Protein 6BLG (pdb70)

Organism: Klebsiella pneumoniae subsp. pneumoniae (strain ATCC 700721 / MGH 78578) (NCBI:txid272620)

Radius of gyration: 20.99 Å; Cα contacts (8 Å, |Δi|>4): 870; chains: 1; bounding box: 60×56×48 Å

Nearest PDB structures (foldseek):
  6blg-assembly1_A  TM=1.003E+00  e=3.947E-87  Klebsiella pneumoniae subsp. pneumoniae MGH 78578
  7b0m-assembly1_AAA-2  TM=9.242E-01  e=2.982E-39  uncultured bacterium
  3dr4-assembly2_D  TM=9.214E-01  e=3.894E-36  Caulobacter vibrioides
  3nys-assembly1_A  TM=9.459E-01  e=3.894E-36  Pseudomonas aeruginosa PAO1
  3nu7-assembly1_B  TM=9.050E-01  e=1.397E-36  Pseudomonas aeruginosa

CATH classification: 3.40.640.10 (+1 more: 3.90.1150.10)

InterPro domains:
  IPR000653 DegT/DnrJ/EryC1/StrS aminotransferase [PF01041] (13-371)
  IPR000653 DegT/DnrJ/EryC1/StrS aminotransferase [PIRSF000390] (1-375)
  IPR000653 DegT/DnrJ/EryC1/StrS aminotransferase [PTHR30244] (1-371)
  IPR000653 DegT/DnrJ/EryC1/StrS aminotransferase [cd00616] (13-371)
  IPR012749 dTDP-4-amino-4,6-dideoxygalactose transaminase WecE-like [TIGR02379] (1-376)
  IPR015421 Pyridoxal phosphate-dependent transferase, major domain [G3DSA:3.40.640.10] (1-249)
  IPR015422 Pyridoxal phosphate-dependent transferase, small domain [G3DSA:3.90.1150.10] (250-376)
  IPR015424 Pyridoxal phosphate-dependent transferase [SSF53383] (2-375)
  IPR032894 dTDP-4-amino-4,6-dideoxygalactose transaminase WecE [MF_02026] (1-376)

Structure (mmCIF, N/CA/C/O backbone):
data_6BLG
#
_entry.id   6BLG
#
_cell.length_a   130.853
_cell.length_b   130.853
_cell.length_c   138.752
_cell.angle_alpha   90.00
_cell.angle_beta   90.00
_cell.angle_gamma   120.00
#
_symmetry.space_group_name_H-M   'H 3 2'
#
loop_
_entity.id
_entity.type
_entity.pdbx_description
1 polymer 'dTDP-4-amino-4,6-dideoxygalactose transaminase'
2 non-polymer '2-(N-MORPHOLINO)-ETHANESULFONIC ACID'
3 non-polymer 'CHLORIDE ION'
4 non-polymer 'SULFATE ION'
5 non-polymer 'FORMIC ACID'
6 non-polymer 1,2-ETHANEDIOL
7 water water
#
loop_
_atom_site.group_PDB
_atom_site.id
_atom_site.type_symbol
_atom_site.label_atom_id
_atom_site.label_alt_id
_atom_site.label_comp_id
_atom_site.label_asym_id
_atom_site.label_entity_id
_atom_site.label_seq_id
_atom_site.pdbx_PDB_ins_code
_atom_site.Cartn_x
_atom_site.Cartn_y
_atom_site.Cartn_z
_atom_site.occupancy
_atom_site.B_iso_or_equiv
_atom_site.auth_seq_id
_atom_site.auth_comp_id
_atom_site.auth_asym_id
_atom_site.auth_atom_id
_atom_site.pdbx_PDB_model_num
ATOM 1 N N . MET A 1 4 ? -9.524 27.581 16.172 1.00 57.33 1 MET A N 1
ATOM 2 C CA . MET A 1 4 ? -8.796 28.834 15.979 1.00 64.80 1 MET A CA 1
ATOM 3 C C . MET A 1 4 ? -8.617 29.134 14.495 1.00 57.69 1 MET A C 1
ATOM 4 O O . MET A 1 4 ? -7.979 28.366 13.784 1.00 61.58 1 MET A O 1
ATOM 9 N N . ILE A 1 5 ? -9.178 30.241 14.012 1.00 48.95 2 ILE A N 1
ATOM 10 C CA . ILE A 1 5 ? -9.089 30.614 12.606 1.00 43.41 2 ILE A CA 1
ATOM 11 C C . ILE A 1 5 ? -7.829 31.476 12.425 1.00 43.29 2 ILE A C 1
ATOM 12 O O . ILE A 1 5 ? -7.815 32.621 12.906 1.00 48.96 2 ILE A O 1
ATOM 17 N N . PRO A 1 6 ? -6.802 30.983 11.752 1.00 51.16 3 PRO A N 1
ATOM 18 C CA . PRO A 1 6 ? -5.580 31.776 11.578 1.00 48.80 3 PRO A CA 1
ATOM 19 C C . PRO A 1 6 ? -5.740 32.823 10.480 1.00 48.97 3 PRO A C 1
ATOM 20 O O . PRO A 1 6 ? -6.676 32.806 9.682 1.00 49.31 3 PRO A O 1
ATOM 24 N N . PHE A 1 7 ? -4.791 33.758 10.461 1.00 47.79 4 PHE A N 1
ATOM 25 C CA . PHE A 1 7 ? -4.777 34.770 9.415 1.00 45.39 4 PHE A CA 1
ATOM 26 C C . PHE A 1 7 ? -4.308 34.194 8.087 1.00 51.75 4 PHE A C 1
ATOM 27 O O . PHE A 1 7 ? -4.770 34.628 7.023 1.00 49.97 4 PHE A O 1
ATOM 35 N N . ASN A 1 8 ? -3.395 33.228 8.127 1.00 51.04 5 ASN A N 1
ATOM 36 C CA . ASN A 1 8 ? -2.845 32.641 6.917 1.00 46.57 5 ASN A CA 1
ATOM 37 C C . ASN A 1 8 ? -2.513 31.180 7.157 1.00 52.32 5 ASN A C 1
ATOM 38 O O . ASN A 1 8 ? -2.106 30.799 8.259 1.00 47.62 5 ASN A O 1
ATOM 43 N N . ALA A 1 9 ? -2.692 30.369 6.115 1.00 52.14 6 ALA A N 1
ATOM 44 C CA . ALA A 1 9 ? -2.123 29.037 6.026 1.00 50.14 6 ALA A CA 1
ATOM 45 C C . ALA A 1 9 ? -1.524 28.879 4.636 1.00 55.53 6 ALA A C 1
ATOM 46 O O . ALA A 1 9 ? -2.154 29.275 3.647 1.00 56.76 6 ALA A O 1
ATOM 48 N N . PRO A 1 10 ? -0.321 28.317 4.531 1.00 55.60 7 PRO A N 1
ATOM 49 C CA . PRO A 1 10 ? 0.348 28.261 3.238 1.00 55.52 7 PRO A CA 1
ATOM 50 C C . PRO A 1 10 ? -0.482 27.485 2.235 1.00 48.84 7 PRO A C 1
ATOM 51 O O . PRO A 1 10 ? -1.238 26.566 2.604 1.00 51.57 7 PRO A O 1
ATOM 55 N N . PRO A 1 11 ? -0.382 27.829 0.952 1.00 44.59 8 PRO A N 1
ATOM 56 C CA . PRO A 1 11 ? -1.123 27.077 -0.068 1.00 47.91 8 PRO A CA 1
ATOM 57 C C . PRO A 1 11 ? -0.633 25.641 -0.126 1.00 52.78 8 PRO A C 1
ATOM 58 O O . PRO A 1 11 ? 0.568 25.376 -0.079 1.00 57.53 8 PRO A O 1
ATOM 62 N N . VAL A 1 12 ? -1.576 24.708 -0.223 1.00 52.74 9 VAL A N 1
ATOM 63 C CA . VAL A 1 12 ? -1.260 23.301 -0.437 1.00 53.43 9 VAL A CA 1
ATOM 64 C C . VAL A 1 12 ? -2.158 22.785 -1.555 1.00 60.08 9 VAL A C 1
ATOM 65 O O . VAL A 1 12 ? -3.389 22.899 -1.472 1.00 54.41 9 VAL A O 1
ATOM 69 N N . VAL A 1 13 ? -1.539 22.222 -2.595 1.00 59.86 10 VAL A N 1
ATOM 70 C CA . VAL A 1 13 ? -2.226 21.842 -3.823 1.00 58.99 10 VAL A CA 1
ATOM 71 C C . VAL A 1 13 ? -2.471 20.337 -3.842 1.00 56.85 10 VAL A C 1
ATOM 72 O O . VAL A 1 13 ? -3.491 19.871 -4.362 1.00 59.45 10 VAL A O 1
ATOM 76 N N . GLY A 1 14 ? -1.550 19.567 -3.266 1.00 59.32 11 GLY A N 1
ATOM 77 C CA . GLY A 1 14 ? -1.688 18.123 -3.191 1.00 60.59 11 GLY A CA 1
ATOM 78 C C . GLY A 1 14 ? -0.742 17.348 -4.080 1.00 68.73 11 GLY A C 1
ATOM 79 O O . GLY A 1 14 ? -0.798 16.111 -4.088 1.00 74.13 11 GLY A O 1
ATOM 80 N N . THR A 1 15 ? 0.122 18.028 -4.828 1.00 67.48 12 THR A N 1
ATOM 81 C CA . THR A 1 15 ? 1.067 17.386 -5.7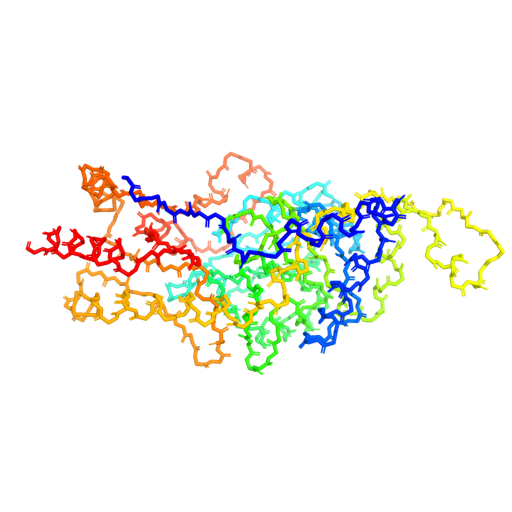28 1.00 64.93 12 THR A CA 1
ATOM 82 C C . THR A 1 15 ? 2.513 17.705 -5.381 1.00 59.56 12 THR A C 1
ATOM 83 O O . THR A 1 15 ? 3.423 17.229 -6.074 1.00 61.97 12 THR A O 1
ATOM 87 N N . GLU A 1 16 ? 2.744 18.506 -4.337 1.00 51.51 13 GLU A N 1
ATOM 88 C CA . GLU A 1 16 ? 4.093 18.970 -4.024 1.00 50.65 13 GLU A CA 1
ATOM 89 C C . GLU A 1 16 ? 5.016 17.803 -3.724 1.00 54.34 13 GLU A C 1
ATOM 90 O O . GLU A 1 16 ? 6.130 17.727 -4.253 1.00 55.01 13 GLU A O 1
ATOM 96 N N . LEU A 1 17 ? 4.560 16.879 -2.872 1.00 61.69 14 LEU A N 1
ATOM 97 C CA . LEU A 1 17 ? 5.386 15.745 -2.484 1.00 62.21 14 LEU A CA 1
ATOM 98 C C . LEU A 1 17 ? 5.827 14.948 -3.698 1.00 63.87 14 LEU A C 1
ATOM 99 O O . LEU A 1 17 ? 6.994 14.555 -3.802 1.00 66.38 14 LEU A O 1
ATOM 104 N N . ASP A 1 18 ? 4.902 14.697 -4.625 1.00 65.87 15 ASP A N 1
ATOM 105 C CA . ASP A 1 18 ? 5.239 13.941 -5.823 1.00 66.65 15 ASP A CA 1
ATOM 106 C C . ASP A 1 18 ? 6.321 14.642 -6.632 1.00 64.69 15 ASP A C 1
ATOM 107 O O . ASP A 1 18 ? 7.265 13.999 -7.107 1.00 56.73 15 ASP A O 1
ATOM 112 N N . TYR A 1 19 ? 6.204 15.960 -6.796 1.00 66.31 16 TYR A N 1
ATOM 113 C CA . TYR A 1 19 ? 7.193 16.688 -7.587 1.00 61.89 16 TYR A CA 1
ATOM 114 C C . TYR A 1 19 ? 8.543 16.732 -6.879 1.00 59.34 16 TYR A C 1
ATOM 115 O O . TYR A 1 19 ? 9.594 16.586 -7.517 1.00 57.94 16 TYR A O 1
ATOM 124 N N . MET A 1 20 ? 8.539 16.905 -5.559 1.00 51.01 17 MET A N 1
ATOM 125 C CA . MET A 1 20 ? 9.803 16.893 -4.831 1.00 55.81 17 MET A CA 1
ATOM 126 C C . MET A 1 20 ? 10.459 15.520 -4.904 1.00 56.05 17 MET A C 1
ATOM 127 O O . MET A 1 20 ? 11.681 15.413 -5.069 1.00 58.02 17 MET A O 1
ATOM 132 N N . GLN A 1 21 ? 9.663 14.458 -4.788 1.00 51.80 18 GLN A N 1
ATOM 133 C CA . GLN A 1 21 ? 10.220 13.120 -4.930 1.00 62.48 18 GLN A CA 1
ATOM 134 C C . GLN A 1 21 ? 10.857 12.951 -6.301 1.00 70.09 18 GLN A C 1
ATOM 135 O O . GLN A 1 21 ? 11.946 12.378 -6.424 1.00 75.03 18 GLN A O 1
ATOM 141 N N . SER A 1 22 ? 10.203 13.469 -7.343 1.00 68.44 19 SER A N 1
ATOM 142 C CA . SER A 1 22 ? 10.784 13.401 -8.678 1.00 72.05 19 SER A CA 1
ATOM 143 C C . SER A 1 22 ? 12.100 14.166 -8.738 1.00 62.61 19 SER A C 1
ATOM 144 O O . SER A 1 22 ? 13.086 13.674 -9.294 1.00 55.16 19 SER A O 1
ATOM 147 N N . ALA A 1 23 ? 12.141 15.359 -8.142 1.00 59.06 20 ALA A N 1
ATOM 148 C CA . ALA A 1 23 ? 13.389 16.110 -8.080 1.00 60.88 20 ALA A CA 1
ATOM 149 C C . ALA A 1 23 ? 14.480 15.324 -7.358 1.00 64.54 20 ALA A C 1
ATOM 150 O O . ALA A 1 23 ? 15.644 15.328 -7.779 1.00 65.65 20 ALA A O 1
ATOM 152 N N . MET A 1 24 ? 14.126 14.636 -6.273 1.00 62.03 21 MET A N 1
ATOM 153 C CA . MET A 1 24 ? 15.122 13.851 -5.552 1.00 65.36 21 MET A CA 1
ATOM 154 C C . MET A 1 24 ? 15.556 12.620 -6.337 1.00 69.54 21 MET A C 1
ATOM 155 O O . MET A 1 24 ? 16.679 12.136 -6.154 1.00 67.48 21 MET A O 1
ATOM 160 N N . ASN A 1 25 ? 14.688 12.093 -7.205 1.00 76.56 22 ASN A N 1
ATOM 161 C CA . ASN A 1 25 ? 15.087 10.963 -8.039 1.00 74.97 22 ASN A CA 1
ATOM 162 C C . ASN A 1 25 ? 16.131 11.371 -9.069 1.00 75.01 22 ASN A C 1
ATOM 163 O O . ASN A 1 25 ? 16.996 10.564 -9.423 1.00 77.14 22 ASN A O 1
ATOM 168 N N . SER A 1 26 ? 16.074 12.611 -9.558 1.00 74.09 23 SER A N 1
ATOM 169 C CA . SER A 1 26 ? 17.068 13.067 -10.524 1.00 73.59 23 SER A CA 1
ATOM 170 C C . SER A 1 26 ? 18.453 13.222 -9.906 1.00 76.63 23 SER A C 1
ATOM 171 O O . SER A 1 26 ? 19.447 13.203 -10.639 1.00 74.52 23 SER A O 1
ATOM 174 N N . GLY A 1 27 ? 18.540 13.382 -8.585 1.00 78.85 24 GLY A N 1
ATOM 175 C CA . GLY A 1 27 ? 19.824 13.565 -7.932 1.00 76.34 24 GLY A CA 1
ATOM 176 C C . GLY A 1 27 ? 20.474 14.912 -8.158 1.00 75.38 24 GLY A C 1
ATOM 177 O O . GLY A 1 27 ? 21.685 15.047 -7.966 1.00 77.48 24 GLY A O 1
ATOM 178 N N . LYS A 1 28 ? 19.705 15.918 -8.568 1.00 64.38 25 LYS A N 1
ATOM 179 C CA . LYS A 1 28 ? 20.217 17.266 -8.808 1.00 60.51 25 LYS A CA 1
ATOM 180 C C . LYS A 1 28 ? 19.288 18.227 -8.079 1.00 61.53 25 LYS A C 1
ATOM 181 O O . LYS A 1 28 ? 18.237 18.599 -8.610 1.00 64.85 25 LYS A O 1
ATOM 187 N N . LEU A 1 29 ? 19.675 18.635 -6.872 1.00 53.69 26 LEU A N 1
ATOM 188 C CA . LEU A 1 29 ? 18.843 19.493 -6.048 1.00 54.66 26 LEU A CA 1
ATOM 189 C C . LEU A 1 29 ? 19.358 20.918 -5.930 1.00 55.22 26 LEU A C 1
ATOM 190 O O . LEU A 1 29 ? 18.672 21.755 -5.323 1.00 50.62 26 LEU A O 1
ATOM 195 N N . CYS A 1 30 ? 20.547 21.218 -6.457 1.00 47.67 27 CYS A N 1
ATOM 196 C CA . CYS A 1 30 ? 21.072 22.573 -6.334 1.00 52.28 27 CYS A CA 1
ATOM 197 C C . CYS A 1 30 ? 20.345 23.496 -7.313 1.00 50.02 27 CYS A C 1
ATOM 198 O O . CYS A 1 30 ? 19.516 23.058 -8.120 1.00 46.20 27 CYS A O 1
ATOM 201 N N . GLY A 1 31 ? 20.646 24.792 -7.231 1.00 45.51 28 GLY A N 1
ATOM 202 C CA . GLY A 1 31 ? 19.998 25.772 -8.086 1.00 49.78 28 GLY A CA 1
ATOM 203 C C . GLY A 1 31 ? 20.236 25.504 -9.565 1.00 48.98 28 GLY A C 1
ATOM 204 O O . GLY A 1 31 ? 21.094 24.718 -9.963 1.00 49.60 28 GLY A O 1
ATOM 205 N N . ASP A 1 32 ? 19.439 26.180 -10.397 1.00 54.17 29 ASP A N 1
ATOM 206 C CA . ASP A 1 32 ? 19.505 26.037 -11.858 1.00 54.69 29 ASP A CA 1
ATOM 207 C C . ASP A 1 32 ? 19.343 24.576 -12.291 1.00 56.02 29 ASP A C 1
ATOM 208 O O . ASP A 1 32 ? 20.108 24.055 -13.103 1.00 52.48 29 ASP A O 1
ATOM 213 N N . GLY A 1 33 ? 18.350 23.901 -11.716 1.00 58.62 30 GLY A N 1
ATOM 214 C CA . GLY A 1 33 ? 18.040 22.536 -12.063 1.00 49.44 30 GLY A CA 1
ATOM 215 C C . GLY A 1 33 ? 16.776 22.434 -12.897 1.00 48.71 30 GLY A C 1
ATOM 216 O O . GLY A 1 33 ? 16.188 23.434 -13.314 1.00 50.74 30 GLY A O 1
ATOM 217 N N . GLY A 1 34 ? 16.353 21.185 -13.118 1.00 58.48 31 GLY A N 1
ATOM 218 C CA . GLY A 1 34 ? 15.239 20.929 -14.021 1.00 61.66 31 GLY A CA 1
ATOM 219 C C . GLY A 1 34 ? 13.960 21.643 -13.621 1.00 57.61 31 GLY A C 1
ATOM 220 O O . GLY A 1 34 ? 13.237 22.165 -14.475 1.00 59.30 31 GLY A O 1
ATOM 221 N N . PHE A 1 35 ? 13.657 21.685 -12.320 1.00 45.70 32 PHE A N 1
ATOM 222 C CA . PHE A 1 35 ? 12.429 22.361 -11.917 1.00 42.98 32 PHE A CA 1
ATOM 223 C C . PHE A 1 35 ? 12.596 23.872 -11.874 1.00 45.33 32 PHE A C 1
ATOM 224 O O . PHE A 1 35 ? 11.615 24.601 -12.057 1.00 50.46 32 PHE A O 1
ATOM 232 N N . THR A 1 36 ? 13.810 24.363 -11.622 1.00 45.41 33 THR A N 1
ATOM 233 C CA . THR A 1 36 ? 14.059 25.792 -11.771 1.00 49.24 33 THR A CA 1
ATOM 234 C C . THR A 1 36 ? 13.767 26.234 -13.201 1.00 48.61 33 THR A C 1
ATOM 235 O O . THR A 1 36 ? 13.035 27.206 -13.432 1.00 50.03 33 THR A O 1
ATOM 239 N N . ARG A 1 37 ? 14.315 25.506 -14.173 1.00 50.85 34 ARG A N 1
ATOM 240 C CA . ARG A 1 37 ? 14.076 25.825 -15.574 1.00 59.05 34 ARG A CA 1
ATOM 241 C C . ARG A 1 37 ? 12.590 25.792 -15.903 1.00 59.37 34 ARG A C 1
ATOM 242 O O . ARG A 1 37 ? 12.085 26.673 -16.611 1.00 49.76 34 ARG A O 1
ATOM 250 N N . ARG A 1 38 ? 11.872 24.788 -15.392 1.00 54.70 35 ARG A N 1
ATOM 251 C CA . ARG A 1 38 ? 10.446 24.691 -15.676 1.00 60.71 35 ARG A CA 1
ATOM 252 C C . ARG A 1 38 ? 9.701 25.917 -15.162 1.00 54.40 35 ARG A C 1
ATOM 253 O O . ARG A 1 38 ? 8.876 26.498 -15.876 1.00 47.69 35 ARG A O 1
ATOM 261 N N . CYS A 1 39 ? 9.984 26.330 -13.921 1.00 52.14 36 CYS A N 1
ATOM 262 C CA . CYS A 1 39 ? 9.312 27.496 -13.351 1.00 48.82 36 CYS A CA 1
ATOM 263 C C . CYS A 1 39 ? 9.690 28.777 -14.089 1.00 47.12 36 CYS A C 1
ATOM 264 O O . CYS A 1 39 ? 8.832 29.635 -14.325 1.00 43.44 36 CYS A O 1
ATOM 267 N N . GLN A 1 40 ? 10.974 28.941 -14.423 1.00 44.74 37 GLN A N 1
ATOM 268 C CA . GLN A 1 40 ? 11.415 30.159 -15.098 1.00 43.37 37 GLN A CA 1
ATOM 269 C C . GLN A 1 40 ? 10.838 30.247 -16.505 1.00 45.58 37 GLN A C 1
ATOM 270 O O . GLN A 1 40 ? 10.426 31.324 -16.947 1.00 44.55 37 GLN A O 1
ATOM 276 N N A GLN A 1 41 ? 10.793 29.121 -17.221 0.38 46.78 38 GLN A N 1
ATOM 277 N N B GLN A 1 41 ? 10.796 29.120 -17.214 0.62 46.11 38 GLN A N 1
ATOM 278 C CA A GLN A 1 41 ? 10.186 29.119 -18.548 0.38 50.17 38 GLN A CA 1
ATOM 279 C CA B GLN A 1 41 ? 10.196 29.093 -18.542 0.62 50.86 38 GLN A CA 1
ATOM 280 C C A GLN A 1 41 ? 8.697 29.426 -18.463 0.38 49.67 38 GLN A C 1
ATOM 281 C C B GLN A 1 41 ? 8.702 29.394 -18.475 0.62 50.27 38 GLN A C 1
ATOM 282 O O A GLN A 1 41 ? 8.147 30.113 -19.331 0.38 50.61 38 GLN A O 1
ATOM 283 O O B GLN A 1 41 ? 8.157 30.059 -19.363 0.62 50.75 38 GLN A O 1
ATOM 294 N N . TRP A 1 42 ? 8.028 28.923 -17.422 1.00 43.15 39 TRP A N 1
ATOM 295 C CA . TRP A 1 42 ? 6.597 29.182 -17.272 1.00 49.73 39 TRP A CA 1
ATOM 296 C C . TRP A 1 42 ? 6.324 30.668 -17.069 1.00 47.79 39 TRP A C 1
ATOM 297 O O . TRP A 1 42 ? 5.405 31.223 -17.680 1.00 50.06 39 TRP A O 1
ATOM 308 N N . MET A 1 43 ? 7.123 31.329 -16.230 1.00 38.37 40 MET A N 1
ATOM 309 C CA . MET A 1 43 ? 6.972 32.767 -16.050 1.00 42.59 40 MET A CA 1
ATOM 310 C C . MET A 1 43 ? 7.294 33.519 -17.332 1.00 44.54 40 MET A C 1
ATOM 311 O O . MET A 1 43 ? 6.588 34.465 -17.698 1.00 48.11 40 MET A O 1
ATOM 316 N N . GLU A 1 44 ? 8.349 33.111 -18.038 1.00 44.75 41 GLU A N 1
ATOM 317 C CA . GLU A 1 44 ? 8.670 33.779 -19.294 1.00 48.84 41 GLU A CA 1
ATOM 318 C C . GLU A 1 44 ? 7.547 33.602 -20.306 1.00 53.57 41 GLU A C 1
ATOM 319 O O . GLU A 1 44 ? 7.128 34.571 -20.946 1.00 48.97 41 GLU A O 1
ATOM 325 N N . GLN A 1 45 ? 7.015 32.382 -20.432 1.00 56.01 42 GLN A N 1
ATOM 326 C CA . GLN A 1 45 ? 5.965 32.135 -21.416 1.00 57.39 42 GLN A CA 1
ATOM 327 C C . GLN A 1 45 ? 4.652 32.821 -21.032 1.00 55.00 42 GLN A C 1
ATOM 328 O O . GLN A 1 45 ? 4.002 33.444 -21.880 1.00 51.06 42 GLN A O 1
ATOM 334 N N A ARG A 1 46 ? 4.240 32.727 -19.767 0.55 50.12 43 ARG A N 1
ATOM 335 N N B ARG A 1 46 ? 4.256 32.714 -19.762 0.45 50.43 43 ARG A N 1
ATOM 336 C CA A ARG A 1 46 ? 2.928 33.248 -19.385 0.55 53.85 43 ARG A CA 1
ATOM 337 C CA B ARG A 1 46 ? 2.964 33.221 -19.307 0.45 53.50 43 ARG A CA 1
ATOM 338 C C A ARG A 1 46 ? 2.928 34.737 -19.047 0.55 51.70 43 ARG A C 1
ATOM 339 C C B ARG A 1 46 ? 2.969 34.733 -19.114 0.45 51.84 43 ARG A C 1
ATOM 340 O O A ARG A 1 46 ? 1.918 35.408 -19.282 0.55 53.67 43 ARG A O 1
ATOM 341 O O B ARG A 1 46 ? 2.020 35.414 -19.514 0.45 54.06 43 ARG A O 1
ATOM 356 N N . PHE A 1 47 ? 4.011 35.270 -18.483 1.00 51.74 44 PHE A N 1
ATOM 357 C CA . PHE A 1 47 ? 4.063 36.679 -18.095 1.00 51.43 44 PHE A CA 1
ATOM 358 C C . PHE A 1 47 ? 4.791 37.561 -19.101 1.00 54.34 44 PHE A C 1
ATOM 359 O O . PHE A 1 47 ? 4.379 38.705 -19.319 1.00 51.33 44 PHE A O 1
ATOM 367 N N . GLY A 1 48 ? 5.870 37.073 -19.710 1.00 55.09 45 GLY A N 1
ATOM 368 C CA . GLY A 1 48 ? 6.483 37.751 -20.836 1.00 52.19 45 GLY A CA 1
ATOM 369 C C . GLY A 1 48 ? 7.826 38.406 -20.588 1.00 57.12 45 GLY A C 1
ATOM 370 O O . GLY A 1 48 ? 8.351 39.059 -21.499 1.00 75.14 45 GLY A O 1
ATOM 371 N N . THR A 1 49 ? 8.413 38.236 -19.413 1.00 49.58 46 THR A N 1
ATOM 372 C CA . THR A 1 49 ? 9.700 38.846 -19.129 1.00 52.33 46 THR A CA 1
ATOM 373 C C . THR A 1 49 ? 10.796 38.244 -20.015 1.00 51.64 46 THR A C 1
ATOM 374 O O . THR A 1 49 ? 10.656 37.147 -20.564 1.00 54.20 46 THR A O 1
ATOM 378 N N . ALA A 1 50 ? 11.898 38.988 -20.165 1.00 48.39 47 ALA A N 1
ATOM 379 C CA . ALA A 1 50 ? 13.021 38.473 -20.947 1.00 47.26 47 ALA A CA 1
ATOM 380 C C . ALA A 1 50 ? 13.694 37.306 -20.236 1.00 46.94 47 ALA A C 1
ATOM 381 O O . ALA A 1 50 ? 13.994 36.280 -20.858 1.00 47.92 47 ALA A O 1
ATOM 383 N N . LYS A 1 51 ? 13.938 37.437 -18.938 1.00 43.62 48 LYS A N 1
ATOM 384 C CA . LYS A 1 51 ? 14.518 36.346 -18.164 1.00 41.82 48 LYS A CA 1
ATOM 385 C C . LYS A 1 51 ? 13.895 36.322 -16.783 1.00 46.50 48 LYS A C 1
ATOM 386 O O . LYS A 1 51 ? 13.875 37.345 -16.088 1.00 45.40 48 LYS A O 1
ATOM 392 N N . ALA A 1 52 ? 13.405 35.154 -16.377 1.00 47.17 49 ALA A N 1
ATOM 393 C CA . ALA A 1 52 ? 12.982 34.939 -14.998 1.00 40.53 49 ALA A CA 1
ATOM 394 C C . ALA A 1 52 ? 14.070 34.169 -14.267 1.00 40.89 49 ALA A C 1
ATOM 395 O O . ALA A 1 52 ? 14.602 33.187 -14.792 1.00 40.40 49 ALA A O 1
ATOM 397 N N . LEU A 1 53 ? 14.407 34.621 -13.061 1.00 42.52 50 LEU A N 1
ATOM 398 C CA . LEU A 1 53 ? 15.479 34.021 -12.278 1.00 41.18 50 LEU A CA 1
ATOM 399 C C . LEU A 1 53 ? 14.984 33.800 -10.857 1.00 48.76 50 LEU A C 1
ATOM 400 O O . LEU A 1 53 ? 14.667 34.766 -10.155 1.00 44.51 50 LEU A O 1
ATOM 405 N N . LEU A 1 54 ? 14.928 32.533 -10.436 1.00 48.48 51 LEU A N 1
ATOM 406 C CA . LEU A 1 54 ? 14.490 32.170 -9.090 1.00 45.78 51 LEU A CA 1
ATOM 407 C C . LEU A 1 54 ? 15.580 32.459 -8.061 1.00 40.68 51 LEU A C 1
ATOM 408 O O . LEU A 1 54 ? 16.751 32.137 -8.276 1.00 41.48 51 LEU A O 1
ATOM 413 N N . THR A 1 55 ? 15.187 33.033 -6.928 1.00 43.44 52 THR A N 1
ATOM 414 C CA . THR A 1 55 ? 16.089 33.465 -5.868 1.00 43.14 52 THR A CA 1
ATOM 415 C C . THR A 1 55 ? 15.618 32.900 -4.538 1.00 42.71 52 THR A C 1
ATOM 416 O O . THR A 1 55 ? 14.563 32.265 -4.465 1.00 42.12 52 THR A O 1
ATOM 420 N N . PRO A 1 56 ? 16.395 33.090 -3.458 1.00 39.13 53 PRO A N 1
ATOM 421 C CA . PRO A 1 56 ? 15.949 32.601 -2.139 1.00 47.03 53 PRO A CA 1
ATOM 422 C C . PRO A 1 56 ? 14.794 33.372 -1.523 1.00 45.07 53 PRO A C 1
ATOM 423 O O . PRO A 1 56 ? 14.170 32.842 -0.597 1.00 41.71 53 PRO A O 1
ATOM 427 N N . SER A 1 57 ? 14.511 34.600 -1.961 1.00 44.01 54 SER A N 1
ATOM 428 C CA . SER A 1 57 ? 13.487 35.428 -1.323 1.00 42.25 54 SER A CA 1
ATOM 429 C C . SER A 1 57 ? 13.228 36.625 -2.212 1.00 47.78 54 SER A C 1
ATOM 430 O O . SER A 1 57 ? 14.052 36.974 -3.064 1.00 41.27 54 SER A O 1
ATOM 433 N N . CYS A 1 58 ? 12.072 37.259 -2.006 1.00 38.95 55 CYS A N 1
ATOM 434 C CA . CYS A 1 58 ? 11.879 38.543 -2.659 1.00 46.43 55 CYS A CA 1
ATOM 435 C C . CYS A 1 58 ? 12.889 39.551 -2.154 1.00 44.66 55 CYS A C 1
ATOM 436 O O . CYS A 1 58 ? 13.336 40.414 -2.914 1.00 39.89 55 CYS A O 1
ATOM 439 N N . THR A 1 59 ? 13.264 39.452 -0.876 1.00 40.17 56 THR A N 1
ATOM 440 C CA . THR A 1 59 ? 14.297 40.332 -0.345 1.00 40.92 56 THR A CA 1
ATOM 441 C C . THR A 1 59 ? 15.565 40.203 -1.164 1.00 40.34 56 THR A C 1
ATOM 442 O O . THR A 1 59 ? 16.157 41.207 -1.587 1.00 39.70 56 THR A O 1
ATOM 446 N N . ALA A 1 60 ? 15.992 38.962 -1.401 1.00 36.74 57 ALA A N 1
ATOM 447 C CA . ALA A 1 60 ? 17.183 38.738 -2.211 1.00 42.15 57 ALA A CA 1
ATOM 448 C C . ALA A 1 60 ? 16.998 39.263 -3.631 1.00 45.11 57 ALA A C 1
ATOM 449 O O . ALA A 1 60 ? 17.937 39.817 -4.211 1.00 41.28 57 ALA A O 1
ATOM 451 N N . SER A 1 61 ? 15.797 39.104 -4.208 1.00 40.89 58 SER A N 1
ATOM 452 C CA . SER A 1 61 ? 15.542 39.650 -5.544 1.00 41.97 58 SER A CA 1
ATOM 453 C C . SER A 1 61 ? 15.703 41.165 -5.563 1.00 40.59 58 SER A C 1
ATOM 454 O O . SER A 1 61 ? 16.266 41.728 -6.513 1.00 40.04 58 SER A O 1
ATOM 457 N N . LEU A 1 62 ? 15.195 41.842 -4.529 1.00 37.10 59 LEU A N 1
ATOM 458 C CA . LEU A 1 62 ? 15.335 43.292 -4.439 1.00 38.47 59 LEU A CA 1
ATOM 459 C C . LEU A 1 62 ? 16.793 43.698 -4.280 1.00 44.10 59 LEU A C 1
ATOM 460 O O . LEU A 1 62 ? 17.249 44.661 -4.911 1.00 48.35 59 LEU A O 1
ATOM 465 N N . GLU A 1 63 ? 17.541 42.985 -3.434 1.00 39.40 60 GLU A N 1
ATOM 466 C CA . GLU A 1 63 ? 18.969 43.258 -3.324 1.00 39.66 60 GLU A CA 1
ATOM 467 C C . GLU A 1 63 ? 19.653 43.072 -4.669 1.00 45.77 60 GLU A C 1
ATOM 468 O O . GLU A 1 63 ? 20.476 43.896 -5.080 1.00 48.29 60 GLU A O 1
ATOM 474 N N . MET A 1 64 ? 19.317 41.986 -5.365 1.00 43.49 61 MET A N 1
ATOM 475 C CA . MET A 1 64 ? 19.925 41.713 -6.656 1.00 43.51 61 MET A CA 1
ATOM 476 C C . MET A 1 64 ? 19.647 42.844 -7.636 1.00 41.80 61 MET A C 1
ATOM 477 O O . MET A 1 64 ? 20.535 43.250 -8.396 1.00 39.82 61 MET A O 1
ATOM 482 N N . ALA A 1 65 ? 18.433 43.399 -7.597 1.00 44.51 62 ALA A N 1
ATOM 483 C CA . ALA A 1 65 ? 18.092 44.487 -8.504 1.00 44.29 62 ALA A CA 1
ATOM 484 C C . ALA A 1 65 ? 18.901 45.737 -8.184 1.00 45.40 62 ALA A C 1
ATOM 485 O O . ALA A 1 65 ? 19.408 46.406 -9.092 1.00 43.60 62 ALA A O 1
ATOM 487 N N . ALA A 1 66 ? 19.039 46.067 -6.901 1.00 43.75 63 ALA A N 1
ATOM 488 C CA . ALA A 1 66 ? 19.856 47.219 -6.529 1.00 40.11 63 ALA A CA 1
ATOM 489 C C . ALA A 1 66 ? 21.291 47.042 -7.003 1.00 43.97 63 ALA A C 1
ATOM 490 O O . ALA A 1 66 ? 21.901 47.969 -7.552 1.00 44.13 63 ALA A O 1
ATOM 492 N N . LEU A 1 67 ? 21.841 45.843 -6.816 1.00 45.01 64 LEU A N 1
ATOM 493 C CA . LEU A 1 67 ? 23.186 45.559 -7.297 1.00 46.91 64 LEU A CA 1
ATOM 494 C C . LEU A 1 67 ? 23.239 45.560 -8.827 1.00 46.24 64 LEU A C 1
ATOM 495 O O . LEU A 1 67 ? 24.188 46.082 -9.422 1.00 41.58 64 LEU A O 1
ATOM 500 N N . LEU A 1 68 ? 22.224 44.987 -9.478 1.00 40.06 65 LEU A N 1
ATOM 501 C CA . LEU A 1 68 ? 22.148 45.029 -10.939 1.00 39.75 65 LEU A CA 1
ATOM 502 C C . LEU A 1 68 ? 22.203 46.458 -11.464 1.00 45.40 65 LEU A C 1
ATOM 503 O O . LEU A 1 68 ? 22.862 46.732 -12.474 1.00 46.83 65 LEU A O 1
ATOM 508 N N . LEU A 1 69 ? 21.520 47.381 -10.794 1.00 44.97 66 LEU A N 1
ATOM 509 C CA . LEU A 1 69 ? 21.477 48.774 -11.218 1.00 45.35 66 LEU A CA 1
ATOM 510 C C . LEU A 1 69 ? 22.718 49.566 -10.819 1.00 47.07 66 LEU A C 1
ATOM 511 O O . LEU A 1 69 ? 22.776 50.771 -11.095 1.00 44.51 66 LEU A O 1
ATOM 516 N N . ASP A 1 70 ? 23.691 48.931 -10.159 1.00 46.66 67 ASP A N 1
ATOM 517 C CA . ASP A 1 70 ? 24.946 49.579 -9.776 1.00 47.81 67 ASP A CA 1
ATOM 518 C C . ASP A 1 70 ? 24.690 50.798 -8.895 1.00 44.54 67 ASP A C 1
ATOM 519 O O . ASP A 1 70 ? 25.370 51.819 -9.007 1.00 45.78 67 ASP A O 1
ATOM 524 N N . ILE A 1 71 ? 23.679 50.695 -8.023 1.00 39.62 68 ILE A N 1
ATOM 525 C CA . ILE A 1 71 ? 23.436 51.743 -7.035 1.00 44.25 68 ILE A CA 1
ATOM 526 C C . ILE A 1 71 ? 24.728 52.047 -6.285 1.00 49.98 68 ILE A C 1
ATOM 527 O O . ILE A 1 71 ? 25.471 51.138 -5.903 1.00 46.97 68 ILE A O 1
ATOM 532 N N . GLN A 1 72 ? 25.008 53.337 -6.103 1.00 51.26 69 GLN A N 1
ATOM 533 C CA . GLN A 1 72 ? 26.204 53.863 -5.464 1.00 49.18 69 GLN A CA 1
ATOM 534 C C . GLN A 1 72 ? 25.827 54.693 -4.239 1.00 51.68 69 GLN A C 1
ATOM 535 O O . GLN A 1 72 ? 24.701 55.198 -4.145 1.00 52.91 69 GLN A O 1
ATOM 541 N N . PRO A 1 73 ? 26.740 54.852 -3.281 1.00 47.36 70 PRO A N 1
ATOM 542 C CA . PRO A 1 73 ? 26.468 55.735 -2.142 1.00 55.08 70 PRO A CA 1
ATOM 543 C C . PRO A 1 73 ? 26.033 57.125 -2.586 1.00 55.26 70 PRO A C 1
ATOM 544 O O . PRO A 1 73 ? 26.664 57.754 -3.436 1.00 54.61 70 PRO A O 1
ATOM 548 N N . GLY A 1 74 ? 24.938 57.602 -2.002 1.00 57.65 71 GLY A N 1
ATOM 549 C CA . GLY A 1 74 ? 24.408 58.907 -2.308 1.00 62.31 71 GLY A CA 1
ATOM 550 C C . GLY A 1 74 ? 23.310 58.915 -3.349 1.00 62.67 71 GLY A C 1
ATOM 551 O O . GLY A 1 74 ? 22.534 59.876 -3.394 1.00 67.12 71 GLY A O 1
ATOM 552 N N . ASP A 1 75 ? 23.231 57.886 -4.196 1.00 51.26 72 ASP A N 1
ATOM 553 C CA . ASP A 1 75 ? 22.111 57.791 -5.120 1.00 52.00 72 ASP A CA 1
ATOM 554 C C . ASP A 1 75 ? 20.800 57.819 -4.341 1.00 56.32 72 ASP A C 1
ATOM 555 O O . ASP A 1 75 ? 20.712 57.297 -3.224 1.00 58.33 72 ASP A O 1
ATOM 560 N N . GLU A 1 76 ? 19.782 58.450 -4.917 1.00 48.21 73 GLU A N 1
ATOM 561 C CA . GLU A 1 76 ? 18.475 58.521 -4.284 1.00 47.51 73 GLU A CA 1
ATOM 562 C C . GLU A 1 76 ? 17.502 57.581 -4.981 1.00 48.75 73 GLU A C 1
ATOM 563 O O . GLU A 1 76 ? 17.463 57.504 -6.214 1.00 47.11 73 GLU A O 1
ATOM 569 N N . VAL A 1 77 ? 16.741 56.844 -4.180 1.00 48.62 74 VAL A N 1
ATOM 570 C CA . VAL A 1 77 ? 15.756 55.887 -4.666 1.00 48.32 74 VAL A CA 1
ATOM 571 C C . VAL A 1 77 ? 14.417 56.268 -4.060 1.00 50.16 74 VAL A C 1
ATOM 572 O O . VAL A 1 77 ? 14.288 56.323 -2.830 1.00 45.98 74 VAL A O 1
ATOM 576 N N . ILE A 1 78 ? 13.428 56.531 -4.922 1.00 43.77 75 ILE A N 1
ATOM 577 C CA . ILE A 1 78 ? 12.097 56.971 -4.504 1.00 43.78 75 ILE A CA 1
ATOM 578 C C . ILE A 1 78 ? 11.219 55.752 -4.263 1.00 47.79 75 ILE A C 1
ATOM 579 O O . ILE A 1 78 ? 11.102 54.884 -5.137 1.00 40.24 75 ILE A O 1
ATOM 584 N N . MET A 1 79 ? 10.574 55.695 -3.101 1.00 44.64 76 MET A N 1
ATOM 585 C CA . MET A 1 79 ? 9.702 54.574 -2.785 1.00 44.87 76 MET A CA 1
ATOM 586 C C . MET A 1 79 ? 8.681 55.025 -1.746 1.00 47.20 76 MET A C 1
ATOM 587 O O . MET A 1 79 ? 8.843 56.081 -1.127 1.00 47.16 76 MET A O 1
ATOM 592 N N . PRO A 1 80 ? 7.608 54.260 -1.545 1.00 46.68 77 PRO A N 1
ATOM 593 C CA . PRO A 1 80 ? 6.664 54.606 -0.480 1.00 43.08 77 PRO A CA 1
ATOM 594 C C . PRO A 1 80 ? 7.239 54.280 0.883 1.00 44.69 77 PRO A C 1
ATOM 595 O O . PRO A 1 80 ? 8.059 53.368 1.043 1.00 38.72 77 PRO A O 1
ATOM 599 N N . SER A 1 81 ? 6.797 55.049 1.874 1.00 44.37 78 SER A N 1
ATOM 600 C CA . SER A 1 81 ? 7.074 54.703 3.259 1.00 46.84 78 SER A CA 1
ATOM 601 C C . SER A 1 81 ? 6.174 53.571 3.742 1.00 47.93 78 SER A C 1
ATOM 602 O O . SER A 1 81 ? 6.542 52.832 4.664 1.00 42.51 78 SER A O 1
ATOM 605 N N . TYR A 1 82 ? 4.998 53.423 3.135 1.00 44.12 79 TYR A N 1
ATOM 606 C CA . TYR A 1 82 ? 4.082 52.341 3.489 1.00 43.78 79 TYR A CA 1
ATOM 607 C C . TYR A 1 82 ? 4.445 51.134 2.631 1.00 42.76 79 TYR A C 1
ATOM 608 O O . TYR A 1 82 ? 3.831 50.850 1.603 1.00 42.54 79 TYR A O 1
ATOM 617 N N . THR A 1 83 ? 5.495 50.435 3.057 1.00 44.95 80 THR A N 1
ATOM 618 C CA . THR A 1 83 ? 5.900 49.195 2.411 1.00 39.81 80 THR A CA 1
ATOM 619 C C . THR A 1 83 ? 6.703 48.354 3.399 1.00 43.46 80 THR A C 1
ATOM 620 O O . THR A 1 83 ? 7.021 48.786 4.511 1.00 45.85 80 THR A O 1
ATOM 624 N N . PHE A 1 84 ? 7.015 47.133 2.976 1.00 45.72 81 PHE A N 1
ATOM 625 C CA . PHE A 1 84 ? 7.827 46.225 3.774 1.00 45.89 81 PHE A CA 1
ATOM 626 C C . PHE A 1 84 ? 9.265 46.736 3.882 1.00 44.15 81 PHE A C 1
ATOM 627 O O . PHE A 1 84 ? 9.807 47.336 2.951 1.00 44.50 81 PHE A O 1
ATOM 635 N N . VAL A 1 85 ? 9.890 46.468 5.033 1.00 41.47 82 VAL A N 1
ATOM 636 C CA . VAL A 1 85 ? 11.240 46.964 5.316 1.00 39.54 82 VAL A CA 1
ATOM 637 C C . VAL A 1 85 ? 12.238 46.568 4.223 1.00 37.11 82 VAL A C 1
ATOM 638 O O . VAL A 1 85 ? 13.114 47.356 3.856 1.00 41.21 82 VAL A O 1
ATOM 642 N N . SER A 1 86 ? 12.115 45.354 3.670 1.00 40.66 83 SER A N 1
ATOM 643 C CA . SER A 1 86 ? 13.075 44.882 2.664 1.00 41.89 83 SER A CA 1
ATOM 644 C C . SER A 1 86 ? 13.148 45.794 1.428 1.00 40.01 83 SER A C 1
ATOM 645 O O . SER A 1 86 ? 14.219 45.934 0.825 1.00 46.20 83 SER A O 1
ATOM 648 N N . THR A 1 87 ? 12.033 46.406 1.026 1.00 35.71 84 THR A N 1
ATOM 649 C CA . THR A 1 87 ? 12.074 47.365 -0.079 1.00 46.50 84 THR A CA 1
ATOM 650 C C . THR A 1 87 ? 13.155 48.420 0.143 1.00 49.94 84 THR A C 1
ATOM 651 O O . THR A 1 87 ? 13.900 48.761 -0.780 1.00 48.68 84 THR A O 1
ATOM 655 N N . ALA A 1 88 ? 13.273 48.926 1.371 1.00 39.80 85 ALA A N 1
ATOM 656 C CA . ALA A 1 88 ? 14.282 49.937 1.670 1.00 44.57 85 ALA A CA 1
ATOM 657 C C . ALA A 1 88 ? 15.663 49.320 1.874 1.00 47.01 85 ALA A C 1
ATOM 658 O O . ALA A 1 88 ? 16.647 49.800 1.298 1.00 48.29 85 ALA A O 1
ATOM 660 N N . ASN A 1 89 ? 15.754 48.259 2.693 1.00 45.06 86 ASN A N 1
ATOM 661 C CA . ASN A 1 89 ? 17.046 47.630 2.995 1.00 41.90 86 ASN A CA 1
ATOM 662 C C . ASN A 1 89 ? 17.838 47.326 1.737 1.00 40.40 86 ASN A C 1
ATOM 663 O O . ASN A 1 89 ? 19.048 47.580 1.673 1.00 39.93 86 ASN A O 1
ATOM 668 N N . ALA A 1 90 ? 17.172 46.746 0.736 1.00 42.87 87 ALA A N 1
ATOM 669 C CA . ALA A 1 90 ? 17.871 46.299 -0.467 1.00 41.75 87 ALA A CA 1
ATOM 670 C C . ALA A 1 90 ? 18.704 47.412 -1.081 1.00 42.10 87 ALA A C 1
ATOM 671 O O . ALA A 1 90 ? 19.800 47.169 -1.598 1.00 41.23 87 ALA A O 1
ATOM 673 N N . PHE A 1 91 ? 18.200 48.641 -1.036 1.00 42.87 88 PHE A N 1
ATOM 674 C CA . PHE A 1 91 ? 18.922 49.751 -1.639 1.00 43.69 88 PHE A CA 1
ATOM 675 C C . PHE A 1 91 ? 19.872 50.418 -0.665 1.00 44.34 88 PHE A C 1
ATOM 676 O O . PHE A 1 91 ? 20.968 50.833 -1.065 1.00 46.50 88 PHE A O 1
ATOM 684 N N . VAL A 1 92 ? 19.491 50.496 0.615 1.00 38.29 89 VAL A N 1
ATOM 685 C CA . VAL A 1 92 ? 20.404 51.041 1.618 1.00 39.90 89 VAL A CA 1
ATOM 686 C C . VAL A 1 92 ? 21.6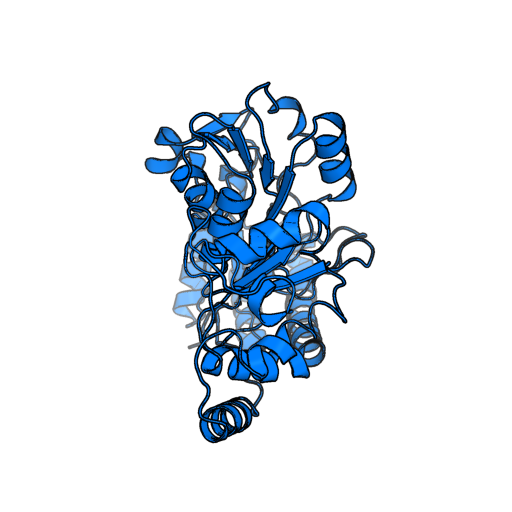71 50.206 1.691 1.00 40.13 89 VAL A C 1
ATOM 687 O O . VAL A 1 92 ? 22.766 50.738 1.921 1.00 43.07 89 VAL A O 1
ATOM 691 N N . LEU A 1 93 ? 21.554 48.891 1.489 1.00 37.79 90 LEU A N 1
ATOM 692 C CA . LEU A 1 93 ? 22.739 48.040 1.523 1.00 39.34 90 LEU A CA 1
ATOM 693 C C . LEU A 1 93 ? 23.764 48.472 0.485 1.00 45.64 90 LEU A C 1
ATOM 694 O O . LEU A 1 93 ? 24.970 48.280 0.691 1.00 40.26 90 LEU A O 1
ATOM 699 N N . ARG A 1 94 ? 23.308 49.025 -0.646 1.00 41.15 91 ARG A N 1
ATOM 700 C CA . ARG A 1 94 ? 24.208 49.547 -1.667 1.00 43.49 91 ARG A CA 1
ATOM 701 C C . ARG A 1 94 ? 24.575 51.010 -1.432 1.00 46.89 91 ARG A C 1
ATOM 702 O O . ARG A 1 94 ? 25.242 51.612 -2.278 1.00 47.80 91 ARG A O 1
ATOM 710 N N . GLY A 1 95 ? 24.155 51.594 -0.308 1.00 48.54 92 GLY A N 1
ATOM 711 C CA . GLY A 1 95 ? 24.502 52.959 0.040 1.00 42.41 92 GLY A CA 1
ATOM 712 C C . GLY A 1 95 ? 23.519 54.021 -0.404 1.00 44.90 92 GLY A C 1
ATOM 713 O O . GLY A 1 95 ? 23.861 55.210 -0.370 1.00 44.65 92 GLY A O 1
ATOM 714 N N . ALA A 1 96 ? 22.320 53.641 -0.834 1.00 44.63 93 ALA A N 1
ATOM 715 C CA . ALA A 1 96 ? 21.360 54.622 -1.315 1.00 46.89 93 ALA A CA 1
ATOM 716 C C . ALA A 1 96 ? 20.733 55.391 -0.158 1.00 49.91 93 ALA A C 1
ATOM 717 O O . ALA A 1 96 ? 20.528 54.861 0.938 1.00 53.19 93 ALA A O 1
ATOM 719 N N . LYS A 1 97 ? 20.444 56.661 -0.407 1.00 49.92 94 LYS A N 1
ATOM 720 C CA . LYS A 1 97 ? 19.542 57.425 0.440 1.00 47.38 94 LYS A CA 1
ATOM 721 C C . LYS A 1 97 ? 18.115 57.203 -0.059 1.00 48.05 94 LYS A C 1
ATOM 722 O O . LYS A 1 97 ? 17.863 57.263 -1.269 1.00 48.07 94 LYS A O 1
ATOM 728 N N . ILE A 1 98 ? 17.181 56.928 0.867 1.00 44.51 95 ILE A N 1
ATOM 729 C CA . ILE A 1 98 ? 15.804 56.630 0.483 1.00 43.68 95 ILE A CA 1
ATOM 730 C C . ILE A 1 98 ? 14.981 57.908 0.525 1.00 50.05 95 ILE A C 1
ATOM 731 O O . ILE A 1 98 ? 15.063 58.683 1.483 1.00 54.79 95 ILE A O 1
ATOM 736 N N . VAL A 1 99 ? 14.162 58.121 -0.503 1.00 43.04 96 VAL A N 1
ATOM 737 C CA . VAL A 1 99 ? 13.298 59.293 -0.602 1.00 42.03 96 VAL A CA 1
ATOM 738 C C . VAL A 1 99 ? 11.865 58.784 -0.575 1.00 46.52 96 VAL A C 1
ATOM 739 O O . VAL A 1 99 ? 11.371 58.239 -1.569 1.00 50.48 96 VAL A O 1
ATOM 743 N N . PHE A 1 100 ? 11.195 58.951 0.564 1.00 45.04 97 PHE A N 1
ATOM 744 C CA . PHE A 1 100 ? 9.843 58.445 0.743 1.00 43.11 97 PHE A CA 1
ATOM 745 C C . PHE A 1 100 ? 8.818 59.423 0.185 1.00 44.74 97 PHE A C 1
ATOM 746 O O . PHE A 1 100 ? 8.961 60.640 0.319 1.00 44.34 97 PHE A O 1
ATOM 754 N N . VAL A 1 101 ? 7.753 58.878 -0.397 1.00 44.87 98 VAL A N 1
ATOM 755 C CA . VAL A 1 101 ? 6.671 59.653 -0.988 1.00 43.30 98 VAL A CA 1
ATOM 756 C C . VAL A 1 101 ? 5.343 59.118 -0.459 1.00 43.86 98 VAL A C 1
ATOM 757 O O . VAL A 1 101 ? 5.164 57.902 -0.324 1.00 51.89 98 VAL A O 1
ATOM 761 N N . ASP A 1 102 ? 4.411 60.027 -0.171 1.00 45.22 99 ASP A N 1
ATOM 762 C CA . ASP A 1 102 ? 3.115 59.654 0.387 1.00 49.21 99 ASP A CA 1
ATOM 763 C C . ASP A 1 102 ? 2.362 58.699 -0.548 1.00 51.40 99 ASP A C 1
ATOM 764 O O . ASP A 1 102 ? 2.674 58.571 -1.740 1.00 46.45 99 ASP A O 1
ATOM 769 N N . ILE A 1 103 ? 1.370 58.015 0.016 1.00 44.98 100 ILE A N 1
ATOM 770 C CA . ILE A 1 103 ? 0.566 57.037 -0.713 1.00 41.79 100 ILE A CA 1
ATOM 771 C C . ILE A 1 103 ? -0.777 57.649 -1.089 1.00 50.48 100 ILE A C 1
ATOM 772 O O . ILE A 1 103 ? -1.167 58.705 -0.593 1.00 50.48 100 ILE A O 1
ATOM 777 N N . ARG A 1 104 ? -1.524 56.946 -1.948 1.00 44.88 101 ARG A N 1
ATOM 778 C CA . ARG A 1 104 ? -2.915 57.288 -2.215 1.00 49.10 101 ARG A CA 1
ATOM 779 C C . ARG A 1 104 ? -3.813 56.620 -1.184 1.00 47.43 101 ARG A C 1
ATOM 780 O O . ARG A 1 104 ? -3.552 55.501 -0.730 1.00 48.60 101 ARG A O 1
ATOM 788 N N . ARG A 1 105 ? -4.893 57.312 -0.833 1.00 44.48 102 ARG A N 1
ATOM 789 C CA . ARG A 1 105 ? -5.823 56.788 0.159 1.00 48.91 102 ARG A CA 1
ATOM 790 C C . ARG A 1 105 ? -6.608 55.592 -0.375 1.00 55.13 102 ARG A C 1
ATOM 791 O O . ARG A 1 105 ? -6.926 54.667 0.385 1.00 55.38 102 ARG A O 1
ATOM 799 N N . ASP A 1 106 ? -6.926 55.579 -1.671 1.00 47.37 103 ASP A N 1
ATOM 800 C CA . ASP A 1 106 ? -7.863 54.576 -2.160 1.00 45.37 103 ASP A CA 1
ATOM 801 C C . ASP A 1 106 ? -7.217 53.204 -2.308 1.00 45.38 103 ASP A C 1
ATOM 802 O O . ASP A 1 106 ? -7.896 52.189 -2.117 1.00 42.33 103 ASP A O 1
ATOM 807 N N . THR A 1 107 ? -5.921 53.145 -2.618 1.00 45.47 104 THR A N 1
ATOM 808 C CA . THR A 1 107 ? -5.250 51.879 -2.886 1.00 44.41 104 THR A CA 1
ATOM 809 C C . THR A 1 107 ? -4.028 51.626 -2.016 1.00 44.39 104 THR A C 1
ATOM 810 O O . THR A 1 107 ? -3.434 50.543 -2.116 1.00 48.36 104 THR A O 1
ATOM 814 N N . MET A 1 108 ? -3.616 52.586 -1.189 1.00 42.71 105 MET A N 1
ATOM 815 C CA . MET A 1 108 ? -2.412 52.499 -0.360 1.00 44.07 105 MET A CA 1
ATOM 816 C C . MET A 1 108 ? -1.133 52.327 -1.180 1.00 46.50 105 MET A C 1
ATOM 817 O O . MET A 1 108 ? -0.090 51.974 -0.614 1.00 45.14 105 MET A O 1
ATOM 822 N N . ASN A 1 109 ? -1.184 52.554 -2.495 1.00 39.00 106 ASN A N 1
ATOM 823 C CA . ASN A 1 109 ? 0.002 52.572 -3.337 1.00 43.17 106 ASN A CA 1
ATOM 824 C C . ASN A 1 109 ? 0.596 53.978 -3.390 1.00 43.01 106 ASN A C 1
ATOM 825 O O . ASN A 1 109 ? -0.093 54.978 -3.175 1.00 41.98 106 ASN A O 1
ATOM 830 N N . ILE A 1 110 ? 1.888 54.040 -3.721 1.00 41.05 107 ILE A N 1
ATOM 831 C CA . ILE A 1 110 ? 2.555 55.320 -3.918 1.00 46.01 107 ILE A CA 1
ATOM 832 C C . ILE A 1 110 ? 1.718 56.198 -4.841 1.00 50.69 107 ILE A C 1
ATOM 833 O O . ILE A 1 110 ? 1.153 55.728 -5.836 1.00 51.57 107 ILE A O 1
ATOM 838 N N . ASP A 1 111 ? 1.596 57.474 -4.480 1.00 48.29 108 ASP A N 1
ATOM 839 C CA . ASP A 1 111 ? 0.815 58.420 -5.272 1.00 49.58 108 ASP A CA 1
ATOM 840 C C . ASP A 1 111 ? 1.657 58.858 -6.459 1.00 49.01 108 ASP A C 1
ATOM 841 O O . ASP A 1 111 ? 2.639 59.587 -6.292 1.00 46.86 108 ASP A O 1
ATOM 846 N N . GLU A 1 112 ? 1.264 58.422 -7.662 1.00 46.59 109 GLU A N 1
ATOM 847 C CA . GLU A 1 112 ? 2.060 58.712 -8.851 1.00 49.63 109 GLU A CA 1
ATOM 848 C C . GLU A 1 112 ? 2.144 60.205 -9.112 1.00 48.74 109 GLU A C 1
ATOM 849 O O . GLU A 1 112 ? 3.112 60.669 -9.719 1.00 57.80 109 GLU A O 1
ATOM 855 N N . THR A 1 113 ? 1.159 60.978 -8.652 1.00 48.72 110 THR A N 1
ATOM 856 C CA . THR A 1 113 ? 1.175 62.423 -8.866 1.00 55.12 110 THR A CA 1
ATOM 857 C C . THR A 1 113 ? 2.088 63.155 -7.901 1.00 52.26 110 THR A C 1
ATOM 858 O O . THR A 1 113 ? 2.102 64.390 -7.894 1.00 57.15 110 THR A O 1
ATOM 862 N N . LEU A 1 114 ? 2.830 62.431 -7.075 1.00 51.48 111 LEU A N 1
ATOM 863 C CA . LEU A 1 114 ? 3.754 63.037 -6.134 1.00 55.53 111 LEU A CA 1
ATOM 864 C C . LEU A 1 114 ? 5.195 62.649 -6.400 1.00 54.43 111 LEU A C 1
ATOM 865 O O . LEU A 1 114 ? 6.094 63.220 -5.776 1.00 52.97 111 LEU A O 1
ATOM 870 N N . ILE A 1 115 ? 5.437 61.701 -7.309 1.00 51.75 112 ILE A N 1
ATOM 871 C CA . ILE A 1 115 ? 6.785 61.178 -7.492 1.00 52.97 112 ILE A CA 1
ATOM 872 C C . ILE A 1 115 ? 7.693 62.220 -8.129 1.00 51.18 112 ILE A C 1
ATOM 873 O O . ILE A 1 115 ? 8.850 62.374 -7.722 1.00 59.08 112 ILE A O 1
ATOM 878 N N . GLU A 1 116 ? 7.189 62.960 -9.123 1.00 48.20 113 GLU A N 1
ATOM 879 C CA . GLU A 1 116 ? 8.054 63.870 -9.870 1.00 50.99 113 GLU A CA 1
ATOM 880 C C . GLU A 1 116 ? 8.616 64.975 -8.976 1.00 57.52 113 GLU A C 1
ATOM 881 O O . GLU A 1 116 ? 9.804 65.311 -9.068 1.00 56.42 113 GLU A O 1
ATOM 887 N N . ALA A 1 117 ? 7.785 65.540 -8.090 1.00 54.56 114 ALA A N 1
ATOM 888 C CA . ALA A 1 117 ? 8.264 66.564 -7.165 1.00 56.66 114 ALA A CA 1
ATOM 889 C C . ALA A 1 117 ? 9.439 66.093 -6.303 1.00 55.73 114 ALA A C 1
ATOM 890 O O . ALA A 1 117 ? 10.186 66.929 -5.782 1.00 56.93 114 ALA A O 1
ATOM 892 N N . ALA A 1 118 ? 9.628 64.786 -6.137 1.00 53.28 115 ALA A N 1
ATOM 893 C CA . ALA A 1 118 ? 10.712 64.289 -5.300 1.00 54.49 115 ALA A CA 1
ATOM 894 C C . ALA A 1 118 ? 11.983 63.971 -6.077 1.00 54.03 115 ALA A C 1
ATOM 895 O O . ALA A 1 118 ? 12.957 63.508 -5.478 1.00 49.89 115 ALA A O 1
ATOM 897 N N . ILE A 1 119 ? 12.006 64.199 -7.380 1.00 55.14 116 ILE A N 1
ATOM 898 C CA . ILE A 1 119 ? 13.157 63.812 -8.184 1.00 54.23 116 ILE A CA 1
ATOM 899 C C . ILE A 1 119 ? 14.231 64.882 -8.066 1.00 56.33 116 ILE A C 1
ATOM 900 O O . ILE A 1 119 ? 13.940 66.082 -8.082 1.00 60.03 116 ILE A O 1
ATOM 905 N N . THR A 1 120 ? 15.479 64.447 -7.925 1.00 55.91 117 THR A N 1
ATOM 906 C CA . THR A 1 120 ? 16.641 65.322 -7.892 1.00 56.04 117 THR A CA 1
ATOM 907 C C . THR A 1 120 ? 17.690 64.773 -8.846 1.00 55.98 117 THR A C 1
ATOM 908 O O . THR A 1 120 ? 17.556 63.673 -9.387 1.00 58.31 117 THR A O 1
ATOM 912 N N . ASP A 1 121 ? 18.774 65.531 -9.015 1.00 57.23 118 ASP A N 1
ATOM 913 C CA . ASP A 1 121 ? 19.879 65.051 -9.836 1.00 60.77 118 ASP A CA 1
ATOM 914 C C . ASP A 1 121 ? 20.553 63.810 -9.260 1.00 58.12 118 ASP A C 1
ATOM 915 O O . ASP A 1 121 ? 21.350 63.175 -9.956 1.00 56.21 118 ASP A O 1
ATOM 920 N N . LYS A 1 122 ? 20.273 63.445 -8.014 1.00 66.82 119 LYS A N 1
ATOM 921 C CA . LYS A 1 122 ? 20.824 62.211 -7.473 1.00 61.68 119 LYS A CA 1
ATOM 922 C C . LYS A 1 122 ? 19.875 61.033 -7.624 1.00 55.99 119 LYS A C 1
ATOM 923 O O . LYS A 1 122 ? 20.271 59.890 -7.353 1.00 51.89 119 LYS A O 1
ATOM 929 N N . THR A 1 123 ? 18.645 61.272 -8.066 1.00 49.65 120 THR A N 1
ATOM 930 C CA . THR A 1 123 ? 17.690 60.182 -8.174 1.00 49.72 120 THR A CA 1
ATOM 931 C C . THR A 1 123 ? 18.118 59.222 -9.278 1.00 51.14 120 THR A C 1
ATOM 932 O O . THR A 1 123 ? 18.513 59.638 -10.369 1.00 51.78 120 THR A O 1
ATOM 936 N N A ARG A 1 124 ? 18.051 57.924 -8.978 0.42 50.90 121 ARG A N 1
ATOM 937 N N B ARG A 1 124 ? 18.045 57.924 -8.986 0.58 50.90 121 ARG A N 1
ATOM 938 C CA A ARG A 1 124 ? 18.415 56.883 -9.926 0.42 50.47 121 ARG A CA 1
ATOM 939 C CA B ARG A 1 124 ? 18.398 56.898 -9.955 0.58 50.54 121 ARG A CA 1
ATOM 940 C C A ARG A 1 124 ? 17.299 55.890 -10.214 0.42 49.36 121 ARG A C 1
ATOM 941 C C B ARG A 1 124 ? 17.289 55.891 -10.222 0.58 49.58 121 ARG A C 1
ATOM 942 O O A ARG A 1 124 ? 17.322 55.258 -11.275 0.42 48.43 121 ARG A O 1
ATOM 943 O O B ARG A 1 124 ? 17.307 55.250 -11.277 0.58 48.16 121 ARG A O 1
ATOM 958 N N . ALA A 1 125 ? 16.332 55.730 -9.315 1.00 46.10 122 ALA A N 1
ATOM 959 C CA . ALA A 1 125 ? 15.316 54.709 -9.507 1.00 47.84 122 ALA A CA 1
ATOM 960 C C . ALA A 1 125 ? 14.065 55.053 -8.718 1.00 47.02 122 ALA A C 1
ATOM 961 O O . ALA A 1 125 ? 14.091 55.857 -7.783 1.00 49.54 122 ALA A O 1
ATOM 963 N N . ILE A 1 126 ? 12.967 54.421 -9.125 1.00 43.05 123 ILE A N 1
ATOM 964 C CA . ILE A 1 126 ? 11.674 54.495 -8.454 1.00 41.40 123 ILE A CA 1
ATOM 965 C C . ILE A 1 126 ? 11.229 53.066 -8.193 1.00 44.41 123 ILE A C 1
ATOM 966 O O . ILE A 1 126 ? 11.345 52.212 -9.080 1.00 40.61 123 ILE A O 1
ATOM 971 N N . VAL A 1 127 ? 10.741 52.800 -6.983 1.00 40.46 124 VAL A N 1
ATOM 972 C CA . VAL A 1 127 ? 10.344 51.445 -6.601 1.00 37.35 124 VAL A CA 1
ATOM 973 C C . VAL A 1 127 ? 8.870 51.450 -6.221 1.00 46.15 124 VAL A C 1
ATOM 974 O O . VAL A 1 127 ? 8.533 51.627 -5.039 1.00 46.11 124 VAL A O 1
ATOM 978 N N . PRO A 1 128 ? 7.958 51.277 -7.173 1.00 44.03 125 PRO A N 1
ATOM 979 C CA . PRO A 1 128 ? 6.544 51.162 -6.803 1.00 41.16 125 PRO A CA 1
ATOM 980 C C . PRO A 1 128 ? 6.282 49.818 -6.150 1.00 48.19 125 PRO A C 1
ATOM 981 O O . PRO A 1 128 ? 6.885 48.805 -6.516 1.00 45.64 125 PRO A O 1
ATOM 985 N N . VAL A 1 129 ? 5.395 49.818 -5.157 1.00 46.95 126 VAL A N 1
ATOM 986 C CA . VAL A 1 129 ? 4.957 48.599 -4.480 1.00 46.08 126 VAL A CA 1
ATOM 987 C C . VAL A 1 129 ? 3.486 48.388 -4.809 1.00 44.80 126 VAL A C 1
ATOM 988 O O . VAL A 1 129 ? 2.654 49.252 -4.511 1.00 46.18 126 VAL A O 1
ATOM 992 N N . HIS A 1 130 ? 3.159 47.240 -5.400 1.00 46.97 127 HIS A N 1
ATOM 993 C CA . HIS A 1 130 ? 1.770 46.912 -5.728 1.00 44.78 127 HIS A CA 1
ATOM 994 C C . HIS A 1 130 ? 1.096 46.351 -4.482 1.00 49.64 127 HIS A C 1
ATOM 995 O O . HIS A 1 130 ? 1.098 45.142 -4.236 1.00 45.96 127 HIS A O 1
ATOM 1002 N N . TYR A 1 131 ? 0.511 47.241 -3.681 1.00 45.26 128 TYR A N 1
ATOM 1003 C CA . TYR A 1 131 ? -0.082 46.825 -2.418 1.00 41.42 128 TYR A CA 1
ATOM 1004 C C . TYR A 1 131 ? -1.322 45.976 -2.652 1.00 43.41 128 TYR A C 1
ATOM 1005 O O . TYR A 1 131 ? -2.170 46.311 -3.486 1.00 44.58 128 TYR A O 1
ATOM 1014 N N . ALA A 1 132 ? -1.420 44.874 -1.906 1.00 39.25 129 ALA A N 1
ATOM 1015 C CA . ALA A 1 132 ? -2.538 43.928 -1.956 1.00 45.69 129 ALA A CA 1
ATOM 1016 C C . ALA A 1 132 ? -2.730 43.293 -3.336 1.00 46.43 129 ALA A C 1
ATOM 1017 O O . ALA A 1 132 ? -3.810 42.771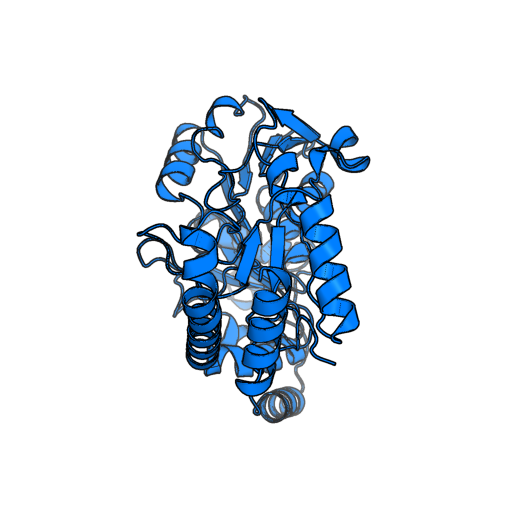 -3.632 1.00 43.39 129 ALA A O 1
ATOM 1019 N N . GLY A 1 133 ? -1.706 43.305 -4.186 1.00 42.25 130 GLY A N 1
ATOM 1020 C CA . GLY A 1 133 ? -1.865 42.808 -5.534 1.00 45.42 130 GLY A CA 1
ATOM 1021 C C . GLY A 1 133 ? -2.594 43.745 -6.466 1.00 47.72 130 GLY A C 1
ATOM 1022 O O . GLY A 1 133 ? -2.973 43.327 -7.567 1.00 45.60 130 GLY A O 1
ATOM 1023 N N . VAL A 1 134 ? -2.818 44.990 -6.047 1.00 45.46 131 VAL A N 1
ATOM 1024 C CA . VAL A 1 134 ? -3.437 46.024 -6.864 1.00 42.41 131 VAL A CA 1
ATOM 1025 C C . VAL A 1 134 ? -2.323 46.888 -7.430 1.00 47.88 131 VAL A C 1
ATOM 1026 O O . VAL A 1 134 ? -1.538 47.471 -6.670 1.00 43.08 131 VAL A O 1
ATOM 1030 N N . ALA A 1 135 ? -2.248 46.976 -8.757 1.00 47.41 132 ALA A N 1
ATOM 1031 C CA . ALA A 1 135 ? -1.132 47.666 -9.386 1.00 45.17 132 ALA A CA 1
ATOM 1032 C C . ALA A 1 135 ? -1.153 49.152 -9.057 1.00 47.10 132 ALA A C 1
ATOM 1033 O O . ALA A 1 135 ? -2.217 49.768 -8.967 1.00 47.23 132 ALA A O 1
ATOM 1035 N N . CYS A 1 136 ? 0.038 49.726 -8.882 1.00 41.65 133 CYS A N 1
ATOM 1036 C CA . CYS A 1 136 ? 0.209 51.171 -8.983 1.00 44.22 133 CYS A CA 1
ATOM 1037 C C . CYS A 1 136 ? -0.105 51.647 -10.402 1.00 49.42 133 CYS A C 1
ATOM 1038 O O . CYS A 1 136 ? -0.273 50.852 -11.333 1.00 55.77 133 CYS A O 1
ATOM 1041 N N . GLU A 1 137 ? -0.153 52.975 -10.564 1.00 50.75 134 GLU A N 1
ATOM 1042 C CA . GLU A 1 137 ? -0.515 53.616 -11.836 1.00 49.31 134 GLU A CA 1
ATOM 1043 C C . GLU A 1 137 ? 0.712 53.595 -12.741 1.00 47.82 134 GLU A C 1
ATOM 1044 O O . GLU A 1 137 ? 1.427 54.586 -12.905 1.00 45.36 134 GLU A O 1
ATOM 1050 N N . MET A 1 138 ? 0.942 52.435 -13.360 1.00 50.78 135 MET A N 1
ATOM 1051 C CA . MET A 1 138 ? 2.254 52.162 -13.937 1.00 49.09 135 MET A CA 1
ATOM 1052 C C . MET A 1 138 ? 2.533 53.017 -15.165 1.00 46.57 135 MET A C 1
ATOM 1053 O O . MET A 1 138 ? 3.669 53.468 -15.351 1.00 52.35 135 MET A O 1
ATOM 1058 N N . ASP A 1 139 ? 1.523 53.259 -16.010 1.00 48.26 136 ASP A N 1
ATOM 1059 C CA . ASP A 1 139 ? 1.749 54.092 -17.192 1.00 51.31 136 ASP A CA 1
ATOM 1060 C C . ASP A 1 139 ? 2.261 55.473 -16.801 1.00 55.70 136 ASP A C 1
ATOM 1061 O O . ASP A 1 139 ? 3.175 56.011 -17.438 1.00 57.42 136 ASP A O 1
ATOM 1066 N N . THR A 1 140 ? 1.687 56.064 -15.753 1.00 56.99 137 THR A N 1
ATOM 1067 C CA . THR A 1 140 ? 2.175 57.356 -15.276 1.00 59.72 137 THR A CA 1
ATOM 1068 C C . THR A 1 140 ? 3.592 57.241 -14.721 1.00 57.67 137 THR A C 1
ATOM 1069 O O . THR A 1 140 ? 4.428 58.129 -14.932 1.00 53.89 137 THR A O 1
ATOM 1073 N N . ILE A 1 141 ? 3.888 56.149 -14.020 1.00 52.36 138 ILE A N 1
ATOM 1074 C CA . ILE A 1 141 ? 5.196 56.025 -13.388 1.00 51.86 138 ILE A CA 1
ATOM 1075 C C . ILE A 1 141 ? 6.283 55.792 -14.436 1.00 54.66 138 ILE A C 1
ATOM 1076 O O . ILE A 1 141 ? 7.365 56.391 -14.373 1.00 54.37 138 ILE A O 1
ATOM 1081 N N . MET A 1 142 ? 6.007 54.944 -15.433 1.00 54.60 139 MET A N 1
ATOM 1082 C CA . MET A 1 142 ? 6.989 54.714 -16.491 1.00 50.00 139 MET A CA 1
ATOM 1083 C C . MET A 1 142 ? 7.244 55.985 -17.286 1.00 47.83 139 MET A C 1
ATOM 1084 O O . MET A 1 142 ? 8.385 56.266 -17.674 1.00 52.24 139 MET A O 1
ATOM 1089 N N . ALA A 1 143 ? 6.195 56.774 -17.538 1.00 43.24 140 ALA A N 1
ATOM 1090 C CA . ALA A 1 143 ? 6.392 58.020 -18.273 1.00 45.48 140 ALA A CA 1
ATOM 1091 C C . ALA A 1 143 ? 7.259 58.991 -17.480 1.00 49.57 140 ALA A C 1
ATOM 1092 O O . ALA A 1 143 ? 8.094 59.693 -18.057 1.00 50.04 140 ALA A O 1
ATOM 1094 N N . ILE A 1 144 ? 7.090 59.037 -16.155 1.00 51.62 141 ILE A N 1
ATOM 1095 C CA . ILE A 1 144 ? 7.952 59.884 -15.334 1.00 59.05 141 ILE A CA 1
ATOM 1096 C C . ILE A 1 144 ? 9.395 59.394 -15.400 1.00 56.70 141 ILE A C 1
ATOM 1097 O O . ILE A 1 144 ? 10.332 60.182 -15.581 1.00 57.38 141 ILE A O 1
ATOM 1102 N N . ALA A 1 145 ? 9.593 58.081 -15.253 1.00 46.06 142 ALA A N 1
ATOM 1103 C CA . ALA A 1 145 ? 10.947 57.540 -15.258 1.00 48.24 142 ALA A CA 1
ATOM 1104 C C . ALA A 1 145 ? 11.638 57.785 -16.592 1.00 49.97 142 ALA A C 1
ATOM 1105 O O . ALA A 1 145 ? 12.820 58.144 -16.629 1.00 50.54 142 ALA A O 1
ATOM 1107 N N . ASP A 1 146 ? 10.915 57.608 -17.699 1.00 47.74 143 ASP A N 1
ATOM 1108 C CA . ASP A 1 146 ? 11.533 57.808 -19.003 1.00 51.79 143 ASP A CA 1
ATOM 1109 C C . ASP A 1 146 ? 11.911 59.270 -19.212 1.00 55.72 143 ASP A C 1
ATOM 1110 O O . ASP A 1 146 ? 12.952 59.568 -19.807 1.00 55.11 143 ASP A O 1
ATOM 1115 N N . LYS A 1 147 ? 11.091 60.198 -18.712 1.00 56.12 144 LYS A N 1
ATOM 1116 C CA . LYS A 1 147 ? 11.403 61.619 -18.866 1.00 49.91 144 LYS A CA 1
ATOM 1117 C C . LYS A 1 147 ? 12.671 61.998 -18.110 1.00 52.12 144 LYS A C 1
ATOM 1118 O O . LYS A 1 147 ? 13.398 62.899 -18.537 1.00 52.72 144 LYS A O 1
ATOM 1124 N N . TYR A 1 148 ? 12.956 61.321 -16.993 1.00 55.53 145 TYR A N 1
ATOM 1125 C CA . TYR A 1 148 ? 14.118 61.622 -16.162 1.00 58.04 145 TYR A CA 1
ATOM 1126 C C . TYR A 1 148 ? 15.209 60.560 -16.240 1.00 57.86 145 TYR A C 1
ATOM 1127 O O . TYR A 1 148 ? 16.187 60.646 -15.494 1.00 59.59 145 TYR A O 1
ATOM 1136 N N . ASN A 1 149 ? 15.067 59.568 -17.117 1.00 60.48 146 ASN A N 1
ATOM 1137 C CA . ASN A 1 149 ? 16.045 58.490 -17.282 1.00 54.19 146 ASN A CA 1
ATOM 1138 C C . ASN A 1 149 ? 16.325 57.793 -15.953 1.00 51.74 146 ASN A C 1
ATOM 1139 O O . ASN A 1 149 ? 17.455 57.736 -15.474 1.00 48.59 146 ASN A O 1
ATOM 1144 N N . LEU A 1 150 ? 15.261 57.268 -15.360 1.00 51.17 147 LEU A N 1
ATOM 1145 C CA . LEU A 1 150 ? 15.342 56.523 -14.115 1.00 51.79 147 LEU A CA 1
ATOM 1146 C C . LEU A 1 150 ? 14.952 55.079 -14.371 1.00 50.56 147 LEU A C 1
ATOM 1147 O O . LEU A 1 150 ? 14.093 54.794 -15.212 1.00 47.69 147 LEU A O 1
ATOM 1152 N N . PHE A 1 151 ? 15.578 54.169 -13.632 1.00 50.16 148 PHE A N 1
ATOM 1153 C CA . PHE A 1 151 ? 15.093 52.799 -13.592 1.00 46.88 148 PHE A CA 1
ATOM 1154 C C . PHE A 1 151 ? 13.855 52.710 -12.711 1.00 45.92 148 PHE A C 1
ATOM 1155 O O . PHE A 1 151 ? 13.691 53.471 -11.757 1.00 48.49 148 PHE A O 1
ATOM 1163 N N . VAL A 1 152 ? 12.967 51.786 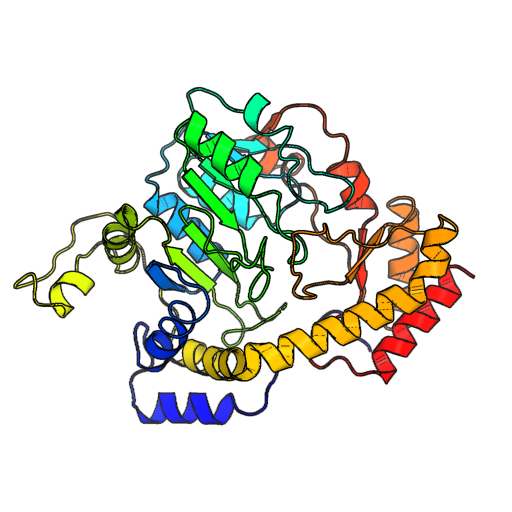-13.063 1.00 45.02 149 VAL A N 1
ATOM 1164 C CA . VAL A 1 152 ? 11.788 51.463 -12.271 1.00 43.74 149 VAL A CA 1
ATOM 1165 C C . VAL A 1 152 ? 11.899 50.008 -11.862 1.00 42.09 149 VAL A C 1
ATOM 1166 O O . VAL A 1 152 ? 12.079 49.132 -12.717 1.00 41.22 149 VAL A O 1
ATOM 1170 N N . VAL A 1 153 ? 11.784 49.753 -10.563 1.00 44.62 150 VAL A N 1
ATOM 1171 C CA . VAL A 1 153 ? 11.854 48.414 -9.995 1.00 43.30 150 VAL A CA 1
ATOM 1172 C C . VAL A 1 153 ? 10.515 48.146 -9.330 1.00 48.24 150 VAL A C 1
ATOM 1173 O O . VAL A 1 153 ? 10.148 48.823 -8.361 1.00 46.05 150 VAL A O 1
ATOM 1177 N N . GLU A 1 154 ? 9.766 47.191 -9.867 1.00 41.01 151 GLU A N 1
ATOM 1178 C CA . GLU A 1 154 ? 8.511 46.796 -9.253 1.00 42.36 151 GLU A CA 1
ATOM 1179 C C . GLU A 1 154 ? 8.795 45.882 -8.071 1.00 43.42 151 GLU A C 1
ATOM 1180 O O . GLU A 1 154 ? 9.424 44.826 -8.233 1.00 41.01 151 GLU A O 1
ATOM 1186 N N . ASP A 1 155 ? 8.328 46.273 -6.889 1.00 41.72 152 ASP A N 1
ATOM 1187 C CA . ASP A 1 155 ? 8.187 45.321 -5.788 1.00 40.15 152 ASP A CA 1
ATOM 1188 C C . ASP A 1 155 ? 6.815 44.691 -5.967 1.00 41.10 152 ASP A C 1
ATOM 1189 O O . ASP A 1 155 ? 5.794 45.215 -5.509 1.00 46.44 152 ASP A O 1
ATOM 1194 N N . ALA A 1 156 ? 6.793 43.567 -6.682 1.00 42.84 153 ALA A N 1
ATOM 1195 C CA . ALA A 1 156 ? 5.584 42.801 -6.944 1.00 37.49 153 ALA A CA 1
ATOM 1196 C C . ALA A 1 156 ? 5.497 41.586 -6.045 1.00 43.13 153 ALA A C 1
ATOM 1197 O O . ALA A 1 156 ? 4.979 40.540 -6.457 1.00 44.60 153 ALA A O 1
ATOM 1199 N N . ALA A 1 157 ? 6.030 41.700 -4.825 1.00 42.27 154 ALA A N 1
ATOM 1200 C CA . ALA A 1 157 ? 5.992 40.581 -3.893 1.00 43.87 154 ALA A CA 1
ATOM 1201 C C . ALA A 1 157 ? 4.582 40.026 -3.752 1.00 41.51 154 ALA A C 1
ATOM 1202 O O . ALA A 1 157 ? 4.392 38.808 -3.714 1.00 40.71 154 ALA A O 1
ATOM 1204 N N . GLN A 1 158 ? 3.581 40.908 -3.713 1.00 47.10 155 GLN A N 1
ATOM 1205 C CA . GLN A 1 158 ? 2.189 40.536 -3.498 1.00 47.52 155 GLN A CA 1
ATOM 1206 C C . GLN A 1 158 ? 1.411 40.378 -4.799 1.00 52.01 155 GLN A C 1
ATOM 1207 O O . GLN A 1 158 ? 0.182 40.216 -4.760 1.00 49.53 155 GLN A O 1
ATOM 1213 N N . GLY A 1 159 ? 2.089 40.407 -5.946 1.00 43.65 156 GLY A N 1
ATOM 1214 C CA . GLY A 1 159 ? 1.374 40.576 -7.196 1.00 36.54 156 GLY A CA 1
ATOM 1215 C C . GLY A 1 159 ? 1.510 39.461 -8.213 1.00 40.18 156 GLY A C 1
ATOM 1216 O O . GLY A 1 159 ? 1.244 39.686 -9.394 1.00 39.23 156 GLY A O 1
ATOM 1217 N N . VAL A 1 160 ? 1.907 38.262 -7.787 1.00 35.97 157 VAL A N 1
ATOM 121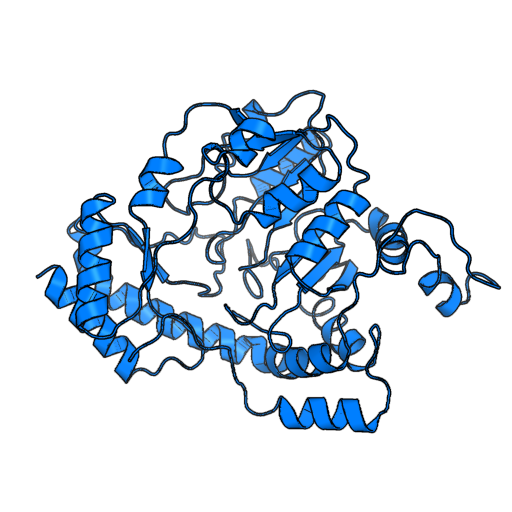8 C CA . VAL A 1 160 ? 1.944 37.138 -8.715 1.00 40.76 157 VAL A CA 1
ATOM 1219 C C . VAL A 1 160 ? 0.527 36.846 -9.181 1.00 44.57 157 VAL A C 1
ATOM 1220 O O . VAL A 1 160 ? -0.375 36.633 -8.362 1.00 41.54 157 VAL A O 1
ATOM 1224 N N . MET A 1 161 ? 0.327 36.846 -10.500 1.00 42.55 158 MET A N 1
ATOM 1225 C CA . MET A 1 161 ? -0.924 36.653 -11.227 1.00 40.49 158 MET A CA 1
ATOM 1226 C C . MET A 1 161 ? -1.744 37.941 -11.293 1.00 41.67 158 MET A C 1
ATOM 1227 O O . MET A 1 161 ? -2.816 37.923 -11.891 1.00 47.01 158 MET A O 1
ATOM 1232 N N . SER A 1 162 ? -1.276 39.051 -10.723 1.00 41.89 159 SER A N 1
ATOM 1233 C CA . SER A 1 162 ? -1.965 40.322 -10.903 1.00 40.57 159 SER A CA 1
ATOM 1234 C C . SER A 1 162 ? -1.599 40.927 -12.253 1.00 47.64 159 SER A C 1
ATOM 1235 O O . SER A 1 162 ? -0.556 40.623 -12.836 1.00 45.64 159 SER A O 1
ATOM 1238 N N . THR A 1 163 ? -2.472 41.801 -12.752 1.00 45.41 160 THR A N 1
ATOM 1239 C CA . THR A 1 163 ? -2.227 42.451 -14.028 1.00 44.96 160 THR A CA 1
ATOM 1240 C C . THR A 1 163 ? -2.541 43.935 -13.926 1.00 49.24 160 THR A C 1
ATOM 1241 O O . THR A 1 163 ? -3.199 44.396 -12.990 1.00 46.44 160 THR A O 1
ATOM 1245 N N . TYR A 1 164 ? -2.041 44.674 -14.915 1.00 46.90 161 TYR A N 1
ATOM 1246 C CA . TYR A 1 164 ? -2.331 46.090 -15.103 1.00 44.80 161 TYR A CA 1
ATOM 1247 C C . TYR A 1 164 ? -2.501 46.299 -16.598 1.00 51.15 161 TYR A C 1
ATOM 1248 O O . TYR A 1 164 ? -1.534 46.143 -17.350 1.00 55.61 161 TYR A O 1
ATOM 1257 N N . LYS A 1 165 ? -3.717 46.639 -17.024 1.00 46.87 162 LYS A N 1
ATOM 1258 C CA . LYS A 1 165 ? -4.053 46.742 -18.445 1.00 53.02 162 LYS A CA 1
ATOM 1259 C C . LYS A 1 165 ? -3.626 45.485 -19.203 1.00 50.63 162 LYS A C 1
ATOM 1260 O O . LYS A 1 165 ? -3.041 45.549 -20.280 1.00 49.67 162 LYS A O 1
ATOM 1266 N N . GLY A 1 166 ? -3.911 44.322 -18.618 1.00 53.49 163 GLY A N 1
ATOM 1267 C CA . GLY A 1 166 ? -3.592 43.065 -19.261 1.00 55.76 163 GLY A CA 1
ATOM 1268 C C . GLY A 1 166 ? -2.154 42.596 -19.136 1.00 55.16 163 GLY A C 1
ATOM 1269 O O . GLY A 1 166 ? -1.858 41.463 -19.525 1.00 62.88 163 GLY A O 1
ATOM 1270 N N . ARG A 1 167 ? -1.253 43.402 -18.594 1.00 53.06 164 ARG A N 1
ATOM 1271 C CA . ARG A 1 167 ? 0.154 43.033 -18.484 1.00 50.76 164 ARG A CA 1
ATOM 1272 C C . ARG A 1 167 ? 0.453 42.489 -17.093 1.00 46.51 164 ARG A C 1
ATOM 1273 O O . ARG A 1 167 ? -0.030 43.020 -16.089 1.00 41.24 164 ARG A O 1
ATOM 1281 N N . ALA A 1 168 ? 1.259 41.432 -17.037 1.00 44.18 165 ALA A N 1
ATOM 1282 C CA . ALA A 1 168 ? 1.553 40.794 -15.763 1.00 45.65 165 ALA A CA 1
ATOM 1283 C C . ALA A 1 168 ? 2.395 41.721 -14.901 1.00 48.07 165 ALA A C 1
ATOM 1284 O O . ALA A 1 168 ? 3.405 42.274 -15.354 1.00 45.40 165 ALA A O 1
ATOM 1286 N N . LEU A 1 169 ? 1.963 41.915 -13.660 1.00 43.77 166 LEU A N 1
ATOM 1287 C CA . LEU A 1 169 ? 2.776 42.677 -12.730 1.00 45.93 166 LEU A CA 1
ATOM 1288 C C . LEU A 1 169 ? 4.138 42.012 -12.580 1.00 46.49 166 LEU A C 1
ATOM 1289 O O . LEU A 1 169 ? 4.276 40.788 -12.690 1.00 42.24 166 LEU A O 1
ATOM 1294 N N . GLY A 1 170 ? 5.161 42.837 -12.380 1.00 47.64 167 GLY A N 1
ATOM 1295 C CA . GLY A 1 170 ? 6.524 42.371 -12.397 1.00 43.31 167 GLY A CA 1
ATOM 1296 C C . GLY A 1 170 ? 7.200 42.385 -13.758 1.00 46.23 167 GLY A C 1
ATOM 1297 O O . GLY A 1 170 ? 8.423 42.212 -13.812 1.00 43.38 167 GLY A O 1
ATOM 1298 N N . THR A 1 171 ? 6.457 42.578 -14.857 1.00 46.45 168 THR A N 1
ATOM 1299 C CA . THR A 1 171 ? 7.047 42.633 -16.194 1.00 47.64 168 THR A CA 1
ATOM 1300 C C . THR A 1 171 ? 7.009 44.028 -16.802 1.00 48.99 168 THR A C 1
ATOM 1301 O O . THR A 1 171 ? 7.369 44.190 -17.969 1.00 44.06 168 THR A O 1
ATOM 1305 N N . ILE A 1 172 ? 6.594 45.035 -16.044 1.00 47.09 169 ILE A N 1
ATOM 1306 C CA . ILE A 1 172 ? 6.402 46.381 -16.570 1.0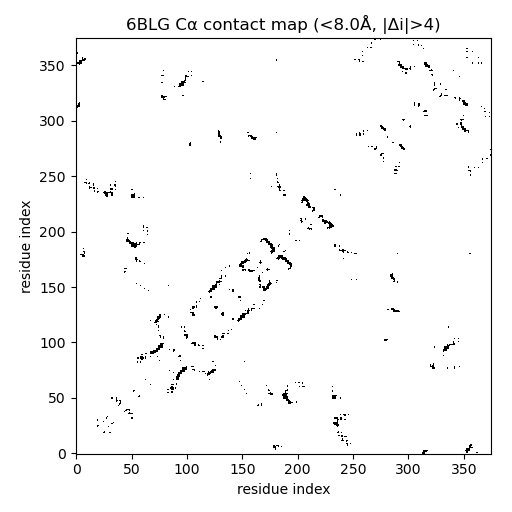0 48.52 169 ILE A CA 1
ATOM 1307 C C . ILE A 1 172 ? 7.623 47.262 -16.331 1.00 49.10 169 ILE A C 1
ATOM 1308 O O . ILE A 1 172 ? 8.071 47.966 -17.233 1.00 47.82 169 ILE A O 1
ATOM 1313 N N . GLY A 1 173 ? 8.154 47.271 -15.114 1.00 50.77 170 GLY A N 1
ATOM 1314 C CA . GLY A 1 173 ? 9.364 48.018 -14.863 1.00 48.88 170 GLY A CA 1
ATOM 1315 C C . GLY A 1 173 ? 10.562 47.372 -15.536 1.00 50.33 170 GLY A C 1
ATOM 1316 O O . GLY A 1 173 ? 10.484 46.290 -16.119 1.00 49.92 170 GLY A O 1
ATOM 1317 N N . HIS A 1 174 ? 11.704 48.062 -15.450 1.00 45.25 171 HIS A N 1
ATOM 1318 C CA . HIS A 1 174 ? 12.952 47.482 -15.939 1.00 45.88 171 HIS A CA 1
ATOM 1319 C C . HIS A 1 174 ? 13.245 46.154 -15.258 1.00 52.33 171 HIS A C 1
ATOM 1320 O O . HIS A 1 174 ? 13.691 45.200 -15.910 1.00 44.28 171 HIS A O 1
ATOM 1327 N N . ILE A 1 175 ? 13.018 46.086 -13.940 1.00 47.35 172 ILE A N 1
ATOM 1328 C CA . ILE A 1 175 ? 13.187 44.879 -13.140 1.00 43.25 172 ILE A CA 1
ATOM 1329 C C . ILE A 1 175 ? 11.933 44.700 -12.295 1.00 42.99 172 ILE A C 1
ATOM 1330 O O . ILE A 1 175 ? 11.373 45.681 -11.798 1.00 45.59 172 ILE A O 1
ATOM 1335 N N . GLY A 1 176 ? 11.495 43.458 -12.130 1.00 41.70 173 GLY A N 1
ATOM 1336 C CA . GLY A 1 176 ? 10.416 43.147 -11.213 1.00 40.19 173 GLY A CA 1
ATOM 1337 C C . GLY A 1 176 ? 10.829 42.055 -10.250 1.00 43.70 173 GLY A C 1
ATOM 1338 O O . GLY A 1 176 ? 11.666 41.206 -10.560 1.00 45.28 173 GLY A O 1
ATOM 1339 N N . CYS A 1 177 ? 10.223 42.079 -9.066 1.00 46.47 174 CYS A N 1
ATOM 1340 C CA . CYS A 1 177 ? 10.557 41.122 -8.016 1.00 43.64 174 CYS A CA 1
ATOM 1341 C C . CYS A 1 177 ? 9.297 40.467 -7.481 1.00 45.42 174 CYS A C 1
ATOM 1342 O O . CYS A 1 177 ? 8.348 41.167 -7.111 1.00 40.55 174 CYS A O 1
ATOM 1345 N N . PHE A 1 178 ? 9.305 39.131 -7.423 1.00 45.92 175 PHE A N 1
ATOM 1346 C CA . PHE A 1 178 ? 8.247 38.321 -6.831 1.00 46.06 175 PHE A CA 1
ATOM 1347 C C . PHE A 1 178 ? 8.683 37.751 -5.482 1.00 47.24 175 PHE A C 1
ATOM 1348 O O . PHE A 1 178 ? 9.872 37.506 -5.245 1.00 40.92 175 PHE A O 1
ATOM 1356 N N . SER A 1 179 ? 7.707 37.510 -4.605 1.00 41.12 176 SER A N 1
ATOM 1357 C CA . SER A 1 179 ? 7.927 36.760 -3.374 1.00 37.58 176 SER A CA 1
ATOM 1358 C C . SER A 1 179 ? 7.173 35.437 -3.427 1.00 38.98 176 SER A C 1
ATOM 1359 O O . SER A 1 179 ? 6.014 35.393 -3.851 1.00 45.90 176 SER A O 1
ATOM 1362 N N . PHE A 1 180 ? 7.826 34.364 -2.975 1.00 40.92 177 PHE A N 1
ATOM 1363 C CA . PHE A 1 180 ? 7.188 33.060 -2.814 1.00 38.66 177 PHE A CA 1
ATOM 1364 C C . PHE A 1 180 ? 7.245 32.599 -1.363 1.00 40.22 177 PHE A C 1
ATOM 1365 O O . PHE A 1 180 ? 7.310 31.398 -1.070 1.00 38.85 177 PHE A O 1
ATOM 1373 N N . HIS A 1 181 ? 7.211 33.560 -0.448 1.00 38.73 178 HIS A N 1
ATOM 1374 C CA . HIS A 1 181 ? 7.114 33.256 0.970 1.00 38.55 178 HIS A CA 1
ATOM 1375 C C . HIS A 1 181 ? 5.780 32.570 1.269 1.00 38.80 178 HIS A C 1
ATOM 1376 O O . HIS A 1 181 ? 4.789 32.754 0.556 1.00 44.64 178 HIS A O 1
ATOM 1383 N N . GLU A 1 182 ? 5.753 31.762 2.331 1.00 37.01 179 GLU A N 1
ATOM 1384 C CA . GLU A 1 182 ? 4.566 30.961 2.623 1.00 41.63 179 GLU A CA 1
ATOM 1385 C C . GLU A 1 182 ? 3.325 31.801 2.911 1.00 45.62 179 GLU A C 1
ATOM 1386 O O . GLU A 1 182 ? 2.222 31.244 2.943 1.00 44.38 179 GLU A O 1
ATOM 1392 N N . THR A 1 183 ? 3.465 33.108 3.114 1.00 42.17 180 THR A N 1
ATOM 1393 C CA . THR A 1 183 ? 2.301 33.958 3.354 1.00 41.08 180 THR A CA 1
ATOM 1394 C C . THR A 1 183 ? 1.771 34.617 2.079 1.00 42.81 180 THR A C 1
ATOM 1395 O O . THR A 1 183 ? 0.744 35.286 2.116 1.00 41.07 180 THR A O 1
ATOM 1423 N N . ASN A 1 185 ? 0.810 34.328 -2.316 1.00 45.82 182 ASN A N 1
ATOM 1424 C CA . ASN A 1 185 ? -0.193 33.517 -3.032 1.00 40.88 182 ASN A CA 1
ATOM 1425 C C . ASN A 1 185 ? 0.332 32.147 -3.441 1.00 40.29 182 ASN A C 1
ATOM 1426 O O . ASN A 1 185 ? -0.423 31.172 -3.491 1.00 39.57 182 ASN A O 1
ATOM 1431 N N . TYR A 1 186 ? 1.625 32.090 -3.755 1.00 39.04 183 TYR A N 1
ATOM 1432 C CA . TYR A 1 186 ? 2.310 30.871 -4.155 1.00 41.41 183 TYR A CA 1
ATOM 1433 C C . TYR A 1 186 ? 3.592 30.790 -3.352 1.00 39.34 183 TYR A C 1
ATOM 1434 O O . TYR A 1 186 ? 4.221 31.817 -3.100 1.00 39.80 183 TYR A O 1
ATOM 1443 N N . THR A 1 187 ? 3.967 29.583 -2.922 1.00 44.28 184 THR A N 1
ATOM 1444 C CA . THR A 1 187 ? 5.143 29.428 -2.078 1.00 43.49 184 THR A CA 1
ATOM 1445 C C . THR A 1 187 ? 6.072 28.363 -2.643 1.00 43.73 184 THR A C 1
ATOM 1446 O O . THR A 1 187 ? 5.627 27.318 -3.132 1.00 42.48 184 THR A O 1
ATOM 1450 N N . ALA A 1 188 ? 7.368 28.663 -2.597 1.00 40.62 185 ALA A N 1
ATOM 1451 C CA . ALA A 1 188 ? 8.412 27.721 -2.995 1.00 45.89 185 ALA A CA 1
ATOM 1452 C C . ALA A 1 188 ? 8.914 26.966 -1.768 1.00 49.44 185 ALA A C 1
ATOM 1453 O O . ALA A 1 188 ? 10.084 27.016 -1.399 1.00 52.71 185 ALA A O 1
ATOM 1455 N N . GLY A 1 189 ? 7.983 26.274 -1.118 1.00 47.89 186 GLY A N 1
ATOM 1456 C CA . GLY A 1 189 ? 8.336 25.489 0.046 1.00 48.39 186 GLY A CA 1
ATOM 1457 C C . GLY A 1 189 ? 8.668 26.315 1.269 1.00 48.07 186 GLY A C 1
ATOM 1458 O O . GLY A 1 189 ? 9.456 25.871 2.109 1.00 55.76 186 GLY A O 1
ATOM 1459 N N . GLY A 1 190 ? 8.092 27.511 1.389 1.00 46.29 187 GLY A N 1
ATOM 1460 C CA . GLY A 1 190 ? 8.254 28.319 2.584 1.00 45.16 187 GLY A CA 1
ATOM 1461 C C . GLY A 1 190 ? 8.906 29.662 2.338 1.00 46.19 187 GLY A C 1
ATOM 1462 O O . GLY A 1 190 ? 8.504 30.676 2.916 1.00 43.69 187 GLY A O 1
ATOM 1463 N N . GLU A 1 191 ? 9.924 29.674 1.481 1.00 43.41 188 GLU A N 1
ATOM 1464 C CA . GLU A 1 191 ? 10.668 30.876 1.136 1.00 43.59 188 GLU A CA 1
ATOM 1465 C C . GLU A 1 191 ? 11.027 30.807 -0.341 1.00 45.12 188 GLU A C 1
ATOM 1466 O O . GLU A 1 191 ? 11.280 29.729 -0.885 1.00 41.57 188 GLU A O 1
ATOM 1472 N N . GLY A 1 192 ? 11.070 31.962 -0.978 1.00 38.99 189 GLY A N 1
ATOM 1473 C CA . GLY A 1 192 ? 11.629 32.046 -2.311 1.00 40.31 189 GLY A CA 1
ATOM 1474 C C . GLY A 1 192 ? 11.297 33.383 -2.922 1.00 42.85 189 GLY A C 1
ATOM 1475 O O . GLY A 1 192 ? 10.546 34.188 -2.364 1.00 40.30 189 GLY A O 1
ATOM 1476 N N . GLY A 1 193 ? 11.880 33.615 -4.090 1.00 44.78 190 GLY A N 1
ATOM 1477 C CA . GLY A 1 193 ? 11.582 34.827 -4.825 1.00 42.01 190 GLY A CA 1
ATOM 1478 C C . GLY A 1 193 ? 11.904 34.609 -6.285 1.00 41.78 190 GLY A C 1
ATOM 1479 O O . GLY A 1 193 ? 12.323 33.525 -6.697 1.00 39.66 190 GLY A O 1
ATOM 1480 N N . ALA A 1 194 ? 11.679 35.651 -7.073 1.00 37.65 191 ALA A N 1
ATOM 1481 C CA . ALA A 1 194 ? 12.115 35.647 -8.461 1.00 40.48 191 ALA A CA 1
ATOM 1482 C C . ALA A 1 194 ? 12.409 37.076 -8.857 1.00 44.38 191 ALA A C 1
ATOM 1483 O O . ALA A 1 194 ? 11.669 37.993 -8.490 1.00 49.08 191 ALA A O 1
ATOM 1485 N N . THR A 1 195 ? 13.521 37.259 -9.558 1.00 48.28 192 THR A N 1
ATOM 1486 C CA . THR A 1 195 ? 13.824 38.504 -10.246 1.00 46.81 192 THR A CA 1
ATOM 1487 C C . THR A 1 195 ? 13.435 38.343 -11.706 1.00 49.22 192 THR A C 1
ATOM 1488 O O . THR A 1 195 ? 13.772 37.333 -12.337 1.00 47.08 192 THR A O 1
ATOM 1492 N N . LEU A 1 196 ? 12.707 39.321 -12.230 1.00 47.91 193 LEU A N 1
ATOM 1493 C CA . LEU A 1 196 ? 12.259 39.325 -13.613 1.00 43.71 193 LEU A CA 1
ATOM 1494 C C . LEU A 1 196 ? 12.967 40.464 -14.334 1.00 47.40 193 LEU A C 1
ATOM 1495 O O . LEU A 1 196 ? 12.807 41.630 -13.954 1.00 44.00 193 LEU A O 1
ATOM 1500 N N . ILE A 1 197 ? 13.746 40.133 -15.363 1.00 43.29 194 ILE A N 1
ATOM 1501 C CA . ILE A 1 197 ? 14.497 41.125 -16.129 1.00 42.11 194 ILE A CA 1
ATOM 1502 C C . ILE A 1 197 ? 13.683 41.477 -17.364 1.00 44.66 194 ILE A C 1
ATOM 1503 O O . ILE A 1 197 ? 13.540 40.667 -18.286 1.00 45.17 194 ILE A O 1
ATOM 1508 N N . ASN A 1 198 ? 13.153 42.693 -17.388 1.00 45.83 195 ASN A N 1
ATOM 1509 C CA . ASN A 1 198 ? 12.338 43.148 -18.504 1.00 44.43 195 ASN A CA 1
ATOM 1510 C C . ASN A 1 198 ? 13.101 44.055 -19.453 1.00 43.25 195 ASN A C 1
ATOM 1511 O O . ASN A 1 198 ? 12.840 44.035 -20.660 1.00 50.36 195 ASN A O 1
ATOM 1516 N N . ASP A 1 199 ? 14.055 44.823 -18.941 1.00 43.72 196 ASP A N 1
ATOM 1517 C CA . ASP A 1 199 ? 14.997 45.543 -19.794 1.00 48.12 196 ASP A CA 1
ATOM 1518 C C . ASP A 1 199 ? 15.976 44.543 -20.401 1.00 47.11 196 ASP A C 1
ATOM 1519 O O . ASP A 1 199 ? 16.808 43.981 -19.687 1.00 46.47 196 ASP A O 1
ATOM 1524 N N . ARG A 1 200 ? 15.885 44.336 -21.723 1.00 45.59 197 ARG A N 1
ATOM 1525 C CA . ARG A 1 200 ? 16.722 43.344 -22.399 1.00 44.38 197 ARG A CA 1
ATOM 1526 C C . ARG A 1 200 ? 18.207 43.662 -22.270 1.00 44.31 197 ARG A C 1
ATOM 1527 O O . ARG A 1 200 ? 19.040 42.751 -22.303 1.00 49.36 197 ARG A O 1
ATOM 1535 N N . THR A 1 201 ? 18.566 44.934 -22.105 1.00 47.48 198 THR A N 1
ATOM 1536 C CA . THR A 1 201 ? 19.979 45.270 -21.961 1.00 46.16 198 THR A CA 1
ATOM 1537 C C . THR A 1 201 ? 20.563 44.863 -20.614 1.00 48.54 198 THR A C 1
ATOM 1538 O O . THR A 1 201 ? 21.776 44.972 -20.440 1.00 45.89 198 THR A O 1
ATOM 1542 N N . LEU A 1 202 ? 19.747 44.421 -19.657 1.00 47.66 199 LEU A N 1
ATOM 1543 C CA . LEU A 1 202 ? 20.239 44.079 -18.327 1.00 42.79 199 LEU A CA 1
ATOM 1544 C C . LEU A 1 202 ? 20.405 42.579 -18.101 1.00 48.18 199 LEU A C 1
ATOM 1545 O O . LEU A 1 202 ? 20.920 42.183 -17.047 1.00 47.84 199 LEU A O 1
ATOM 1550 N N . VAL A 1 203 ? 19.996 41.739 -19.058 1.00 44.51 200 VAL A N 1
ATOM 1551 C CA . VAL A 1 203 ? 19.949 40.296 -18.817 1.00 45.02 200 VAL A CA 1
ATOM 1552 C C . VAL A 1 203 ? 21.341 39.750 -18.543 1.00 45.36 200 VAL A C 1
ATOM 1553 O O . VAL A 1 203 ? 21.552 39.002 -17.580 1.00 47.57 200 VAL A O 1
ATOM 1557 N N . GLU A 1 204 ? 22.318 40.123 -19.370 1.00 43.67 201 GLU A N 1
ATOM 1558 C CA . GLU A 1 204 ? 23.651 39.552 -19.203 1.00 49.76 201 GLU A CA 1
ATOM 1559 C C . GLU A 1 204 ? 24.239 39.898 -17.840 1.00 47.47 201 GLU A C 1
ATOM 1560 O O . GLU A 1 204 ? 24.801 39.029 -17.158 1.00 48.92 201 GLU A O 1
ATOM 1566 N N . ARG A 1 205 ? 24.101 41.152 -17.408 1.00 46.34 202 ARG A N 1
ATOM 1567 C CA . ARG A 1 205 ? 24.636 41.512 -16.098 1.00 43.28 202 ARG A CA 1
ATOM 1568 C C . ARG A 1 205 ? 23.900 40.778 -14.983 1.00 41.84 202 ARG A C 1
ATOM 1569 O O . ARG A 1 205 ? 24.526 40.318 -14.019 1.00 43.82 202 ARG A O 1
ATOM 1577 N N . ALA A 1 206 ? 22.577 40.639 -15.105 1.00 44.99 203 ALA A N 1
ATOM 1578 C CA . ALA A 1 206 ? 21.816 39.879 -14.115 1.00 44.23 203 ALA A CA 1
ATOM 1579 C C . ALA A 1 206 ? 22.359 38.466 -13.961 1.00 43.98 203 ALA A C 1
ATOM 1580 O O . ALA A 1 206 ? 22.464 37.953 -12.846 1.00 46.24 203 ALA A O 1
ATOM 1582 N N . GLU A 1 207 ? 22.692 37.812 -15.074 1.00 45.71 204 GLU A N 1
ATOM 1583 C CA . GLU A 1 207 ? 23.179 36.443 -14.993 1.00 41.27 204 GLU A CA 1
ATOM 1584 C C . GLU A 1 207 ? 24.543 36.386 -14.334 1.00 45.52 204 GLU A C 1
ATOM 1585 O O . GLU A 1 207 ? 24.841 35.432 -13.606 1.00 49.30 204 GLU A O 1
ATOM 1591 N N . ILE A 1 208 ? 25.363 37.418 -14.537 1.00 46.31 205 ILE A N 1
ATOM 1592 C CA . ILE A 1 208 ? 26.680 37.449 -13.914 1.00 42.47 205 ILE A CA 1
ATOM 1593 C C . ILE A 1 208 ? 26.562 37.640 -12.404 1.00 42.21 205 ILE A C 1
ATOM 1594 O O . ILE A 1 208 ? 27.200 36.921 -11.623 1.00 44.10 205 ILE A O 1
ATOM 1599 N N . ILE A 1 209 ? 25.759 38.609 -11.958 1.00 39.12 206 ILE A N 1
ATOM 1600 C CA . ILE A 1 209 ? 25.752 38.861 -10.516 1.00 46.41 206 ILE A CA 1
ATOM 1601 C C . ILE A 1 209 ? 25.055 37.721 -9.777 1.00 43.04 206 ILE A C 1
ATOM 1602 O O . ILE A 1 209 ? 25.402 37.408 -8.631 1.00 45.17 206 ILE A O 1
ATOM 1607 N N . ARG A 1 210 ? 24.085 37.069 -10.419 1.00 43.90 207 ARG A N 1
ATOM 1608 C CA . ARG A 1 210 ? 23.415 35.932 -9.796 1.00 42.42 207 ARG A CA 1
ATOM 1609 C C . ARG A 1 210 ? 24.365 34.746 -9.652 1.00 48.29 207 ARG A C 1
ATOM 1610 O O . ARG A 1 210 ? 24.287 33.998 -8.671 1.00 53.85 207 ARG A O 1
ATOM 1618 N N . GLU A 1 211 ? 25.272 34.570 -10.613 1.00 42.81 208 GLU A N 1
ATOM 1619 C CA . GLU A 1 211 ? 26.248 33.482 -10.631 1.00 41.23 208 GLU A CA 1
ATOM 1620 C C . GLU A 1 211 ? 27.572 33.899 -10.005 1.00 43.24 208 GLU A C 1
ATOM 1621 O O . GLU A 1 211 ? 28.641 33.703 -10.580 1.00 45.95 208 GLU A O 1
ATOM 1627 N N . LYS A 1 212 ? 27.505 34.502 -8.815 1.00 39.22 209 LYS A N 1
ATOM 1628 C CA . LYS A 1 212 ? 28.684 34.750 -7.983 1.00 43.04 209 LYS A CA 1
ATOM 1629 C C . LYS A 1 212 ? 29.728 35.622 -8.681 1.00 48.35 209 LYS A C 1
ATOM 1630 O O . LYS A 1 212 ? 30.921 35.546 -8.373 1.00 54.12 209 LYS A O 1
ATOM 1636 N N . GLY A 1 213 ? 29.292 36.473 -9.608 1.00 44.68 210 GLY A N 1
ATOM 1637 C CA . GLY A 1 213 ? 30.196 37.382 -10.288 1.00 45.19 210 GLY A CA 1
ATOM 1638 C C . GLY A 1 213 ? 30.976 36.781 -11.431 1.00 46.92 210 GLY A C 1
ATOM 1639 O O . GLY A 1 213 ? 31.950 37.395 -11.886 1.00 44.97 210 GLY A O 1
ATOM 1640 N N . THR A 1 214 ? 30.584 35.602 -11.909 1.00 48.00 211 THR A N 1
ATOM 1641 C CA . THR A 1 214 ? 31.251 34.911 -13.001 1.00 48.91 211 THR A CA 1
ATOM 1642 C C . THR A 1 214 ? 30.357 34.879 -14.233 1.00 43.52 211 THR A C 1
ATOM 1643 O O . THR A 1 214 ? 29.131 34.990 -14.137 1.00 41.88 211 THR A O 1
ATOM 1647 N N . ASN A 1 215 ? 30.987 34.678 -15.392 1.00 43.21 212 ASN A N 1
ATOM 1648 C CA . ASN A 1 215 ? 30.254 34.481 -16.641 1.00 46.72 212 ASN A CA 1
ATOM 1649 C C . ASN A 1 215 ? 29.995 32.999 -16.887 1.00 53.46 212 ASN A C 1
ATOM 1650 O O . ASN A 1 215 ? 30.202 32.482 -17.982 1.00 51.51 212 ASN A O 1
ATOM 1655 N N . ARG A 1 216 ? 29.540 32.317 -15.834 1.00 52.25 213 ARG A N 1
ATOM 1656 C CA . ARG A 1 216 ? 29.260 30.885 -15.909 1.00 59.13 213 ARG A CA 1
ATOM 1657 C C . ARG A 1 216 ? 28.166 30.583 -16.927 1.00 54.64 213 ARG A C 1
ATOM 1658 O O . ARG A 1 216 ? 28.296 29.659 -17.737 1.00 56.84 213 ARG A O 1
ATOM 1666 N N . SER A 1 217 ? 27.070 31.343 -16.891 1.00 55.31 214 SER A N 1
ATOM 1667 C CA . SER A 1 217 ? 25.978 31.095 -17.826 1.00 50.34 214 SER A CA 1
ATOM 1668 C C . SER A 1 217 ? 26.453 31.251 -19.262 1.00 55.43 214 SER A C 1
ATOM 1669 O O . SER A 1 217 ? 26.026 30.507 -20.150 1.00 62.29 214 SER A O 1
ATOM 1672 N N . GLN A 1 218 ? 27.353 32.206 -19.504 1.00 59.36 215 GLN A N 1
ATOM 1673 C CA . GLN A 1 218 ? 27.924 32.391 -20.834 1.00 60.61 215 GLN A CA 1
ATOM 1674 C C . GLN A 1 218 ? 28.810 31.211 -21.231 1.00 64.63 215 GLN A C 1
ATOM 1675 O O . GLN A 1 218 ? 28.922 30.887 -22.420 1.00 62.57 215 GLN A O 1
ATOM 1681 N N . PHE A 1 219 ? 29.442 30.554 -20.259 1.00 64.44 216 PHE A N 1
ATOM 1682 C CA . PHE A 1 219 ? 30.252 29.385 -20.580 1.00 65.87 216 PHE A CA 1
ATOM 1683 C C . PHE A 1 219 ? 29.376 28.191 -20.934 1.00 61.48 216 PHE A C 1
ATOM 1684 O O . PHE A 1 219 ? 29.680 27.453 -21.875 1.00 63.46 216 PHE A O 1
ATOM 1692 N N . PHE A 1 220 ? 28.286 27.980 -20.190 1.00 56.45 217 PHE A N 1
ATOM 1693 C CA . PHE A 1 220 ? 27.383 26.885 -20.524 1.00 59.93 217 PHE A CA 1
ATOM 1694 C C . PHE A 1 220 ? 26.739 27.085 -21.894 1.00 70.20 217 PHE A C 1
ATOM 1695 O O . PHE A 1 220 ? 26.360 26.108 -22.549 1.00 70.26 217 PHE A O 1
ATOM 1703 N N . ARG A 1 221 ? 26.605 28.335 -22.348 1.00 79.37 218 ARG A N 1
ATOM 1704 C CA . ARG A 1 221 ? 26.079 28.602 -23.682 1.00 72.21 218 ARG A CA 1
ATOM 1705 C C . ARG A 1 221 ? 27.095 28.350 -24.785 1.00 67.83 218 ARG A C 1
ATOM 1706 O O . ARG A 1 221 ? 26.732 28.414 -25.966 1.00 69.22 218 ARG A O 1
ATOM 1714 N N . GLY A 1 222 ? 28.351 28.088 -24.444 1.00 67.83 219 GLY A N 1
ATOM 1715 C CA . GLY A 1 222 ? 29.353 27.821 -25.455 1.00 75.02 219 GLY A CA 1
ATOM 1716 C C . GLY A 1 222 ? 30.007 29.040 -26.062 1.00 73.83 219 GLY A C 1
ATOM 1717 O O . GLY A 1 222 ? 30.721 28.903 -27.057 1.00 70.32 219 GLY A O 1
ATOM 1718 N N . LEU A 1 223 ? 29.815 30.223 -25.481 1.00 75.97 220 LEU A N 1
ATOM 1719 C CA . LEU A 1 223 ? 30.364 31.449 -26.044 1.00 70.68 220 LEU A CA 1
ATOM 1720 C C . LEU A 1 223 ? 31.785 31.742 -25.590 1.00 70.39 220 LEU A C 1
ATOM 1721 O O . LEU A 1 223 ? 32.492 32.483 -26.278 1.00 75.80 220 LEU A O 1
ATOM 1726 N N . VAL A 1 224 ? 32.214 31.190 -24.453 1.00 65.65 221 VAL A N 1
ATOM 1727 C CA . VAL A 1 224 ? 33.583 31.324 -23.974 1.00 76.27 221 VAL A CA 1
ATOM 1728 C C . VAL A 1 224 ? 34.140 29.938 -23.673 1.00 79.84 221 VAL A C 1
ATOM 1729 O O . VAL A 1 224 ? 33.404 29.022 -23.289 1.00 72.89 221 VAL A O 1
ATOM 1733 N N . ASP A 1 225 ? 35.459 29.791 -23.856 1.00 84.24 222 ASP A N 1
ATOM 1734 C CA . ASP A 1 225 ? 36.138 28.553 -23.478 1.00 87.19 222 ASP A CA 1
ATOM 1735 C C . ASP A 1 225 ? 35.977 28.270 -21.991 1.00 88.34 222 ASP A C 1
ATOM 1736 O O . ASP A 1 225 ? 35.591 27.167 -21.590 1.00 88.63 222 ASP A O 1
ATOM 1741 N N . LYS A 1 226 ? 36.282 29.250 -21.153 1.00 84.17 223 LYS A N 1
ATOM 1742 C CA . LYS A 1 226 ? 36.157 29.062 -19.721 1.00 84.41 223 LYS A CA 1
ATOM 1743 C C . LYS A 1 226 ? 35.621 30.343 -19.105 1.00 77.82 223 LYS A C 1
ATOM 1744 O O . LYS A 1 226 ? 35.746 31.434 -19.671 1.00 77.47 223 LYS A O 1
ATOM 1750 N N . TYR A 1 227 ? 34.997 30.195 -17.946 1.00 63.88 224 TYR A N 1
ATOM 1751 C CA . TYR A 1 227 ? 34.461 31.343 -17.248 1.00 62.63 224 TYR A CA 1
ATOM 1752 C C . TYR A 1 227 ? 35.408 31.740 -16.124 1.00 68.81 224 TYR A C 1
ATOM 1753 O O . TYR A 1 227 ? 36.243 30.953 -15.672 1.00 70.66 224 TYR A O 1
ATOM 1762 N N . THR A 1 228 ? 35.306 33.002 -15.719 1.00 69.06 225 THR A N 1
ATOM 1763 C CA . THR A 1 228 ? 36.192 33.564 -14.716 1.00 68.18 225 THR A CA 1
ATOM 1764 C C . THR A 1 228 ? 35.400 34.506 -13.824 1.00 63.78 225 THR A C 1
ATOM 1765 O O . THR A 1 228 ? 34.237 34.813 -14.092 1.00 56.55 225 THR A O 1
ATOM 1769 N N . TRP A 1 229 ? 36.048 34.950 -12.745 1.00 47.86 226 TRP A N 1
ATOM 1770 C CA . TRP A 1 229 ? 35.506 35.960 -11.839 1.00 46.80 226 TRP A CA 1
ATOM 1771 C C . TRP A 1 229 ? 35.727 37.338 -12.454 1.00 55.11 226 TRP A C 1
ATOM 1772 O O . TRP A 1 229 ? 36.865 37.822 -12.523 1.00 54.36 226 TRP A O 1
ATOM 1783 N N . ARG A 1 230 ? 34.646 37.975 -12.907 1.00 53.42 227 ARG A N 1
ATOM 1784 C CA . ARG A 1 230 ? 34.766 39.246 -13.596 1.00 59.47 227 ARG A CA 1
ATOM 1785 C C . ARG A 1 230 ? 34.033 40.400 -12.930 1.00 51.98 227 ARG A C 1
ATOM 1786 O O . ARG A 1 230 ? 34.247 41.549 -13.326 1.00 55.83 227 ARG A O 1
ATOM 1794 N N . ASP A 1 231 ? 33.178 40.146 -11.949 1.00 49.72 228 ASP A N 1
ATOM 1795 C CA . ASP A 1 231 ? 32.539 41.240 -11.235 1.00 54.38 228 ASP A CA 1
ATOM 1796 C C . ASP A 1 231 ? 32.229 40.815 -9.812 1.00 48.21 228 ASP A C 1
ATOM 1797 O O . ASP A 1 231 ? 32.293 39.637 -9.461 1.00 46.11 228 ASP A O 1
ATOM 1802 N N . ILE A 1 232 ? 31.885 41.804 -8.992 1.00 50.10 229 ILE A N 1
ATOM 1803 C CA . ILE A 1 232 ? 31.314 41.507 -7.691 1.00 53.81 229 ILE A CA 1
ATOM 1804 C C . ILE A 1 232 ? 29.938 40.887 -7.901 1.00 54.92 229 ILE A C 1
ATOM 1805 O O . ILE A 1 232 ? 29.157 41.341 -8.745 1.00 57.41 229 ILE A O 1
ATOM 1810 N N . GLY A 1 233 ? 29.655 39.812 -7.172 1.00 44.39 230 GLY A N 1
ATOM 1811 C CA . GLY A 1 233 ? 28.383 39.129 -7.317 1.00 54.18 230 GLY A CA 1
ATOM 1812 C C . GLY A 1 233 ? 27.927 38.485 -6.023 1.00 53.73 230 GLY A C 1
ATOM 1813 O O . GLY A 1 233 ? 28.525 38.707 -4.965 1.00 43.49 230 GLY A O 1
ATOM 1814 N N . SER A 1 234 ? 26.860 37.698 -6.088 1.00 48.78 231 SER A N 1
ATOM 1815 C CA . SER A 1 234 ? 26.359 36.982 -4.923 1.00 46.87 231 SER A CA 1
ATOM 1816 C C . SER A 1 234 ? 25.744 35.674 -5.399 1.00 47.73 231 SER A C 1
ATOM 1817 O O . SER A 1 234 ? 25.856 35.308 -6.568 1.00 51.09 231 SER A O 1
ATOM 1820 N N . SER A 1 235 ? 25.085 34.966 -4.494 1.00 49.74 232 SER A N 1
ATOM 1821 C CA . SER A 1 235 ? 24.448 33.698 -4.819 1.00 50.33 232 SER A CA 1
ATOM 1822 C C . SER A 1 235 ? 22.942 33.907 -4.690 1.00 51.87 232 SER A C 1
ATOM 1823 O O . SER A 1 235 ? 22.393 33.911 -3.587 1.00 51.56 232 SER A O 1
ATOM 1826 N N . TYR A 1 236 ? 22.281 34.110 -5.822 1.00 45.02 233 TYR A N 1
ATOM 1827 C CA . TYR A 1 236 ? 20.851 34.356 -5.801 1.00 45.18 233 TYR A CA 1
ATOM 1828 C C . TYR A 1 236 ? 20.112 33.153 -6.362 1.00 46.52 233 TYR A C 1
ATOM 1829 O O . TYR A 1 236 ? 19.384 33.267 -7.353 1.00 51.36 233 TYR A O 1
ATOM 1838 N N . LEU A 1 237 ? 20.286 31.997 -5.733 1.00 44.18 234 LEU A N 1
ATOM 1839 C CA . LEU A 1 237 ? 19.791 30.738 -6.265 1.00 46.95 234 LEU A CA 1
ATOM 1840 C C . LEU A 1 237 ? 18.754 30.136 -5.334 1.00 49.38 234 LEU A C 1
ATOM 1841 O O . LEU A 1 237 ? 18.951 30.094 -4.121 1.00 52.59 234 LEU A O 1
ATOM 1846 N N . MET A 1 238 ? 17.671 29.638 -5.909 1.00 55.24 235 MET A N 1
ATOM 1847 C CA . MET A 1 238 ? 16.744 28.778 -5.194 1.00 56.42 235 MET A CA 1
ATOM 1848 C C . MET A 1 238 ? 17.149 27.317 -5.384 1.00 54.72 235 MET A C 1
ATOM 1849 O O . MET A 1 238 ? 17.641 26.924 -6.444 0.83 54.38 235 MET A O 1
ATOM 1854 N N . SER A 1 239 ? 16.930 26.509 -4.351 1.00 52.02 236 SER A N 1
ATOM 1855 C CA . SER A 1 239 ? 17.189 25.081 -4.472 1.00 47.69 236 SER A CA 1
ATOM 1856 C C . SER A 1 239 ? 16.159 24.449 -5.395 1.00 48.12 236 SER A C 1
ATOM 1857 O O . SER A 1 239 ? 15.006 24.882 -5.458 1.00 60.56 236 SER A O 1
ATOM 1860 N N . ASP A 1 240 ? 16.581 23.427 -6.148 1.00 53.58 237 ASP A N 1
ATOM 1861 C CA . ASP A 1 240 ? 15.625 22.789 -7.049 1.00 53.31 237 ASP A CA 1
ATOM 1862 C C . ASP A 1 240 ? 14.558 22.024 -6.278 1.00 54.21 237 ASP A C 1
ATOM 1863 O O . ASP A 1 240 ? 13.474 21.768 -6.821 1.00 52.43 237 ASP A O 1
ATOM 1868 N N . LEU A 1 241 ? 14.840 21.665 -5.023 1.00 50.99 238 LEU A N 1
ATOM 1869 C CA . LEU A 1 241 ? 13.796 21.162 -4.134 1.00 50.14 238 LEU A CA 1
ATOM 1870 C C . LEU A 1 241 ? 12.676 22.185 -3.962 1.00 46.91 238 LEU A C 1
ATOM 1871 O O . LEU A 1 241 ? 11.490 21.851 -4.067 1.00 47.87 238 LEU A O 1
ATOM 1876 N N . GLN A 1 242 ? 13.028 23.444 -3.699 1.00 46.58 239 GLN A N 1
ATOM 1877 C CA . GLN A 1 242 ? 11.979 24.452 -3.568 1.00 51.17 239 GLN A CA 1
ATOM 1878 C C . GLN A 1 242 ? 11.331 24.775 -4.909 1.00 49.25 239 GLN A C 1
ATOM 1879 O O . GLN A 1 242 ? 10.125 25.048 -4.966 1.00 48.06 239 GLN A O 1
ATOM 1885 N N . ALA A 1 243 ? 12.107 24.770 -5.994 1.00 43.11 240 ALA A N 1
ATOM 1886 C CA . ALA A 1 243 ? 11.497 25.019 -7.300 1.00 45.23 240 ALA A CA 1
ATOM 1887 C C . ALA A 1 243 ? 10.489 23.931 -7.662 1.00 45.09 240 ALA A C 1
ATOM 1888 O O . ALA A 1 243 ? 9.513 24.202 -8.371 1.00 42.94 240 ALA A O 1
ATOM 1890 N N . ALA A 1 244 ? 10.680 22.702 -7.167 1.00 43.25 241 ALA A N 1
ATOM 1891 C CA . ALA A 1 244 ? 9.689 21.659 -7.433 1.00 44.16 241 ALA A CA 1
ATOM 1892 C C . ALA A 1 244 ? 8.408 21.901 -6.640 1.00 48.91 241 ALA A C 1
ATOM 1893 O O . ALA A 1 244 ? 7.302 21.667 -7.145 1.00 47.10 241 ALA A O 1
ATOM 1895 N N . TYR A 1 245 ? 8.538 22.354 -5.391 1.00 47.13 242 TYR A N 1
ATOM 1896 C CA . TYR A 1 245 ? 7.370 22.749 -4.610 1.00 45.76 242 TYR A CA 1
ATOM 1897 C C . TYR A 1 245 ? 6.624 23.878 -5.309 1.00 43.78 242 TYR A C 1
ATOM 1898 O O . TYR A 1 245 ? 5.391 23.858 -5.414 1.00 46.02 242 TYR A O 1
ATOM 1907 N N . LEU A 1 246 ? 7.368 24.873 -5.801 1.00 40.48 243 LEU A N 1
ATOM 1908 C CA . LEU A 1 246 ? 6.766 26.006 -6.495 1.00 36.72 243 LEU A CA 1
ATOM 1909 C C . LEU A 1 246 ? 6.062 25.565 -7.767 1.00 50.50 243 LEU A C 1
ATOM 1910 O O . LEU A 1 246 ? 4.991 26.089 -8.114 1.00 47.64 243 LEU A O 1
ATOM 1915 N N . TRP A 1 247 ? 6.678 24.638 -8.504 1.00 44.69 244 TRP A N 1
ATOM 1916 C CA . TRP A 1 247 ? 6.079 24.195 -9.756 1.00 43.42 244 TRP A CA 1
ATOM 1917 C C . TRP A 1 247 ? 4.688 23.628 -9.513 1.00 45.94 244 TRP A C 1
ATOM 1918 O O . TRP A 1 247 ? 3.733 23.975 -10.219 1.00 50.27 244 TRP A O 1
ATOM 1929 N N . ALA A 1 248 ? 4.550 22.781 -8.484 1.00 47.64 245 ALA A N 1
ATOM 1930 C CA . ALA A 1 248 ? 3.239 22.261 -8.119 1.00 49.85 245 ALA A CA 1
ATOM 1931 C C . ALA A 1 248 ? 2.230 23.390 -7.949 1.00 46.14 245 ALA A C 1
ATOM 1932 O O . ALA A 1 248 ? 1.083 23.281 -8.393 1.00 46.33 245 ALA A O 1
ATOM 1934 N N . GLN A 1 249 ? 2.653 24.503 -7.349 1.00 46.23 246 GLN A N 1
ATOM 1935 C CA . GLN A 1 249 ? 1.754 25.634 -7.153 1.00 45.81 246 GLN A CA 1
ATOM 1936 C C . GLN A 1 249 ? 1.526 26.409 -8.444 1.00 47.89 246 GLN A C 1
ATOM 1937 O O . GLN A 1 249 ? 0.391 26.800 -8.734 1.00 46.14 246 GLN A O 1
ATOM 1943 N N . LEU A 1 250 ? 2.587 26.643 -9.228 1.00 45.20 247 LEU A N 1
ATOM 1944 C CA . LEU A 1 250 ? 2.428 27.369 -10.486 1.00 49.24 247 LEU A CA 1
ATOM 1945 C C . LEU A 1 250 ? 1.588 26.593 -11.490 1.00 46.33 247 LEU A C 1
ATOM 1946 O O . LEU A 1 250 ? 0.875 27.199 -12.288 1.00 40.01 247 LEU A O 1
ATOM 1951 N N . GLU A 1 251 ? 1.679 25.264 -11.484 1.00 46.41 248 GLU A N 1
ATOM 1952 C CA . GLU A 1 251 ? 0.812 24.461 -12.332 1.00 50.17 248 GLU A CA 1
ATOM 1953 C C . GLU A 1 251 ? -0.654 24.652 -11.974 1.00 51.37 248 GLU A C 1
ATOM 1954 O O . GLU A 1 251 ? -1.525 24.426 -12.817 1.00 50.22 248 GLU A O 1
ATOM 1960 N N . ALA A 1 252 ? -0.939 25.066 -10.743 1.00 50.81 249 ALA A N 1
ATOM 1961 C CA . ALA A 1 252 ? -2.291 25.337 -10.279 1.00 48.93 249 ALA A CA 1
ATOM 1962 C C . ALA A 1 252 ? -2.554 26.836 -10.137 1.00 50.40 249 ALA A C 1
ATOM 1963 O O . ALA A 1 252 ? -3.371 27.248 -9.311 1.00 48.87 249 ALA A O 1
ATOM 1965 N N . ALA A 1 253 ? -1.878 27.658 -10.949 1.00 49.49 250 ALA A N 1
ATOM 1966 C CA . ALA A 1 253 ? -1.883 29.106 -10.732 1.00 50.77 250 ALA A CA 1
ATOM 1967 C C . ALA A 1 253 ? -3.295 29.679 -10.794 1.00 51.76 250 ALA A C 1
ATOM 1968 O O . ALA A 1 253 ? -3.717 30.416 -9.894 1.00 46.87 250 ALA A O 1
ATOM 1970 N N . GLU A 1 254 ? -4.040 29.351 -11.854 1.00 52.21 251 GLU A N 1
ATOM 1971 C CA . GLU A 1 254 ? -5.387 29.898 -12.003 1.00 52.88 251 GLU A CA 1
ATOM 1972 C C . GLU A 1 254 ? -6.349 29.317 -10.965 1.00 48.39 251 GLU A C 1
ATOM 1973 O O . GLU A 1 254 ? -7.228 30.028 -10.458 1.00 47.09 251 GLU A O 1
ATOM 1979 N N . ARG A 1 255 ? -6.213 28.025 -10.657 1.00 46.69 252 ARG A N 1
ATOM 1980 C CA . ARG A 1 255 ? -7.029 27.401 -9.617 1.00 50.68 252 ARG A CA 1
ATOM 1981 C C . ARG A 1 255 ? -6.923 28.185 -8.313 1.00 49.36 252 ARG A C 1
ATOM 1982 O O . ARG A 1 255 ? -7.933 28.579 -7.716 1.00 45.84 252 ARG A O 1
ATOM 1990 N N . ILE A 1 256 ? -5.693 28.455 -7.879 1.00 50.03 253 ILE A N 1
ATOM 1991 C CA . ILE A 1 256 ? -5.474 29.206 -6.648 1.00 43.04 253 ILE A CA 1
ATOM 1992 C C . ILE A 1 256 ? -6.048 30.613 -6.770 1.00 42.72 253 ILE A C 1
ATOM 1993 O O . ILE A 1 256 ? -6.795 31.074 -5.899 1.00 40.31 253 ILE A O 1
ATOM 1998 N N . ASN A 1 257 ? -5.707 31.309 -7.862 1.00 42.02 254 ASN A N 1
ATOM 1999 C CA . ASN A 1 257 ? -6.155 32.686 -8.072 1.00 38.63 254 ASN A CA 1
ATOM 2000 C C . ASN A 1 257 ? -7.675 32.781 -8.004 1.00 41.79 254 ASN A C 1
ATOM 2001 O O . ASN A 1 257 ? -8.223 33.627 -7.291 1.00 46.33 254 ASN A O 1
ATOM 2006 N N . GLN A 1 258 ? -8.374 31.887 -8.712 1.00 43.28 255 GLN A N 1
ATOM 2007 C CA . GLN A 1 258 ? -9.834 31.940 -8.752 1.00 45.87 255 GLN A CA 1
ATOM 2008 C C . GLN A 1 258 ? -10.446 31.661 -7.382 1.00 45.51 255 GLN A C 1
ATOM 2009 O O . GLN A 1 258 ? -11.447 32.283 -7.005 1.00 44.66 255 GLN A O 1
ATOM 2015 N N . GLN A 1 259 ? -9.860 30.729 -6.624 1.00 45.29 256 GLN A N 1
ATOM 2016 C CA . GLN A 1 259 ? -10.339 30.453 -5.273 1.00 43.19 256 GLN A CA 1
ATOM 2017 C C . GLN A 1 259 ? -10.183 31.671 -4.371 1.00 44.02 256 GLN A C 1
ATOM 2018 O O . GLN A 1 259 ? -11.111 32.049 -3.646 1.00 44.74 256 GLN A O 1
ATOM 2024 N N . ARG A 1 260 ? -9.007 32.298 -4.392 1.00 44.98 257 ARG A N 1
ATOM 2025 C CA . ARG A 1 260 ? -8.807 33.470 -3.547 1.00 42.55 257 ARG A CA 1
ATOM 2026 C C . ARG A 1 260 ? -9.746 34.605 -3.951 1.00 45.67 257 ARG A C 1
ATOM 2027 O O . ARG A 1 260 ? -10.302 35.293 -3.087 1.00 42.76 257 ARG A O 1
ATOM 2035 N N . LEU A 1 261 ? -9.944 34.812 -5.260 1.00 40.95 258 LEU A N 1
ATOM 2036 C CA . LEU A 1 261 ? -10.820 35.889 -5.718 1.00 44.09 258 LEU A CA 1
ATOM 2037 C C . LEU A 1 261 ? -12.260 35.662 -5.254 1.00 46.25 258 LEU A C 1
ATOM 2038 O O . LEU A 1 261 ? -12.925 36.585 -4.772 1.00 47.67 258 LEU A O 1
ATOM 2043 N N . ALA A 1 262 ? -12.754 34.431 -5.389 1.00 39.65 259 ALA A N 1
ATOM 2044 C CA . ALA A 1 262 ? -14.090 34.098 -4.895 1.00 45.80 259 ALA A CA 1
ATOM 2045 C C . ALA A 1 262 ? -14.220 34.365 -3.394 1.00 47.00 259 ALA A C 1
ATOM 2046 O O . ALA A 1 262 ? -15.219 34.936 -2.939 1.00 49.68 259 ALA A O 1
ATOM 2048 N N . LEU A 1 263 ? -13.227 33.950 -2.603 1.00 45.87 260 LEU A N 1
ATOM 2049 C CA . LEU A 1 263 ? -13.254 34.256 -1.171 1.00 44.04 260 LEU A CA 1
ATOM 2050 C C . LEU A 1 263 ? -13.265 35.761 -0.941 1.00 47.95 260 LEU A C 1
ATOM 2051 O O . LEU A 1 263 ? -14.047 36.277 -0.127 1.00 46.20 260 LEU A O 1
ATOM 2056 N N . TRP A 1 264 ? -12.386 36.478 -1.649 1.00 48.16 261 TRP A N 1
ATOM 2057 C CA . TRP A 1 264 ? -12.333 37.937 -1.566 1.00 45.94 261 TRP A CA 1
ATOM 2058 C C . TRP A 1 264 ? -13.710 38.554 -1.788 1.00 46.18 261 TRP A C 1
ATOM 2059 O O . TRP A 1 264 ? -14.139 39.437 -1.036 1.00 48.43 261 TRP A O 1
ATOM 2070 N N . GLN A 1 265 ? -14.429 38.082 -2.809 1.00 43.48 262 GLN A N 1
ATOM 2071 C CA . GLN A 1 265 ? -15.708 38.701 -3.154 1.00 46.09 262 GLN A CA 1
ATOM 2072 C C . GLN A 1 265 ? -16.787 38.420 -2.101 1.00 48.34 262 GLN A C 1
ATOM 2073 O O . GLN A 1 265 ? -17.718 39.222 -1.951 1.00 52.56 262 GLN A O 1
ATOM 2079 N N . ASN A 1 266 ? -16.680 37.310 -1.356 1.00 43.45 263 ASN A N 1
ATOM 2080 C CA . ASN A 1 266 ? -17.636 37.044 -0.280 1.00 43.82 263 ASN A CA 1
ATOM 2081 C C . ASN A 1 266 ? -17.480 38.045 0.859 1.00 49.34 263 ASN A C 1
ATOM 2082 O O . ASN A 1 266 ? -18.471 38.474 1.457 1.00 50.52 263 ASN A O 1
ATOM 2087 N N . TYR A 1 267 ? -16.236 38.401 1.187 1.00 44.62 264 TYR A N 1
ATOM 2088 C CA . TYR A 1 267 ? -15.974 39.475 2.140 1.00 43.93 264 TYR A CA 1
ATOM 2089 C C . TYR A 1 267 ? -16.588 40.791 1.678 1.00 49.74 264 TYR A C 1
ATOM 2090 O O . TYR A 1 267 ? -17.211 41.510 2.467 1.00 49.34 264 TYR A O 1
ATOM 2099 N N . TYR A 1 268 ? -16.389 41.140 0.404 1.00 45.48 265 TYR A N 1
ATOM 2100 C CA . TYR A 1 268 ? -16.856 42.428 -0.099 1.00 45.91 265 TYR A CA 1
ATOM 2101 C C . TYR A 1 268 ? -18.379 42.507 -0.074 1.00 48.09 265 TYR A C 1
ATOM 2102 O O . TYR A 1 268 ? -18.950 43.487 0.413 1.00 47.88 265 TYR A O 1
ATOM 2111 N N . ASP A 1 269 ? -19.047 41.490 -0.627 1.00 45.99 266 ASP A N 1
ATOM 2112 C CA . ASP A 1 269 ? -20.504 41.429 -0.592 1.00 46.68 266 ASP A CA 1
ATOM 2113 C C . ASP A 1 269 ? -21.035 41.626 0.826 1.00 48.76 266 ASP A C 1
ATOM 2114 O O . ASP A 1 269 ? -21.956 42.417 1.055 1.00 51.31 266 ASP A O 1
ATOM 2119 N N . ALA A 1 270 ? -20.456 40.912 1.795 1.00 49.02 267 ALA A N 1
ATOM 2120 C CA . ALA A 1 270 ? -20.982 40.921 3.155 1.00 50.18 267 ALA A CA 1
ATOM 2121 C C . ALA A 1 270 ? -20.729 42.245 3.863 1.00 53.91 267 ALA A C 1
ATOM 2122 O O . ALA A 1 270 ? -21.512 42.642 4.730 1.00 54.70 267 ALA A O 1
ATOM 2124 N N . LEU A 1 271 ? -19.644 42.935 3.525 1.00 51.30 268 LEU A N 1
ATOM 2125 C CA . LEU A 1 271 ? -19.271 44.144 4.243 1.00 49.17 268 LEU A CA 1
ATOM 2126 C C . LEU A 1 271 ? -19.657 45.419 3.510 1.00 46.81 268 LEU A C 1
ATOM 2127 O O . LEU A 1 271 ? -19.561 46.500 4.099 1.00 52.85 268 LEU A O 1
ATOM 2132 N N . LEU A 1 272 ? -20.075 45.319 2.251 1.00 50.38 269 LEU A N 1
ATOM 2133 C CA . LEU A 1 272 ? -20.484 46.499 1.496 1.00 46.98 269 LEU A CA 1
ATOM 2134 C C . LEU A 1 272 ? -21.512 47.353 2.231 1.00 49.46 269 LEU A C 1
ATOM 2135 O O . LEU A 1 272 ? -21.345 48.585 2.243 1.00 48.73 269 LEU A O 1
ATOM 2140 N N . PRO A 1 273 ? -22.556 46.801 2.869 1.00 47.82 270 PRO A N 1
ATOM 2141 C CA . PRO A 1 273 ? -23.503 47.686 3.568 1.00 49.46 270 PRO A CA 1
ATOM 2142 C C . PRO A 1 273 ? -22.850 48.519 4.660 1.00 56.13 270 PRO A C 1
ATOM 2143 O O . PRO A 1 273 ? -23.160 49.709 4.790 1.00 59.40 270 PRO A O 1
ATOM 2147 N N . LEU A 1 274 ? -21.939 47.933 5.445 1.00 55.05 271 LEU A N 1
ATOM 2148 C CA . LEU A 1 274 ? -21.228 48.727 6.440 1.00 53.32 271 LEU A CA 1
ATOM 2149 C C . LEU A 1 274 ? -20.392 49.821 5.789 1.00 56.16 271 LEU A C 1
ATOM 2150 O O . LEU A 1 274 ? -20.182 50.880 6.392 1.00 57.10 271 LEU A O 1
ATOM 2155 N N . ALA A 1 275 ? -19.924 49.598 4.559 1.00 55.95 272 ALA A N 1
ATOM 2156 C CA . ALA A 1 275 ? -19.152 50.627 3.871 1.00 57.13 272 ALA A CA 1
ATOM 2157 C C . ALA A 1 275 ? -20.055 51.733 3.352 1.00 56.35 272 ALA A C 1
ATOM 2158 O O . ALA A 1 275 ? -19.713 52.919 3.451 1.00 55.69 272 ALA A O 1
ATOM 2160 N N . ARG A 1 276 ? -21.202 51.364 2.773 1.00 57.71 273 ARG A N 1
ATOM 2161 C CA . ARG A 1 276 ? -22.138 52.366 2.281 1.00 60.46 273 ARG A CA 1
ATOM 2162 C C . ARG A 1 276 ? -22.726 53.180 3.419 1.00 56.64 273 ARG A C 1
ATOM 2163 O O . ARG A 1 276 ? -23.176 54.310 3.195 1.00 64.76 273 ARG A O 1
ATOM 2171 N N . ALA A 1 277 ? -22.711 52.645 4.635 1.00 64.97 274 ALA A N 1
ATOM 2172 C CA . ALA A 1 277 ? -23.135 53.418 5.789 1.00 68.71 274 ALA A CA 1
ATOM 2173 C C . ALA A 1 277 ? -22.025 54.304 6.336 1.00 68.19 274 ALA A C 1
ATOM 2174 O O . ALA A 1 277 ? -22.291 55.118 7.226 1.00 70.76 274 ALA A O 1
ATOM 2176 N N . GLY A 1 278 ? -20.801 54.181 5.819 1.00 63.11 275 GLY A N 1
ATOM 2177 C CA . GLY A 1 278 ? -19.685 54.976 6.293 1.00 62.04 275 GLY A CA 1
ATOM 2178 C C . GLY A 1 278 ? -19.006 54.468 7.547 1.00 65.28 275 GLY A C 1
ATOM 2179 O O . GLY A 1 278 ? -18.166 55.179 8.108 1.00 67.62 275 GLY A O 1
ATOM 2180 N N . ARG A 1 279 ? -19.337 53.264 8.011 1.00 64.00 276 ARG A N 1
ATOM 2181 C CA . ARG A 1 279 ? -18.717 52.739 9.222 1.00 62.12 276 ARG A CA 1
ATOM 2182 C C . ARG A 1 279 ? -17.284 52.274 8.966 1.00 60.76 276 ARG A C 1
ATOM 2183 O O . ARG A 1 279 ? -16.410 52.443 9.823 1.00 61.99 276 ARG A O 1
ATOM 2191 N N . ILE A 1 280 ? -17.026 51.697 7.795 1.00 57.59 277 ILE A N 1
ATOM 2192 C CA . ILE A 1 280 ? -15.715 51.205 7.397 1.00 56.56 277 ILE A CA 1
ATOM 2193 C C . ILE A 1 280 ? -15.447 51.644 5.961 1.00 58.36 277 ILE A C 1
ATOM 2194 O O . ILE A 1 280 ? -16.310 52.208 5.286 1.00 57.69 277 ILE A O 1
ATOM 2199 N N . GLU A 1 281 ? -14.248 51.343 5.486 1.00 53.92 278 GLU A N 1
ATOM 2200 C CA . GLU A 1 281 ? -13.875 51.543 4.097 1.00 55.20 278 GLU A CA 1
ATOM 2201 C C . GLU A 1 281 ? -13.294 50.236 3.576 1.00 54.19 278 GLU A C 1
ATOM 2202 O O . GLU A 1 281 ? -12.502 49.590 4.267 1.00 52.92 278 GLU A O 1
ATOM 2208 N N . LEU A 1 282 ? -13.705 49.834 2.378 1.00 52.81 279 LEU A N 1
ATOM 2209 C CA . LEU A 1 282 ? -13.249 48.612 1.732 1.00 51.19 279 LEU A CA 1
ATOM 2210 C C . LEU A 1 282 ? -12.137 48.929 0.740 1.00 53.30 279 LEU A C 1
ATOM 2211 O O . LEU A 1 282 ? -11.898 50.094 0.413 1.00 47.37 279 LEU A O 1
ATOM 2216 N N . PRO A 1 283 ? -11.427 47.913 0.230 1.00 48.34 280 PRO A N 1
ATOM 2217 C CA . PRO A 1 283 ? -10.383 48.182 -0.771 1.00 44.99 280 PRO A CA 1
ATOM 2218 C C . PRO A 1 283 ? -10.957 48.777 -2.045 1.00 46.55 280 PRO A C 1
ATOM 2219 O O . PRO A 1 283 ? -12.095 48.500 -2.424 1.00 46.89 280 PRO A O 1
ATOM 2223 N N . THR A 1 284 ? -10.143 49.602 -2.709 1.00 48.77 281 THR A N 1
ATOM 2224 C CA . THR A 1 284 ? -10.403 50.053 -4.070 1.00 50.39 281 THR A CA 1
ATOM 2225 C C . THR A 1 284 ? -9.529 49.280 -5.050 1.00 51.61 281 THR A C 1
ATOM 2226 O O . THR A 1 284 ? -8.328 49.094 -4.819 1.00 47.72 281 THR A O 1
ATOM 2230 N N . VAL A 1 285 ? -10.133 48.855 -6.151 1.00 49.47 282 VAL A N 1
ATOM 2231 C CA . VAL A 1 285 ? -9.438 48.198 -7.247 1.00 48.01 282 VAL A CA 1
ATOM 2232 C C . VAL A 1 285 ? -9.697 49.000 -8.516 1.00 47.91 282 VAL A C 1
ATOM 2233 O O . VAL A 1 285 ? -10.750 48.871 -9.139 1.00 50.82 282 VAL A O 1
ATOM 2237 N N . PRO A 1 286 ? -8.763 49.865 -8.919 1.00 49.51 283 PRO A N 1
ATOM 2238 C CA . PRO A 1 286 ? -9.005 50.719 -10.090 1.00 47.80 283 PRO A CA 1
ATOM 2239 C C . PRO A 1 286 ? -9.258 49.895 -11.348 1.00 51.94 283 PRO A C 1
ATOM 2240 O O . PRO A 1 286 ? -8.886 48.722 -11.443 1.00 52.36 283 PRO A O 1
ATOM 2244 N N . ALA A 1 287 ? -9.899 50.543 -12.329 1.00 51.50 284 ALA A N 1
ATOM 2245 C CA . ALA A 1 287 ? -10.459 49.821 -13.468 1.00 55.49 284 ALA A CA 1
ATOM 2246 C C . ALA A 1 287 ? -9.388 49.067 -14.251 1.00 54.69 284 ALA A C 1
ATOM 2247 O O . ALA A 1 287 ? -9.639 47.967 -14.753 1.00 50.63 284 ALA A O 1
ATOM 2249 N N . ASP A 1 288 ? -8.189 49.633 -14.359 1.00 56.49 285 ASP A N 1
ATOM 2250 C CA . ASP A 1 288 ? -7.134 49.029 -15.162 1.00 58.87 285 ASP A CA 1
ATOM 2251 C C . ASP A 1 288 ? -6.406 47.895 -14.455 1.00 61.28 285 ASP A C 1
ATOM 2252 O O . ASP A 1 288 ? -5.485 47.322 -15.045 1.00 59.39 285 ASP A O 1
ATOM 2257 N N . CYS A 1 289 ? -6.790 47.556 -13.228 1.00 53.34 286 CYS A N 1
ATOM 2258 C CA . CYS A 1 289 ? -6.012 46.658 -12.385 1.00 54.54 286 CYS A CA 1
ATOM 2259 C C . CYS A 1 289 ? -6.723 45.319 -12.220 1.00 56.09 286 CYS A C 1
ATOM 2260 O O . CYS A 1 289 ? -7.889 45.270 -11.805 1.00 51.91 286 CYS A O 1
ATOM 2263 N N . GLY A 1 290 ? -6.011 44.238 -12.535 1.00 51.14 287 GLY A N 1
ATOM 2264 C CA . GLY A 1 290 ? -6.499 42.899 -12.267 1.00 49.70 287 GLY A CA 1
ATOM 2265 C C . GLY A 1 290 ? -5.891 42.311 -11.010 1.00 42.91 287 GLY A C 1
ATOM 2266 O O . GLY A 1 290 ? -4.759 41.823 -11.030 1.00 46.59 287 GLY A O 1
ATOM 2267 N N . GLN A 1 291 ? -6.633 42.341 -9.909 1.00 44.70 288 GLN A N 1
ATOM 2268 C CA . GLN A 1 291 ? -6.068 41.955 -8.626 1.00 46.42 288 GLN A CA 1
ATOM 2269 C C . GLN A 1 291 ? -6.000 40.433 -8.488 1.00 46.96 288 GLN A C 1
ATOM 2270 O O . GLN A 1 291 ? -6.579 39.675 -9.269 1.00 46.02 288 GLN A O 1
ATOM 2276 N N . ASN A 1 292 ? -5.266 39.990 -7.467 1.00 47.73 289 ASN A N 1
ATOM 2277 C CA . ASN A 1 292 ? -5.027 38.572 -7.222 1.00 52.49 289 ASN A CA 1
ATOM 2278 C C . ASN A 1 292 ? -5.512 38.137 -5.842 1.00 47.88 289 ASN A C 1
ATOM 2279 O O . ASN A 1 292 ? -5.110 37.074 -5.362 1.00 44.74 289 ASN A O 1
ATOM 2284 N N . ALA A 1 293 ? -6.343 38.950 -5.188 1.00 42.68 290 ALA A N 1
ATOM 2285 C CA . ALA A 1 293 ? -6.876 38.630 -3.865 1.00 43.55 290 ALA A CA 1
ATOM 2286 C C . ALA A 1 293 ? -5.761 38.216 -2.905 1.00 44.49 290 ALA A C 1
ATOM 2287 O O . ALA A 1 293 ? -5.860 37.220 -2.186 1.00 44.65 290 ALA A O 1
ATOM 2289 N N . HIS A 1 294 ? -4.665 38.975 -2.917 1.00 41.85 291 HIS A N 1
ATOM 2290 C CA . HIS A 1 294 ? -3.596 38.685 -1.970 1.00 41.89 291 HIS A CA 1
ATOM 2291 C C . HIS A 1 294 ? -4.055 38.913 -0.530 1.00 42.81 291 HIS A C 1
ATOM 2292 O O . HIS A 1 294 ? -3.663 38.175 0.387 1.00 44.00 291 HIS A O 1
ATOM 2299 N N . MET A 1 295 ? -4.868 39.937 -0.311 1.00 38.88 292 MET A N 1
ATOM 2300 C CA . MET A 1 295 ? -5.394 40.233 1.012 1.00 45.95 292 MET A CA 1
ATOM 2301 C C . MET A 1 295 ? -6.762 40.866 0.836 1.00 48.28 292 MET A C 1
ATOM 2302 O O . MET A 1 295 ? -7.109 41.347 -0.246 1.00 54.02 292 MET A O 1
ATOM 2307 N N . PHE A 1 296 ? -7.541 40.849 1.908 1.00 45.71 293 PHE A N 1
ATOM 2308 C CA . PHE A 1 296 ? -8.738 41.675 2.012 1.00 48.11 293 PHE A CA 1
ATOM 2309 C C . PHE A 1 296 ? -8.564 42.530 3.253 1.00 44.72 293 PHE A C 1
ATOM 2310 O O . PHE A 1 296 ? -8.571 42.008 4.369 1.00 45.22 293 PHE A O 1
ATOM 2318 N N . TYR A 1 297 ? -8.392 43.831 3.064 1.00 39.52 294 TYR A N 1
ATOM 2319 C CA . TYR A 1 297 ? -8.246 44.737 4.189 1.00 43.29 294 TYR A CA 1
ATOM 2320 C C . TYR A 1 297 ? -9.479 45.619 4.304 1.00 49.49 294 TYR A C 1
ATOM 2321 O O . TYR A 1 297 ? -10.205 45.836 3.331 1.00 49.66 294 TYR A O 1
ATOM 2330 N N . ILE A 1 298 ? -9.722 46.112 5.520 1.00 48.04 295 ILE A N 1
ATOM 2331 C CA . ILE A 1 298 ? -10.692 47.176 5.733 1.00 49.30 295 ILE A CA 1
ATOM 2332 C C . ILE A 1 298 ? -10.028 48.257 6.573 1.00 44.72 295 ILE A C 1
ATOM 2333 O O . ILE A 1 298 ? -8.978 48.051 7.187 1.00 48.14 295 ILE A O 1
ATOM 2338 N N . LYS A 1 299 ? -10.639 49.432 6.570 1.00 45.13 296 LYS A N 1
ATOM 2339 C CA . LYS A 1 299 ? -10.133 50.581 7.304 1.00 47.34 296 LYS A CA 1
ATOM 2340 C C . LYS A 1 299 ? -11.187 51.007 8.309 1.00 57.78 296 LYS A C 1
ATOM 2341 O O . LYS A 1 299 ? -12.355 51.182 7.948 1.00 56.22 296 LYS A O 1
ATOM 2347 N N . LEU A 1 300 ? -10.780 51.163 9.563 1.00 59.12 297 LEU A N 1
ATOM 2348 C CA . LEU A 1 300 ? -11.692 51.603 10.597 1.00 56.05 297 LEU A CA 1
ATOM 2349 C C . LEU A 1 300 ? -11.462 53.093 10.845 1.00 58.23 297 LEU A C 1
ATOM 2350 O O . LEU A 1 300 ? -10.775 53.772 10.077 1.00 60.64 297 LEU A O 1
ATOM 2355 N N . ARG A 1 301 ? -12.043 53.620 11.923 1.00 56.25 298 ARG A N 1
ATOM 2356 C CA . ARG A 1 301 ? -11.998 55.064 12.129 1.00 58.36 298 ARG A CA 1
ATOM 2357 C C . ARG A 1 301 ? -10.597 55.538 12.476 1.00 57.68 298 ARG A C 1
ATOM 2358 O O . ARG A 1 301 ? -10.163 56.600 12.015 1.00 56.63 298 ARG A O 1
ATOM 2366 N N . ASP A 1 302 ? -9.877 54.765 13.279 1.00 54.21 299 ASP A N 1
ATOM 2367 C CA . ASP A 1 302 ? -8.600 55.188 13.845 1.00 54.10 299 ASP A CA 1
ATOM 2368 C C . ASP A 1 302 ? -7.962 53.959 14.478 1.00 51.62 299 ASP A C 1
ATOM 2369 O O . ASP A 1 302 ? -8.519 52.856 14.427 1.00 51.90 299 ASP A O 1
ATOM 2374 N N . ILE A 1 303 ? -6.793 54.157 15.092 1.00 42.72 300 ILE A N 1
ATOM 2375 C CA . ILE A 1 303 ? -6.062 53.017 15.642 1.00 40.01 300 ILE A CA 1
ATOM 2376 C C . ILE A 1 303 ? -6.800 52.422 16.845 1.00 50.08 300 ILE A C 1
ATOM 2377 O O . ILE A 1 303 ? -6.709 51.212 17.101 1.00 48.28 300 ILE A O 1
ATOM 2382 N N . GLU A 1 304 ? -7.547 53.244 17.590 1.00 51.07 301 GLU A N 1
ATOM 2383 C CA . GLU A 1 304 ? 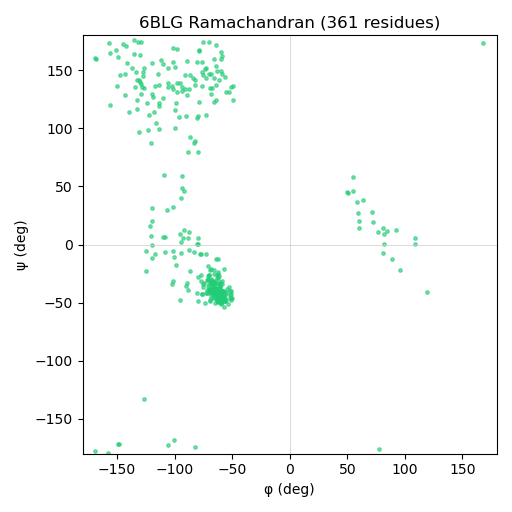-8.327 52.721 18.709 1.00 61.36 301 GLU A CA 1
ATOM 2384 C C . GLU A 1 304 ? -9.436 51.806 18.212 1.00 59.15 301 GLU A C 1
ATOM 2385 O O . GLU A 1 304 ? -9.659 50.723 18.766 1.00 64.02 301 GLU A O 1
ATOM 2391 N N . ASP A 1 305 ? -10.159 52.240 17.174 1.00 56.09 302 ASP A N 1
ATOM 2392 C CA . ASP A 1 305 ? -11.186 51.392 16.577 1.00 55.52 302 ASP A CA 1
ATOM 2393 C C . ASP A 1 305 ? -10.573 50.105 16.049 1.00 57.95 302 ASP A C 1
ATOM 2394 O O . ASP A 1 305 ? -11.105 49.009 16.270 1.00 60.01 302 ASP A O 1
ATOM 2399 N N . ARG A 1 306 ? -9.423 50.220 15.387 1.00 56.35 303 ARG A N 1
ATOM 2400 C CA . ARG A 1 306 ? -8.745 49.049 14.857 1.00 55.34 303 ARG A CA 1
ATOM 2401 C C . ARG A 1 306 ? -8.326 48.100 15.971 1.00 61.27 303 ARG A C 1
ATOM 2402 O O . ARG A 1 306 ? -8.546 46.885 15.882 1.00 63.68 303 ARG A O 1
ATOM 2410 N N . SER A 1 307 ? -7.684 48.630 17.014 1.00 55.65 304 SER A N 1
ATOM 2411 C CA . SER A 1 307 ? -7.250 47.776 18.116 1.00 54.29 304 SER A CA 1
ATOM 2412 C C . SER A 1 307 ? -8.434 47.057 18.757 1.00 50.60 304 SER A C 1
ATOM 2413 O O . SER A 1 307 ? -8.339 45.876 19.108 1.00 49.09 304 SER A O 1
ATOM 2416 N N . ARG A 1 308 ? -9.562 47.746 18.907 1.00 52.19 305 ARG A N 1
ATOM 2417 C CA . ARG A 1 308 ? -10.698 47.127 19.579 1.00 57.94 305 ARG A CA 1
ATOM 2418 C C . ARG A 1 308 ? -11.285 45.999 18.732 1.00 60.98 305 ARG A C 1
ATOM 2419 O O . ARG A 1 308 ? -11.671 44.952 19.264 1.00 62.36 305 ARG A O 1
ATOM 2427 N N . LEU A 1 309 ? -11.323 46.173 17.408 1.00 53.50 306 LEU A N 1
ATOM 2428 C CA . LEU A 1 309 ? -11.823 45.103 16.549 1.00 53.80 306 LEU A CA 1
ATOM 2429 C C . LEU A 1 309 ? -10.886 43.902 16.551 1.00 49.24 306 LEU A C 1
ATOM 2430 O O . LEU A 1 309 ? -11.345 42.754 16.568 1.00 51.82 306 LEU A O 1
ATOM 2435 N N . ILE A 1 310 ? -9.574 44.142 16.525 1.00 44.96 307 ILE A N 1
ATOM 2436 C CA . ILE A 1 310 ? -8.623 43.035 16.550 1.00 52.14 307 ILE A CA 1
ATOM 2437 C C . ILE A 1 310 ? -8.764 42.239 17.842 1.00 55.15 307 ILE A C 1
ATOM 2438 O O . ILE A 1 310 ? -8.788 41.002 17.823 1.00 59.41 307 ILE A O 1
ATOM 2443 N N . ALA A 1 311 ? -8.883 42.929 18.984 1.00 51.76 308 ALA A N 1
ATOM 2444 C CA . ALA A 1 311 ? -9.045 42.212 20.246 1.00 49.18 308 ALA A CA 1
ATOM 2445 C C . ALA A 1 311 ? -10.416 41.560 20.348 1.00 54.51 308 ALA A C 1
ATOM 2446 O O . ALA A 1 311 ? -10.565 40.535 21.021 1.00 63.64 308 ALA A O 1
ATOM 2448 N N . TRP A 1 312 ? -11.429 42.143 19.704 1.00 53.34 309 TRP A N 1
ATOM 2449 C CA . TRP A 1 312 ? -12.725 41.477 19.613 1.00 59.61 309 TRP A CA 1
ATOM 2450 C C . TRP A 1 312 ? -12.608 40.178 18.825 1.00 65.94 309 TRP A C 1
ATOM 2451 O O . TRP A 1 312 ? -13.083 39.121 19.261 1.00 65.17 309 TRP A O 1
ATOM 2462 N N . LEU A 1 313 ? -11.966 40.238 17.659 1.00 62.59 310 LEU A N 1
ATOM 2463 C CA . LEU A 1 313 ? -11.825 39.037 16.846 1.00 57.06 310 LEU A CA 1
ATOM 2464 C C . LEU A 1 313 ? -10.969 37.996 17.553 1.00 56.13 310 LEU A C 1
ATOM 2465 O O . LEU A 1 313 ? -11.251 36.794 17.474 1.00 57.42 310 LEU A O 1
ATOM 2470 N N . LYS A 1 314 ? -9.928 38.440 18.264 1.00 54.60 311 LYS A N 1
ATOM 2471 C CA . LYS A 1 314 ? -9.078 37.510 19.000 1.00 55.37 311 LYS A CA 1
ATOM 2472 C C . LYS A 1 314 ? -9.883 36.723 20.028 1.00 55.02 311 LYS A C 1
ATOM 2473 O O . LYS A 1 314 ? -9.707 35.509 20.164 1.00 62.18 311 LYS A O 1
ATOM 2479 N N . GLU A 1 315 ? -10.790 37.394 20.743 1.00 53.92 312 GLU A N 1
ATOM 2480 C CA . GLU A 1 315 ? -11.605 36.709 21.745 1.00 61.52 312 GLU A CA 1
ATOM 2481 C C . GLU A 1 315 ? -12.556 35.699 21.116 1.00 61.75 312 GLU A C 1
ATOM 2482 O O . GLU A 1 315 ? -12.967 34.747 21.785 1.00 65.69 312 GLU A O 1
ATOM 2488 N N . ALA A 1 316 ? -12.923 35.884 19.854 1.00 59.71 313 ALA A N 1
ATOM 2489 C CA . ALA A 1 316 ? -13.658 34.867 19.119 1.00 66.86 313 ALA A CA 1
ATOM 2490 C C . ALA A 1 316 ? -12.736 33.868 18.431 1.00 65.00 313 ALA A C 1
ATOM 2491 O O . ALA A 1 316 ? -13.208 33.084 17.602 1.00 63.01 313 ALA A O 1
ATOM 2493 N N . GLU A 1 317 ? -11.436 33.889 18.751 1.00 63.66 314 GLU A N 1
ATOM 2494 C CA . GLU A 1 317 ? -10.452 32.954 18.194 1.00 62.80 314 GLU A CA 1
ATOM 2495 C C . GLU A 1 317 ? -10.304 33.132 16.683 1.00 60.00 314 GLU A C 1
ATOM 2496 O O . GLU A 1 317 ? -10.134 32.168 15.925 1.00 58.44 314 GLU A O 1
ATOM 2502 N N . ILE A 1 318 ? -10.359 34.385 16.247 1.00 58.43 315 ILE A N 1
ATOM 2503 C CA . ILE A 1 318 ? -10.066 34.779 14.875 1.00 59.14 315 ILE A CA 1
ATOM 2504 C C . ILE A 1 318 ? -8.838 35.670 14.914 1.00 56.75 315 ILE A C 1
ATOM 2505 O O . ILE A 1 318 ? -8.799 36.645 15.672 1.00 62.39 315 ILE A O 1
ATOM 2510 N N A LEU A 1 319 ? -7.842 35.343 14.104 0.54 55.44 316 LEU A N 1
ATOM 2511 N N B LEU A 1 319 ? -7.834 35.330 14.110 0.46 55.64 316 LEU A N 1
ATOM 2512 C CA A LEU A 1 319 ? -6.598 36.106 14.058 0.54 56.08 316 LEU A CA 1
ATOM 2513 C CA B LEU A 1 319 ? -6.592 36.098 14.030 0.46 55.93 316 LEU A CA 1
ATOM 2514 C C A LEU A 1 319 ? -6.649 37.056 12.864 0.54 53.32 316 LEU A C 1
ATOM 2515 C C B LEU A 1 319 ? -6.686 37.055 12.846 0.46 53.34 316 LEU A C 1
ATOM 2516 O O A LEU A 1 319 ? -6.471 36.639 11.718 0.54 53.97 316 LEU A O 1
ATOM 2517 O O B LEU A 1 319 ? -6.568 36.642 11.691 0.46 54.03 316 LEU A O 1
ATOM 2526 N N . ALA A 1 320 ? -6.903 38.334 13.137 1.00 50.53 317 ALA A N 1
ATOM 2527 C CA . ALA A 1 320 ? -6.773 39.400 12.152 1.00 51.91 317 ALA A CA 1
ATOM 2528 C C . ALA A 1 320 ? -5.638 40.313 12.592 1.00 57.44 317 ALA A C 1
ATOM 2529 O O . ALA A 1 320 ? -5.372 40.459 13.790 1.00 60.90 317 ALA A O 1
ATOM 2531 N N . VAL A 1 321 ? -4.960 40.923 11.621 1.00 51.32 318 VAL A N 1
ATOM 2532 C CA . VAL A 1 321 ? -3.713 41.625 11.895 1.00 52.80 318 VAL A CA 1
ATOM 2533 C C . VAL A 1 321 ? -3.697 42.950 11.151 1.00 54.28 318 VAL A C 1
ATOM 2534 O O . VAL A 1 321 ? -4.310 43.098 10.087 1.00 53.01 318 VAL A O 1
ATOM 2538 N N . PHE A 1 322 ? -2.976 43.923 11.709 1.00 47.01 319 PHE A N 1
ATOM 2539 C CA . PHE A 1 322 ? -2.708 45.132 10.941 1.00 50.28 319 PHE A CA 1
ATOM 2540 C C . PHE A 1 322 ? -1.517 44.874 10.013 1.00 39.07 319 PHE A C 1
ATOM 2541 O O . PHE A 1 322 ? -1.020 43.751 9.886 1.00 43.17 319 PHE A O 1
ATOM 2549 N N . HIS A 1 323 ? -1.054 45.909 9.329 1.00 40.17 320 HIS A N 1
ATOM 2550 C CA . HIS A 1 323 ? 0.065 45.720 8.422 1.00 42.63 320 HIS A CA 1
ATOM 2551 C C . HIS A 1 323 ? 1.181 46.702 8.731 1.00 47.91 320 HIS A C 1
ATOM 2552 O O . HIS A 1 323 ? 1.536 46.893 9.899 1.00 54.51 320 HIS A O 1
ATOM 2559 N N . TYR A 1 324 ? 1.708 47.347 7.690 1.00 44.71 321 TYR A N 1
ATOM 2560 C CA . TYR A 1 324 ? 2.966 48.073 7.802 1.00 43.22 321 TYR A CA 1
ATOM 2561 C C . TYR A 1 324 ? 2.888 49.206 8.814 1.00 46.82 321 TYR A C 1
ATOM 2562 O O . TYR A 1 324 ? 1.874 49.900 8.939 1.00 44.36 321 TYR A O 1
ATOM 2571 N N . ILE A 1 325 ? 3.978 49.370 9.549 1.00 50.27 322 ILE A N 1
ATOM 2572 C CA . ILE A 1 325 ? 4.299 50.590 10.272 1.00 51.16 322 ILE A CA 1
ATOM 2573 C C . ILE A 1 325 ? 5.122 51.416 9.294 1.00 51.06 322 ILE A C 1
ATOM 2574 O O . ILE A 1 325 ? 6.022 50.863 8.647 1.00 56.62 322 ILE A O 1
ATOM 2579 N N . PRO A 1 326 ? 4.851 52.710 9.131 1.00 47.40 323 PRO A N 1
ATOM 2580 C CA . PRO A 1 326 ? 5.594 53.496 8.137 1.00 48.43 323 PRO A CA 1
ATOM 2581 C C . PRO A 1 326 ? 7.095 53.405 8.380 1.00 50.13 323 PRO A C 1
ATOM 2582 O O . PRO A 1 326 ? 7.569 53.570 9.503 1.00 45.74 323 PRO A O 1
ATOM 2586 N N . LEU A 1 327 ? 7.850 53.119 7.316 1.00 42.01 324 LEU A N 1
ATOM 2587 C CA . LEU A 1 327 ? 9.297 52.986 7.481 1.00 42.07 324 LEU A CA 1
ATOM 2588 C C . LEU A 1 327 ? 9.951 54.312 7.852 1.00 42.33 324 LEU A C 1
ATOM 2589 O O . LEU A 1 327 ? 10.943 54.329 8.587 1.00 46.32 324 LEU A O 1
ATOM 2594 N N . HIS A 1 328 ? 9.414 55.428 7.365 1.00 44.36 325 HIS A N 1
ATOM 2595 C CA . HIS A 1 328 ? 10.135 56.691 7.472 1.00 44.93 325 HIS A CA 1
ATOM 2596 C C . HIS A 1 328 ? 10.260 57.174 8.916 1.00 46.73 325 HIS A C 1
ATOM 2597 O O . HIS A 1 328 ? 11.265 57.804 9.270 1.00 54.21 325 HIS A O 1
ATOM 2604 N N . SER A 1 329 ? 9.277 56.889 9.767 1.00 42.71 326 SER A N 1
ATOM 2605 C CA . SER A 1 329 ? 9.330 57.312 11.164 1.00 49.85 326 SER A CA 1
ATOM 2606 C C . SER A 1 329 ? 9.926 56.247 12.084 1.00 56.56 326 SER A C 1
ATOM 2607 O O . SER A 1 329 ? 9.910 56.420 13.308 1.00 57.94 326 SER A O 1
ATOM 2610 N N . CYS A 1 330 ? 10.423 55.141 11.525 1.00 55.38 327 CYS A N 1
ATOM 2611 C CA . CYS A 1 330 ? 11.220 54.198 12.290 1.00 52.10 327 CYS A CA 1
ATOM 2612 C C . CYS A 1 330 ? 12.621 54.766 12.482 1.00 57.52 327 CYS A C 1
ATOM 2613 O O . CYS A 1 330 ? 13.068 55.611 11.703 1.00 59.31 327 CYS A O 1
ATOM 2616 N N . PRO A 1 331 ? 13.342 54.309 13.509 1.00 56.16 328 PRO A N 1
ATOM 2617 C CA . PRO A 1 331 ? 14.695 54.858 13.739 1.00 58.56 328 PRO A CA 1
ATOM 2618 C C . PRO A 1 331 ? 15.620 54.724 12.539 1.00 50.06 328 PRO A C 1
ATOM 2619 O O . PRO A 1 331 ? 16.306 55.689 12.180 1.00 52.56 328 PRO A O 1
ATOM 2623 N N . ALA A 1 332 ? 15.662 53.553 11.901 1.00 44.38 329 ALA A N 1
ATOM 2624 C CA . ALA A 1 332 ? 16.522 53.408 10.732 1.00 46.69 329 ALA A CA 1
ATOM 2625 C C . ALA A 1 332 ? 16.021 54.257 9.568 1.00 48.08 329 ALA A C 1
ATOM 2626 O O . ALA A 1 332 ? 16.827 54.790 8.797 1.00 49.05 329 ALA A O 1
ATOM 2628 N N . GLY A 1 333 ? 14.703 54.424 9.451 1.00 47.95 330 GLY A N 1
ATOM 2629 C CA . GLY A 1 333 ? 14.157 55.243 8.379 1.00 48.22 330 GLY A CA 1
ATOM 2630 C C . GLY A 1 333 ? 14.542 56.706 8.489 1.00 49.49 330 GLY A C 1
ATOM 2631 O O . GLY A 1 333 ? 14.803 57.364 7.477 1.00 51.94 330 GLY A O 1
ATOM 2632 N N . GLU A 1 334 ? 14.577 57.241 9.715 1.00 49.53 331 GLU A N 1
ATOM 2633 C CA . GLU A 1 334 ? 15.029 58.621 9.895 1.00 52.18 331 GLU A CA 1
ATOM 2634 C C . GLU A 1 334 ? 16.523 58.758 9.635 1.00 48.73 331 GLU A C 1
ATOM 2635 O O . GLU A 1 334 ? 16.992 59.842 9.277 1.00 54.59 331 GLU A O 1
ATOM 2641 N N . GLN A 1 335 ? 17.281 57.676 9.816 1.00 48.15 332 GLN A N 1
ATOM 2642 C CA . GLN A 1 335 ? 18.720 57.683 9.571 1.00 53.17 332 GLN A CA 1
ATOM 2643 C C . GLN A 1 335 ? 19.048 57.531 8.084 1.00 49.73 332 GLN A C 1
ATOM 2644 O O . GLN A 1 335 ? 19.947 58.204 7.567 1.00 47.92 332 GLN A O 1
ATOM 2650 N N . PHE A 1 336 ? 18.334 56.645 7.392 1.00 41.52 333 PHE A N 1
ATOM 2651 C CA . PHE A 1 336 ? 18.656 56.253 6.025 1.00 52.32 333 PHE A CA 1
ATOM 2652 C C . PHE A 1 336 ? 17.833 56.970 4.959 1.00 50.45 333 PHE A C 1
ATOM 2653 O O . PHE A 1 336 ? 18.223 56.949 3.786 1.00 51.44 333 PHE A O 1
ATOM 2661 N N . GLY A 1 337 ? 16.705 57.585 5.322 1.00 45.05 334 GLY A N 1
ATOM 2662 C CA . GLY A 1 337 ? 15.866 58.231 4.334 1.00 50.32 334 GLY A CA 1
ATOM 2663 C C . GLY A 1 337 ? 15.197 59.483 4.860 1.00 57.98 334 GLY A C 1
ATOM 2664 O O . GLY A 1 337 ? 15.269 59.810 6.048 1.00 56.23 334 GLY A O 1
ATOM 2665 N N . GLU A 1 338 ? 14.542 60.189 3.944 1.00 60.51 335 GLU A N 1
ATOM 2666 C CA . GLU A 1 338 ? 13.736 61.345 4.291 1.00 61.41 335 GLU A CA 1
ATOM 2667 C C . GLU A 1 338 ? 12.396 61.259 3.574 1.00 62.08 335 GLU A C 1
ATOM 2668 O O . GLU A 1 338 ? 12.288 60.704 2.477 1.00 60.99 335 GLU A O 1
ATOM 2674 N N . PHE A 1 339 ? 11.370 61.797 4.216 1.00 58.28 336 PHE A N 1
ATOM 2675 C CA . PHE A 1 339 ? 10.029 61.832 3.653 1.00 57.72 336 PHE A CA 1
ATOM 2676 C C . PHE A 1 339 ? 9.808 63.226 3.071 1.00 63.62 336 PHE A C 1
ATOM 2677 O O . PHE A 1 339 ? 9.820 64.217 3.807 1.00 65.02 336 PHE A O 1
ATOM 2685 N N . ARG A 1 340 ? 9.631 63.300 1.754 1.00 72.02 337 ARG A N 1
ATOM 2686 C CA . ARG A 1 340 ? 9.462 64.567 1.056 1.00 80.07 337 ARG A CA 1
ATOM 2687 C C . ARG A 1 340 ? 7.985 64.869 0.868 1.00 80.20 337 ARG A C 1
ATOM 2688 O O . ARG A 1 340 ? 7.191 63.978 0.547 1.00 78.63 337 ARG A O 1
ATOM 2696 N N . GLY A 1 341 ? 7.626 66.133 1.067 1.00 74.85 338 GLY A N 1
ATOM 2697 C CA . GLY A 1 341 ? 6.235 66.520 1.060 1.00 73.96 338 GLY A CA 1
ATOM 2698 C C . GLY A 1 341 ? 5.559 66.138 2.359 1.00 72.65 338 GLY A C 1
ATOM 2699 O O . GLY A 1 341 ? 6.170 65.628 3.301 1.00 70.11 338 GLY A O 1
ATOM 2700 N N . GLU A 1 342 ? 4.256 66.391 2.403 1.00 71.08 339 GLU A N 1
ATOM 2701 C CA . GLU A 1 342 ? 3.491 66.173 3.618 1.00 68.57 339 GLU A CA 1
ATOM 2702 C C . GLU A 1 342 ? 3.087 64.712 3.749 1.00 60.64 339 GLU A C 1
ATOM 2703 O O . GLU A 1 342 ? 2.740 64.059 2.763 1.00 63.78 339 GLU A O 1
ATOM 2709 N N . ASP A 1 343 ? 3.133 64.204 4.979 1.00 61.29 340 ASP A N 1
ATOM 2710 C CA . ASP A 1 343 ? 2.578 62.893 5.320 1.00 55.19 340 ASP A CA 1
ATOM 2711 C C . ASP A 1 343 ? 1.089 63.096 5.553 1.00 60.12 340 ASP A C 1
ATOM 2712 O O . ASP A 1 343 ? 0.637 63.338 6.674 1.00 57.21 34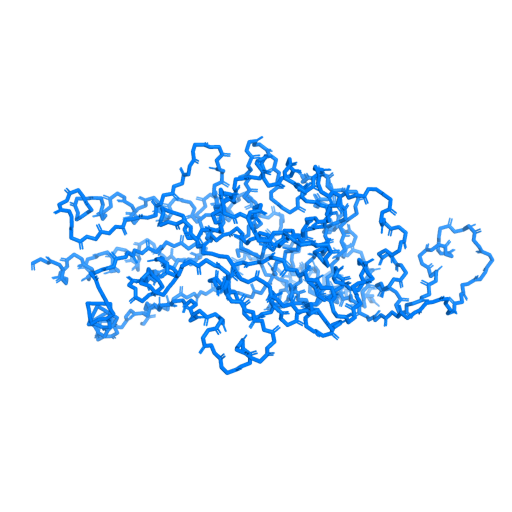0 ASP A O 1
ATOM 2717 N N . ARG A 1 344 ? 0.315 63.012 4.475 1.00 61.18 341 ARG A N 1
ATOM 2718 C CA . ARG A 1 344 ? -1.124 63.184 4.590 1.00 58.14 341 ARG A CA 1
ATOM 2719 C C . ARG A 1 344 ? -1.825 61.870 4.887 1.00 50.64 341 ARG A C 1
ATOM 2720 O O . ARG A 1 344 ? -2.758 61.834 5.696 1.00 61.31 341 ARG A O 1
ATOM 2728 N N . TYR A 1 345 ? -1.381 60.778 4.270 1.00 49.12 342 TYR A N 1
ATOM 2729 C CA . TYR A 1 345 ? -2.099 59.517 4.361 1.00 44.82 342 TYR A CA 1
ATOM 2730 C C . TYR A 1 345 ? -1.274 58.348 4.869 1.00 43.28 342 TYR A C 1
ATOM 2731 O O . TYR A 1 345 ? -1.864 57.378 5.354 1.00 43.81 342 TYR A O 1
ATOM 2740 N N . THR A 1 346 ? 0.056 58.392 4.746 1.00 46.52 343 THR A N 1
ATOM 2741 C CA . THR A 1 346 ? 0.879 57.243 5.115 1.00 46.19 343 THR A CA 1
ATOM 2742 C C . THR A 1 346 ? 0.642 56.837 6.567 1.00 49.16 343 THR A C 1
ATOM 2743 O O . THR A 1 346 ? 0.315 55.682 6.856 1.00 44.55 343 THR A O 1
ATOM 2747 N N . THR A 1 347 ? 0.785 57.776 7.501 1.00 50.09 344 THR A N 1
ATOM 2748 C CA . THR A 1 347 ? 0.580 57.417 8.900 1.00 50.24 344 THR A CA 1
ATOM 2749 C C . THR A 1 347 ? -0.900 57.226 9.209 1.00 52.43 344 THR A C 1
ATOM 2750 O O . THR A 1 347 ? -1.295 56.199 9.773 1.00 56.94 344 THR A O 1
ATOM 2754 N N . GLN A 1 348 ? -1.738 58.193 8.823 1.00 45.47 345 GLN A N 1
ATOM 2755 C CA . GLN A 1 348 ? -3.157 58.136 9.170 1.00 48.97 345 GLN A CA 1
ATOM 2756 C C . GLN A 1 348 ? -3.810 56.851 8.669 1.00 55.12 345 GLN A C 1
ATOM 2757 O O . GLN A 1 348 ? -4.497 56.155 9.428 1.00 53.66 345 GLN A O 1
ATOM 2763 N N . GLU A 1 349 ? -3.591 56.502 7.398 1.00 52.42 346 GLU A N 1
ATOM 2764 C CA . GLU A 1 349 ? -4.261 55.322 6.857 1.00 48.44 346 GLU A CA 1
ATOM 2765 C C . GLU A 1 349 ? -3.641 54.017 7.341 1.00 45.04 346 GLU A C 1
ATOM 2766 O O . GLU A 1 349 ? -4.366 53.032 7.523 1.00 48.59 346 GLU A O 1
ATOM 2772 N N . SER A 1 350 ? -2.321 53.973 7.553 1.00 47.88 347 SER A N 1
ATOM 2773 C CA . SER A 1 350 ? -1.711 52.751 8.080 1.00 44.96 347 SER A CA 1
ATOM 2774 C C . SER A 1 350 ? -2.274 52.390 9.441 1.00 48.64 347 SER A C 1
ATOM 2775 O O . SER A 1 350 ? -2.374 51.201 9.779 1.00 46.98 347 SER A O 1
ATOM 2778 N N . GLU A 1 351 ? -2.651 53.397 10.231 1.00 50.75 348 GLU A N 1
ATOM 2779 C CA . GLU A 1 351 ? -3.124 53.179 11.589 1.00 51.01 348 GLU A CA 1
ATOM 2780 C C . GLU A 1 351 ? -4.558 52.678 11.665 1.00 52.09 348 GLU A C 1
ATOM 2781 O O . GLU A 1 351 ? -5.010 52.327 12.757 1.00 53.42 348 GLU A O 1
ATOM 2787 N N . ARG A 1 352 ? -5.299 52.630 10.563 1.00 47.33 349 ARG A N 1
ATOM 2788 C CA . ARG A 1 352 ? -6.674 52.161 10.659 1.00 52.13 349 ARG A CA 1
ATOM 2789 C C . ARG A 1 352 ? -6.944 50.934 9.808 1.00 49.44 349 ARG A C 1
ATOM 2790 O O . ARG A 1 352 ? -8.097 50.493 9.734 1.00 52.92 349 ARG A O 1
ATOM 2798 N N . LEU A 1 353 ? -5.915 50.348 9.203 1.00 49.20 350 LEU A N 1
ATOM 2799 C CA . LEU A 1 353 ? -6.081 49.223 8.292 1.00 47.76 350 LEU A CA 1
ATOM 2800 C C . LEU A 1 353 ? -5.922 47.910 9.046 1.00 51.76 350 LEU A C 1
ATOM 2801 O O . LEU A 1 353 ? -4.958 47.730 9.796 1.00 57.24 350 LEU A O 1
ATOM 2806 N N . VAL A 1 354 ? -6.860 46.993 8.830 1.00 50.58 351 VAL A N 1
ATOM 2807 C CA . VAL A 1 354 ? -6.762 45.635 9.339 1.00 47.54 351 VAL A CA 1
ATOM 2808 C C . VAL A 1 354 ? -6.973 44.667 8.179 1.00 51.37 351 VAL A C 1
ATOM 2809 O O . VAL A 1 354 ? -7.728 44.939 7.238 1.00 48.27 351 VAL A O 1
ATOM 2813 N N . ARG A 1 355 ? -6.266 43.544 8.236 1.00 46.08 352 ARG A N 1
ATOM 2814 C CA . ARG A 1 355 ? -6.358 42.500 7.227 1.00 47.42 352 ARG A CA 1
ATOM 2815 C C . ARG A 1 355 ? -7.143 41.317 7.781 1.00 41.92 352 ARG A C 1
ATOM 2816 O O . ARG A 1 355 ? -6.972 40.936 8.942 1.00 43.39 352 ARG A O 1
ATOM 2824 N N . LEU A 1 356 ? -8.011 40.742 6.951 1.00 44.18 353 LEU A N 1
ATOM 2825 C CA . LEU A 1 356 ? -8.848 39.623 7.374 1.00 45.87 353 LEU A CA 1
ATOM 2826 C C . LEU A 1 356 ? -8.269 38.301 6.905 1.00 47.51 353 LEU A C 1
ATOM 2827 O O . LEU A 1 356 ? -7.559 38.247 5.894 1.00 43.40 353 LEU A O 1
ATOM 2832 N N . PRO A 1 357 ? -8.556 37.194 7.629 1.00 44.59 354 PRO A N 1
ATOM 2833 C CA . PRO A 1 357 ? -8.109 35.870 7.169 1.00 42.14 354 PRO A CA 1
ATOM 2834 C C . PRO A 1 357 ? -8.451 35.594 5.714 1.00 47.85 354 PRO A C 1
ATOM 2835 O O . PRO A 1 357 ? -9.612 35.674 5.301 1.00 43.75 354 PRO A O 1
ATOM 2839 N N . LEU A 1 358 ? -7.431 35.271 4.927 1.00 50.29 355 LEU A N 1
ATOM 2840 C CA . LEU A 1 358 ? -7.614 35.015 3.501 1.00 44.10 355 LEU A CA 1
ATOM 2841 C C . LEU A 1 358 ? -6.472 34.130 3.036 1.00 49.16 355 LEU A C 1
ATOM 2842 O O . LEU A 1 358 ? -5.304 34.508 3.179 1.00 48.70 355 LEU A O 1
ATOM 2847 N N . PHE A 1 359 ? -6.800 32.948 2.520 1.00 46.11 356 PHE A N 1
ATOM 2848 C CA . PHE A 1 359 ? -5.794 32.027 2.009 1.00 49.95 356 PHE A CA 1
ATOM 2849 C C . PHE A 1 359 ? -6.496 30.927 1.229 1.00 54.98 356 PHE A C 1
ATOM 2850 O O . PHE A 1 359 ? -7.696 30.688 1.402 1.00 54.89 356 PHE A O 1
ATOM 2858 N N . TYR A 1 360 ? -5.722 30.260 0.367 1.00 48.77 357 TYR A N 1
ATOM 2859 C CA . TYR A 1 360 ? -6.287 29.323 -0.601 1.00 45.17 357 TYR A CA 1
ATOM 2860 C C . TYR A 1 360 ? -7.209 28.304 0.056 1.00 45.90 357 TYR A C 1
ATOM 2861 O O . TYR A 1 360 ? -8.304 28.028 -0.446 1.00 50.03 357 TYR A O 1
ATOM 2870 N N . ASN A 1 361 ? -6.776 27.725 1.174 1.00 43.24 358 ASN A N 1
ATOM 2871 C CA . ASN A 1 361 ? -7.510 26.647 1.815 1.00 44.66 358 ASN A CA 1
ATOM 2872 C C . ASN A 1 361 ? -8.502 27.141 2.872 1.00 46.32 358 ASN A C 1
ATOM 2873 O O . ASN A 1 361 ? -9.016 26.326 3.641 1.00 47.60 358 ASN A O 1
ATOM 2878 N N . LEU A 1 362 ? -8.794 28.441 2.926 1.00 47.42 359 LEU A N 1
ATOM 2879 C CA . LEU A 1 362 ? -9.751 28.937 3.914 1.00 47.22 359 LEU A CA 1
ATOM 2880 C C . LEU A 1 362 ? -11.136 28.380 3.614 1.00 47.35 359 LEU A C 1
ATOM 2881 O O . LEU A 1 362 ? -11.663 28.575 2.517 1.00 48.91 359 LEU A O 1
ATOM 2886 N N . SER A 1 363 ? -11.728 27.692 4.585 1.00 47.72 360 SER A N 1
ATOM 2887 C CA . SER A 1 363 ? -13.018 27.062 4.354 1.00 48.97 360 SER A CA 1
ATOM 2888 C C . SER A 1 363 ? -14.128 28.104 4.296 1.00 52.08 360 SER A C 1
ATOM 2889 O O . SER A 1 363 ? -14.054 29.164 4.922 1.00 58.73 360 SER A O 1
ATOM 2892 N N . VAL A 1 364 ? -15.180 27.776 3.542 1.00 50.22 361 VAL A N 1
ATOM 2893 C CA . VAL A 1 364 ? -16.344 28.652 3.455 1.00 51.13 361 VAL A CA 1
ATOM 2894 C C . VAL A 1 364 ? -17.005 28.817 4.823 1.00 49.40 361 VAL A C 1
ATOM 2895 O O . VAL A 1 364 ? -17.544 29.887 5.136 1.00 45.91 361 VAL A O 1
ATOM 2899 N N . VAL A 1 365 ? -16.963 27.780 5.664 1.00 48.35 362 VAL A N 1
ATOM 2900 C CA . VAL A 1 365 ? -17.535 27.879 7.007 1.00 48.05 362 VAL A CA 1
ATOM 2901 C C . VAL A 1 365 ? -16.716 28.825 7.874 1.00 47.65 362 VAL A C 1
ATOM 2902 O O . VAL A 1 365 ? -17.268 29.705 8.543 1.00 47.21 362 VAL A O 1
ATOM 2906 N N . ASN A 1 366 ? -15.387 28.654 7.889 1.00 47.69 363 ASN A N 1
ATOM 2907 C CA . ASN A 1 366 ? -14.544 29.552 8.680 1.00 43.67 363 ASN A CA 1
ATOM 2908 C C . ASN A 1 366 ? -14.672 30.991 8.208 1.00 48.54 363 ASN A C 1
ATOM 2909 O O . ASN A 1 366 ? -14.661 31.921 9.023 1.00 46.13 363 ASN A O 1
ATOM 2914 N N . GLN A 1 367 ? -14.789 31.200 6.893 1.00 47.98 364 GLN A N 1
ATOM 2915 C CA . GLN A 1 367 ? -14.965 32.559 6.393 1.00 44.34 364 GLN A CA 1
ATOM 2916 C C . GLN A 1 367 ? -16.261 33.169 6.903 1.00 43.84 364 GLN A C 1
ATOM 2917 O O . GLN A 1 367 ? -16.295 34.346 7.279 1.00 47.11 364 GLN A O 1
ATOM 2923 N N . ARG A 1 368 ? -17.351 32.403 6.878 1.00 40.71 365 ARG A N 1
ATOM 2924 C CA . ARG A 1 368 ? -18.623 32.932 7.363 1.00 42.75 365 ARG A CA 1
ATOM 2925 C C . ARG A 1 368 ? -18.570 33.217 8.860 1.00 46.35 365 ARG A C 1
ATOM 2926 O O . ARG A 1 368 ? -19.207 34.165 9.330 1.00 53.63 365 ARG A O 1
ATOM 2934 N N . THR A 1 369 ? -17.810 32.425 9.621 1.00 48.00 366 THR A N 1
ATOM 2935 C CA . THR A 1 369 ? -17.595 32.757 11.024 1.00 52.65 366 THR A CA 1
ATOM 2936 C C . THR A 1 369 ? -16.934 34.127 11.168 1.00 53.87 366 THR A C 1
ATOM 2937 O O . THR A 1 369 ? -17.370 34.952 11.981 1.00 54.55 366 THR A O 1
ATOM 2941 N N . VAL A 1 370 ? -15.904 34.402 10.360 1.00 44.88 367 VAL A N 1
ATOM 2942 C CA . VAL A 1 370 ? -15.246 35.708 10.410 1.00 44.17 367 VAL A CA 1
ATOM 2943 C C . VAL A 1 370 ? -16.241 36.827 10.100 1.00 46.59 367 VAL A C 1
ATOM 2944 O O . VAL A 1 370 ? -16.320 37.833 10.820 1.00 44.66 367 VAL A O 1
ATOM 2948 N N . ILE A 1 371 ? -17.002 36.676 9.010 1.00 43.93 368 ILE A N 1
ATOM 2949 C CA . ILE A 1 371 ? -17.975 37.696 8.617 1.00 50.67 368 ILE A CA 1
ATOM 2950 C C . ILE A 1 371 ? -18.955 37.974 9.754 1.00 49.64 368 ILE A C 1
ATOM 2951 O O . ILE A 1 371 ? -19.210 39.131 10.108 1.00 52.93 368 ILE A O 1
ATOM 2956 N N . ASN A 1 372 ? -19.518 36.915 10.342 1.00 52.39 369 ASN A N 1
ATOM 2957 C CA . ASN A 1 372 ? -20.523 37.086 11.391 1.00 55.10 369 ASN A CA 1
ATOM 2958 C C . ASN A 1 372 ? -19.941 37.734 12.638 1.00 54.51 369 ASN A C 1
ATOM 2959 O O . ASN A 1 372 ? -20.649 38.470 13.337 1.00 55.09 369 ASN A O 1
ATOM 2964 N N . SER A 1 373 ? -18.670 37.471 12.939 1.00 51.98 370 SER A N 1
ATOM 2965 C CA . SER A 1 373 ? -18.047 38.147 14.070 1.00 57.71 370 SER A CA 1
ATOM 2966 C C . SER A 1 373 ? -17.877 39.635 13.785 1.00 59.48 370 SER A C 1
ATOM 2967 O O . SER A 1 373 ? -18.121 40.474 14.663 1.00 55.70 370 SER A O 1
ATOM 2970 N N . LEU A 1 374 ? -17.468 39.980 12.558 1.00 60.76 371 LEU A N 1
ATOM 2971 C CA . LEU A 1 374 ? -17.355 41.385 12.172 1.00 55.57 371 LEU A CA 1
ATOM 2972 C C . LEU A 1 374 ? -18.699 42.085 12.256 1.00 57.44 371 LEU A C 1
ATOM 2973 O O . LEU A 1 374 ? -18.812 43.174 12.830 1.00 65.44 371 LEU A O 1
ATOM 2978 N N . LEU A 1 375 ? -19.732 41.482 11.662 1.00 50.49 372 LEU A N 1
ATOM 2979 C CA . LEU A 1 375 ? -21.046 42.104 11.687 1.00 53.95 372 LEU A CA 1
ATOM 2980 C C . LEU A 1 375 ? -21.511 42.330 13.118 1.00 58.31 372 LEU A C 1
ATOM 2981 O O . LEU A 1 375 ? -22.078 43.382 13.436 1.00 62.92 372 LEU A O 1
ATOM 2986 N N . SER A 1 376 ? -21.250 41.367 14.003 1.00 59.41 373 SER A N 1
ATOM 2987 C CA . SER A 1 376 ? -21.613 41.546 15.403 1.00 63.75 373 SER A CA 1
ATOM 2988 C C . SER A 1 376 ? -20.885 42.741 16.010 1.00 61.91 373 SER A C 1
ATOM 2989 O O . SER A 1 376 ? -21.480 43.528 16.754 1.00 67.82 373 SER A O 1
ATOM 2992 N N . TYR A 1 377 ? -19.603 42.912 15.683 1.00 54.46 374 TYR A N 1
ATOM 2993 C CA . TYR A 1 377 ? -18.845 44.018 16.263 1.00 60.65 374 TYR A CA 1
ATOM 2994 C C . TYR A 1 377 ? -19.434 45.367 15.866 1.00 68.94 374 TYR A C 1
ATOM 2995 O O . TYR A 1 377 ? -19.513 46.284 16.690 1.00 63.67 374 TYR A O 1
ATOM 3004 N N . PHE A 1 378 ? -19.866 45.505 14.616 1.00 71.63 375 PHE A N 1
ATOM 3005 C CA . PHE A 1 378 ? -20.383 46.778 14.133 1.00 69.16 375 PHE A CA 1
ATOM 3006 C C . PHE A 1 378 ? -21.873 46.959 14.380 1.00 70.91 375 PHE A C 1
ATOM 3007 O O . PHE A 1 378 ? -22.400 48.038 14.098 1.00 73.63 375 PHE A O 1
ATOM 3015 N N . SER A 1 379 ? -22.560 45.946 14.897 1.00 77.76 376 SER A N 1
ATOM 3016 C CA . SER A 1 379 ? -24.013 46.002 15.046 1.00 79.57 376 SER A CA 1
ATOM 3017 C C . SER A 1 379 ? -24.444 46.858 16.234 1.00 81.88 376 SER A C 1
ATOM 3018 O O . SER A 1 379 ? -23.618 47.256 17.053 1.00 83.27 376 SER A O 1
#

Sequence (375 aa):
MIPFNAPPVVGTELDYMQSAMNSGKLCGDGGFTRRCQQQWMEQRRFGTAKALLTPSCTASLEMAALLLDIQPGDEVIMPSYTFVSTANAFVLRGAKIVFVDIRRDTMNIDETLIEAAITDKTRRAIVPVHYAGVACEMDTIMAIADKYNLFVVEDAAQGVMSTYKGRALGTIGHIGCFSFHETNYTAGGEGGATLINDRTLVERAEIIREKGTNRSQFFRGLVDKYTWRDIGSSYLMSDLQAAYLWAQLEAAERINQQRLALWQNYYDALLPLARAGRIELPTVPADCGQNAHMFYIKLRDIEDRSRLIAWLKEAEILLAVFHYIPLHSCPAGEQFGEFRGEDRYTTQESERLVRLPLFYNLSVVNQRTVINSLLSYFS

Secondary structure (DSSP, 8-state):
-B-S------S-HHHHHHHHHHHT--SSS-HHHHHHHHHHHHHH--SEEEEES-HHHHHHHHHHHTT--TT-EEEEESSS-HHHHHHHHTTTPEEEEEPBPTTT-SB-GGGTGGG--TTEEEE--B-GGGPPP-HHHHHHHHHHHT-EEEEE-TT-TT-EETTEETTSSSSEEEEE-------STT--EEEEE-SGGGHHHHHHHHBTTB-HHHHHTTSSSS--B-S---B----HHHHHHHHHHHHTHHHHHHHHHHHHHHHHHHHHHHHHTTS-BPPP--TTEE------EEE-SSHHHHHHHHHHHHHTTB--B--PPPSTTSHHHHHHEEE-S--SSHHHHHTTEEE----TT--HHHHHHHHHHHHHHH-

Solvent-accessible surface area: 15638 Å² total

B-factor: mean 53.31, std 12.5, range [28.61, 125.49]

Foldseek 3Di:
DAEQEFFDDQPCLVVLLVVVVVVVAWAFPDDLQVVVFVLCCVPQPFPTKAKFFWLLLLLLLVLVLLVQAAAAEEEEALQDDPSNVVSNVVRRYFYEHAAADLQARKGDLVTRLVRDDPRYAEYETECPQQFDDPLVSNVVSCVVVVHFYEYACQLHQVKDFQNHGPQQRTQKYKYWQARLLHHLPHGIMMIGGNNPVSVQVSVCQQVQQKSVVCVVVVNDVDIDRHGHHDHGGDTSSSSSSRVSCVVCVVVSQVLLVVLLVVLCVLCVVVVVVVQKAWHDRDPRIGGRNSWTKIFGDFLVRQVVLQVLCVVVVFHKAQDDDRNCPDPVNVVRYDYPDDNPCSHGRSSGMITGRTYSPQDPVNSVVRSVSVVVVVD